Protein AF-0000000073380879 (afdb_homodimer)

InterPro domains:
  IPR001509 NAD-dependent epimerase/dehydratase [PF01370] (3-227)
  IPR036291 NAD(P)-binding domain superfamily [SSF51735] (1-277)

Secondary structure (DSSP, 8-state):
-EEEEETTTSHHHHHHHHHHHHTT-EEEEEESS-------TTEEEEE--TTT-HHHHHHHHTT-SEEEE--S----TTS-HHHHHHHHHHHHHHHHHHHHHTT--EEEEE--GGGGS-TT-SS----SEESB-TTSPP---SHHHHHHHHHHHHHHHHHHHSTT-EEEEEEE--BS-HHHHHHHHHHTIIIIIITTTT--B-HHHHHHHHHHHHHTGGG--SEEEEEE--SB-S-SS-HHHHHHHH-TTSEE-S--SSSB-SB--HHHHHHH--------/-EEEEETTTSHHHHHHHHHHHHTT-EEEEEESS-------TTEEEEE--TTT-HHHHHHHHTT-SEEEE--S----TTS-HHHHHHHHHHHHHHHHHHHHHTT--EEEEE--GGGGS-TT-SS----SEESB-TTSPP---SHHHHHHHHHHHHHHHHHHHSTT-EEEEEEE--BS-HHHHHHHHHHTIIIIIITTTT--B-HHHHHHHHHHHHHTGGG--SEEEEEE--SB-S-SS-HHHHHHHH-TTSEE-S--SSSB-SB--HHHHHHH--------

pLDDT: mean 97.89, std 2.26, range [68.69, 99.0]

Solvent-accessible surface area (backbone atoms only — not comparable to full-atom values): 27689 Å² total; per-residue (Å²): 96,36,31,23,26,30,29,25,84,39,76,52,24,44,35,30,53,51,53,37,42,77,72,66,26,31,38,31,37,24,27,68,54,86,62,75,84,83,77,61,68,64,51,46,66,36,57,26,40,39,47,83,29,56,68,41,35,35,59,55,45,61,91,36,54,27,37,41,45,54,52,58,69,92,64,51,79,96,51,57,54,62,58,39,20,42,40,31,33,24,16,43,50,33,49,55,50,33,34,52,74,72,67,33,34,20,30,21,37,62,40,30,54,32,23,38,31,32,46,74,36,74,56,88,81,82,56,74,47,32,49,36,54,80,79,57,76,64,58,24,31,36,38,48,19,41,20,35,38,48,36,52,52,46,41,45,33,45,21,66,52,40,75,80,25,17,33,35,35,32,20,41,39,57,70,36,48,48,67,57,45,31,51,52,23,68,76,31,41,74,65,40,20,60,36,48,54,35,53,30,18,43,41,64,47,52,20,50,47,51,52,34,40,43,75,43,23,84,66,48,76,32,44,47,70,31,46,42,50,30,63,40,32,54,48,83,60,32,32,47,58,52,37,53,71,77,41,62,82,34,40,76,79,56,84,28,83,42,29,35,26,52,51,46,41,62,65,32,29,72,64,58,66,45,71,62,76,77,83,110,94,37,32,23,27,29,29,25,84,40,75,53,24,44,35,30,53,51,54,37,40,74,71,65,26,30,38,32,37,24,27,67,50,84,63,76,84,83,77,61,68,64,52,47,66,35,56,26,39,40,46,80,29,55,68,41,34,33,59,57,44,61,90,36,52,28,38,40,44,54,51,58,69,91,66,50,79,97,52,56,54,63,58,38,20,42,40,31,34,26,16,42,50,34,50,54,50,33,35,52,74,72,66,33,32,21,31,21,36,62,41,30,54,35,23,37,31,33,43,74,36,75,55,88,82,82,56,74,46,32,48,36,52,80,79,58,77,64,56,26,32,36,39,49,18,41,20,36,38,48,37,51,52,46,41,45,32,45,20,67,53,40,74,79,25,16,32,35,34,32,20,40,39,58,67,34,47,48,67,58,45,30,51,50,23,68,75,32,39,73,64,39,19,63,36,48,55,33,51,27,17,43,42,63,47,51,19,50,47,48,51,34,39,41,74,44,22,85,67,48,77,30,44,47,70,30,46,42,52,30,64,40,32,56,48,84,60,31,31,48,59,52,36,54,72,76,42,62,81,33,41,76,80,57,85,28,83,42,30,35,27,52,49,46,41,60,66,32,30,72,62,58,64,43,74,61,77,78,84,107

Foldseek 3Di:
DEEEEEPLVDLLNVLLLVVCLVVPYAYEYEYQDDDDDPPRPNYHYAHDLLLPGLPSLLVSCAPGQEYEYEDADPDCPPHDLCCRQSSLLSSLLSNLVSCLVNVRQQYEYEAAPCLQPFLQAPDDDAFAAFLDEPPTHRDHRGSNSVSSVSSLVSQQVSCVVRPRRFYEYERAAAEDALVVLLVVCVVPVPRGCLRSLQWYAYSNLSSLLSVLRRVLRVLGDRYDYFYHTAQFGSDQDFSVVSCCVRPVNHHYPDDRRGRTGRHDGVVSCVRRVGHRPDPD/DEEEEEPLVDLLNVLLLVVCLVVPYAYEYEYQDDDDDPPRPNYHYAHDLLLPGLPSLLVSCAPGQEYEYEDADPDCPPHDLCCRQSSLLSSLLSNLVSCLVNVRQQYEYEAAPCLQPFLQAPDDDAFAAFLDEPPTHRDHRGSNSVSSVSSLVSQQVSCVVRPNRFYEYERAAAEDALVVLLVVCVVPVPRGCLRSLQWYAYSNLSSLLSVLRRVLRVLGDRYDYFYHTAQFGSDQDFSVVSCCVRPVNHHYPDDRRGRTGRHDRVVSCVRRVGHRPDPD

Radius of gyration: 24.53 Å; Cα contacts (8 Å, |Δi|>4): 1352; chains: 2; bounding box: 54×70×63 Å

Sequence (560 aa):
MKIAITGARGTVGRAVVKAASEAGHATVQVDRTDTEYDGTPNSEMKTADTANDYKATLEAFRGCDAVIHLAAIPNPLDKGDDLVHNNNVNSAFNGFRAAAELGIKKFCYASSVNAIGLEYATRPLKFDYFPIDEEALERPTDSYALAKDEAEMQGKAFARWFPGMNIACMRIHAVASRSEAQKGHAENWDSSAVKSLWGWVSAQATARACLLAVEKSEKLNGCEVFNIVAPTTTQDTPSQELAKKYYPDAEIRGDLSSNQSFFTTEKAKRILGWVHEEKEMKIAITGARGTVGRAVVKAASEAGHATVQVDRTDTEYDGTPNSEMKTADTANDYKATLEAFRGCDAVIHLAAIPNPLDKGDDLVHNNNVNSAFNGFRAAAELGIKKFCYASSVNAIGLEYATRPLKFDYFPIDEEALERPTDSYALAKDEAEMQGKAFARWFPGMNIACMRIHAVASRSEAQKGHAENWDSSAVKSLWGWVSAQATARACLLAVEKSEKLNGCEVFNIVAPTTTQDTPSQELAKKYYPDAEIRGDLSSNQSFFTTEKAKRILGWVHEEKE

Structure (mmCIF, N/CA/C/O backbone):
data_AF-0000000073380879-model_v1
#
loop_
_entity.id
_entity.type
_entity.pdbx_description
1 polymer 'NAD-dependent epimerase/dehydratase domain-containing protein'
#
loop_
_atom_site.group_PDB
_atom_site.id
_atom_site.type_symbol
_atom_site.label_atom_id
_atom_site.label_alt_id
_atom_site.label_comp_id
_atom_site.label_asym_id
_atom_site.label_entity_id
_atom_site.label_seq_id
_atom_site.pdbx_PDB_ins_code
_atom_site.Cartn_x
_atom_site.Cartn_y
_atom_site.Cartn_z
_atom_site.occupancy
_atom_site.B_iso_or_equiv
_atom_site.auth_seq_id
_atom_site.auth_comp_id
_atom_site.auth_asym_id
_atom_site.auth_atom_id
_atom_site.pdbx_PDB_model_num
ATOM 1 N N . MET A 1 1 ? -16.688 -23.906 -12.977 1 98.06 1 MET A N 1
ATOM 2 C CA . MET A 1 1 ? -16.75 -22.469 -12.727 1 98.06 1 MET A CA 1
ATOM 3 C C . MET A 1 1 ? -16.375 -21.688 -13.984 1 98.06 1 MET A C 1
ATOM 5 O O . MET A 1 1 ? -15.781 -22.25 -14.914 1 98.06 1 MET A O 1
ATOM 9 N N . LYS A 1 2 ? -16.875 -20.562 -14.07 1 98.75 2 LYS A N 1
ATOM 10 C CA . LYS A 1 2 ? -16.344 -19.594 -15.023 1 98.75 2 LYS A CA 1
ATOM 11 C C . LYS A 1 2 ? -15.312 -18.688 -14.375 1 98.75 2 LYS A C 1
ATOM 13 O O . LYS A 1 2 ? -15.633 -17.938 -13.461 1 98.75 2 LYS A O 1
ATOM 18 N N . ILE A 1 3 ? -14.023 -18.672 -14.812 1 98.94 3 ILE A N 1
ATOM 19 C CA . ILE A 1 3 ? -12.906 -18.031 -14.125 1 98.94 3 ILE A CA 1
ATOM 20 C C . ILE A 1 3 ? -12.328 -16.922 -15.016 1 98.94 3 ILE A C 1
ATOM 22 O O . ILE A 1 3 ? -11.93 -17.188 -16.156 1 98.94 3 ILE A O 1
ATOM 26 N N . ALA A 1 4 ? -12.32 -15.695 -14.516 1 98.94 4 ALA A N 1
ATOM 27 C CA . ALA A 1 4 ? -11.562 -14.641 -15.188 1 98.94 4 ALA A CA 1
ATOM 28 C C . ALA A 1 4 ? -10.07 -14.766 -14.906 1 98.94 4 ALA A C 1
ATOM 30 O O . ALA A 1 4 ? -9.656 -14.883 -13.75 1 98.94 4 ALA A O 1
ATOM 31 N N . ILE A 1 5 ? -9.273 -14.797 -15.898 1 98.94 5 ILE A N 1
ATOM 32 C CA . ILE A 1 5 ? -7.82 -14.891 -15.797 1 98.94 5 ILE A CA 1
ATOM 33 C C . ILE A 1 5 ? -7.176 -13.68 -16.453 1 98.94 5 ILE A C 1
ATOM 35 O O . ILE A 1 5 ? -7.184 -13.555 -17.688 1 98.94 5 ILE A O 1
ATOM 39 N N . THR A 1 6 ? -6.711 -12.742 -15.648 1 98.94 6 THR A N 1
ATOM 40 C CA . THR A 1 6 ? -5.996 -11.609 -16.219 1 98.94 6 THR A CA 1
ATOM 41 C C . THR A 1 6 ? -4.543 -11.977 -16.516 1 98.94 6 THR A C 1
ATOM 43 O O . THR A 1 6 ? -3.971 -12.836 -15.852 1 98.94 6 THR A O 1
ATOM 46 N N . GLY A 1 7 ? -3.947 -11.203 -17.469 1 98.44 7 GLY A N 1
ATOM 47 C CA . GLY A 1 7 ? -2.621 -11.633 -17.891 1 98.44 7 GLY A CA 1
ATOM 48 C C . GLY A 1 7 ? -2.602 -13.023 -18.484 1 98.44 7 GLY A C 1
ATOM 49 O O . GLY A 1 7 ? -1.658 -13.781 -18.281 1 98.44 7 GLY A O 1
ATOM 50 N N . ALA A 1 8 ? -3.576 -13.391 -19.188 1 98.44 8 ALA A N 1
ATOM 51 C CA . ALA A 1 8 ? -3.812 -14.758 -19.656 1 98.44 8 ALA A CA 1
ATOM 52 C C . ALA A 1 8 ? -2.783 -15.156 -20.703 1 98.44 8 ALA A C 1
ATOM 54 O O . ALA A 1 8 ? -2.551 -16.344 -20.938 1 98.44 8 ALA A O 1
ATOM 55 N N . ARG A 1 9 ? -2.148 -14.195 -21.312 1 96.5 9 ARG A N 1
ATOM 56 C CA . ARG A 1 9 ? -1.225 -14.484 -22.406 1 96.5 9 ARG A CA 1
ATOM 57 C C . ARG A 1 9 ? 0.197 -14.664 -21.891 1 96.5 9 ARG A C 1
ATOM 59 O O . ARG A 1 9 ? 1.079 -15.125 -22.625 1 96.5 9 ARG A O 1
ATOM 66 N N . GLY A 1 10 ? 0.413 -14.328 -20.656 1 96.19 10 GLY A N 1
ATOM 67 C CA . GLY A 1 10 ? 1.73 -14.516 -20.062 1 96.19 10 GLY A CA 1
ATOM 68 C C . GLY A 1 10 ? 2.064 -15.969 -19.781 1 96.19 10 GLY A C 1
ATOM 69 O O . GLY A 1 10 ? 1.219 -16.844 -19.969 1 96.19 10 GLY A O 1
ATOM 70 N N . THR A 1 11 ? 3.266 -16.234 -19.344 1 96.31 11 THR A N 1
ATOM 71 C CA . THR A 1 11 ? 3.766 -17.578 -19.094 1 96.31 11 THR A CA 1
ATOM 72 C C . THR A 1 11 ? 2.854 -18.312 -18.109 1 96.31 11 THR A C 1
ATOM 74 O O . THR A 1 11 ? 2.385 -19.422 -18.406 1 96.31 11 THR A O 1
ATOM 77 N N . VAL A 1 12 ? 2.586 -17.734 -16.969 1 98.12 12 VAL A N 1
ATOM 78 C CA . VAL A 1 12 ? 1.727 -18.359 -15.977 1 98.12 12 VAL A CA 1
ATOM 79 C C . VAL A 1 12 ? 0.283 -18.391 -16.469 1 98.12 12 VAL A C 1
ATOM 81 O O . VAL A 1 12 ? -0.439 -19.359 -16.266 1 98.12 12 VAL A O 1
ATOM 84 N N . GLY A 1 13 ? -0.149 -17.281 -17.109 1 98.56 13 GLY A N 1
ATOM 85 C CA . GLY A 1 13 ? -1.5 -17.188 -17.641 1 98.56 13 GLY A CA 1
ATOM 86 C C . GLY A 1 13 ? -1.855 -18.328 -18.594 1 98.56 13 GLY A C 1
ATOM 87 O O . GLY A 1 13 ? -2.9 -18.953 -18.438 1 98.56 13 GLY A O 1
ATOM 88 N N . ARG A 1 14 ? -0.987 -18.609 -19.531 1 98.12 14 ARG A N 1
ATOM 89 C CA . ARG A 1 14 ? -1.218 -19.688 -20.484 1 98.12 14 ARG A CA 1
ATOM 90 C C . ARG A 1 14 ? -1.331 -21.031 -19.781 1 98.12 14 ARG A C 1
ATOM 92 O O . ARG A 1 14 ? -2.172 -21.859 -20.141 1 98.12 14 ARG A O 1
ATOM 99 N N . ALA A 1 15 ? -0.454 -21.25 -18.812 1 98.5 15 ALA A N 1
ATOM 100 C CA . ALA A 1 15 ? -0.486 -22.5 -18.062 1 98.5 15 ALA A CA 1
ATOM 101 C C . ALA A 1 15 ? -1.79 -22.625 -17.281 1 98.5 15 ALA A C 1
ATOM 103 O O . ALA A 1 15 ? -2.361 -23.719 -17.188 1 98.5 15 ALA A O 1
ATOM 104 N N . VAL A 1 16 ? -2.291 -21.531 -16.703 1 98.88 16 VAL A N 1
ATOM 105 C CA . VAL A 1 16 ? -3.521 -21.547 -15.922 1 98.88 16 VAL A CA 1
ATOM 106 C C . VAL A 1 16 ? -4.719 -21.797 -16.844 1 98.88 16 VAL A C 1
ATOM 108 O O . VAL A 1 16 ? -5.613 -22.578 -16.5 1 98.88 16 VAL A O 1
ATOM 111 N N . VAL A 1 17 ? -4.758 -21.125 -17.984 1 98.75 17 VAL A N 1
ATOM 112 C CA . VAL A 1 17 ? -5.836 -21.328 -18.938 1 98.75 17 VAL A CA 1
ATOM 113 C C . VAL A 1 17 ? -5.922 -22.797 -19.328 1 98.75 17 VAL A C 1
ATOM 115 O O . VAL A 1 17 ? -7.004 -23.391 -19.328 1 98.75 17 VAL A O 1
ATOM 118 N N . LYS A 1 18 ? -4.773 -23.406 -19.625 1 98.31 18 LYS A N 1
ATOM 119 C CA . LYS A 1 18 ? -4.727 -24.812 -19.984 1 98.31 18 LYS A CA 1
ATOM 120 C C . LYS A 1 18 ? -5.23 -25.688 -18.844 1 98.31 18 LYS A C 1
ATOM 122 O O . LYS A 1 18 ? -6.066 -26.578 -19.062 1 98.31 18 LYS A O 1
ATOM 127 N N . ALA A 1 19 ? -4.707 -25.484 -17.672 1 98.31 19 ALA A N 1
ATOM 128 C CA . ALA A 1 19 ? -5.086 -26.281 -16.5 1 98.31 19 ALA A CA 1
ATOM 129 C C . ALA A 1 19 ? -6.582 -26.156 -16.219 1 98.31 19 ALA A C 1
ATOM 131 O O . ALA A 1 19 ? -7.242 -27.156 -15.898 1 98.31 19 ALA A O 1
ATOM 132 N N . ALA A 1 20 ? -7.129 -24.953 -16.312 1 98.69 20 ALA A N 1
ATOM 133 C CA . ALA A 1 20 ? -8.547 -24.719 -16.062 1 98.69 20 ALA A CA 1
ATOM 134 C C . ALA A 1 20 ? -9.414 -25.453 -17.078 1 98.69 20 ALA A C 1
ATOM 136 O O . ALA A 1 20 ? -10.406 -26.078 -16.719 1 98.69 20 ALA A O 1
ATOM 137 N N . SER A 1 21 ? -9.008 -25.328 -18.328 1 98 21 SER A N 1
ATOM 138 C CA . SER A 1 21 ? -9.734 -26 -19.391 1 98 21 SER A CA 1
ATOM 139 C C . SER A 1 21 ? -9.75 -27.516 -19.172 1 98 21 SER A C 1
ATOM 141 O O . SER A 1 21 ? -10.789 -28.156 -19.281 1 98 21 SER A O 1
ATOM 143 N N . GLU A 1 22 ? -8.602 -28.031 -18.844 1 97.62 22 GLU A N 1
ATOM 144 C CA . GLU A 1 22 ? -8.461 -29.469 -18.625 1 97.62 22 GLU A CA 1
ATOM 145 C C . GLU A 1 22 ? -9.305 -29.922 -17.438 1 97.62 22 GLU A C 1
ATOM 147 O O . GLU A 1 22 ? -9.781 -31.062 -17.406 1 97.62 22 GLU A O 1
ATOM 152 N N . ALA A 1 23 ? -9.508 -29.062 -16.531 1 97.81 23 ALA A N 1
ATOM 153 C CA . ALA A 1 23 ? -10.281 -29.391 -15.328 1 97.81 23 ALA A CA 1
ATOM 154 C C . ALA A 1 23 ? -11.773 -29.156 -15.555 1 97.81 23 ALA A C 1
ATOM 156 O O . ALA A 1 23 ? -12.586 -29.359 -14.656 1 97.81 23 ALA A O 1
ATOM 157 N N . GLY A 1 24 ? -12.148 -28.594 -16.688 1 97.94 24 GLY A N 1
ATOM 158 C CA . GLY A 1 24 ? -13.547 -28.469 -17.062 1 97.94 24 GLY A CA 1
ATOM 159 C C . GLY A 1 24 ? -14.133 -27.109 -16.734 1 97.94 24 GLY A C 1
ATOM 160 O O . GLY A 1 24 ? -15.352 -26.922 -16.781 1 97.94 24 GLY A O 1
ATOM 161 N N . HIS A 1 25 ? -13.297 -26.188 -16.391 1 98.75 25 HIS A N 1
ATOM 162 C CA . HIS A 1 25 ? -13.766 -24.828 -16.125 1 98.75 25 HIS A CA 1
ATOM 163 C C . HIS A 1 25 ? -13.922 -24.031 -17.422 1 98.75 25 HIS A C 1
ATOM 165 O O . HIS A 1 25 ? -13.281 -24.344 -18.422 1 98.75 25 HIS A O 1
ATOM 171 N N . ALA A 1 26 ? -14.797 -23.062 -17.406 1 98.75 26 ALA A N 1
ATOM 172 C CA . ALA A 1 26 ? -14.812 -22.016 -18.422 1 98.75 26 ALA A CA 1
ATOM 173 C C . ALA A 1 26 ? -13.867 -20.875 -18.047 1 98.75 26 ALA A C 1
ATOM 175 O O . ALA A 1 26 ? -13.578 -20.672 -16.859 1 98.75 26 ALA A O 1
ATOM 176 N N . THR A 1 27 ? -13.352 -20.234 -19.094 1 98.75 27 THR A N 1
ATOM 177 C CA . THR A 1 27 ? -12.406 -19.172 -18.781 1 98.75 27 THR A CA 1
ATOM 178 C C . THR A 1 27 ? -12.773 -17.891 -19.5 1 98.75 27 THR A C 1
ATOM 180 O O . THR A 1 27 ? -13.406 -17.922 -20.562 1 98.75 27 THR A O 1
ATOM 183 N N . VAL A 1 28 ? -12.562 -16.766 -18.891 1 98.81 28 VAL A N 1
ATOM 184 C CA . VAL A 1 28 ? -12.484 -15.453 -19.516 1 98.81 28 VAL A CA 1
ATOM 185 C C . VAL A 1 28 ? -11.039 -14.961 -19.5 1 98.81 28 VAL A C 1
ATOM 187 O O . VAL A 1 28 ? -10.516 -14.594 -18.453 1 98.81 28 VAL A O 1
ATOM 190 N N . GLN A 1 29 ? -10.422 -15 -20.656 1 98.88 29 GLN A N 1
ATOM 191 C CA . GLN A 1 29 ? -9.031 -14.578 -20.781 1 98.88 29 GLN A CA 1
ATOM 192 C C . GLN A 1 29 ? -8.93 -13.062 -20.984 1 98.88 29 GLN A C 1
ATOM 194 O O . GLN A 1 29 ? -9.391 -12.531 -22 1 98.88 29 GLN A O 1
ATOM 199 N N . VAL A 1 30 ? -8.328 -12.352 -20.016 1 98.81 30 VAL A N 1
ATOM 200 C CA . VAL A 1 30 ? -8.305 -10.891 -20 1 98.81 30 VAL A CA 1
ATOM 201 C C . VAL A 1 30 ? -6.879 -10.398 -20.234 1 98.81 30 VAL A C 1
ATOM 203 O O . VAL A 1 30 ? -5.965 -10.742 -19.484 1 98.81 30 VAL A O 1
ATOM 206 N N . ASP A 1 31 ? -6.703 -9.609 -21.25 1 98.38 31 ASP A N 1
ATOM 207 C CA . ASP A 1 31 ? -5.406 -9.016 -21.547 1 98.38 31 ASP A CA 1
ATOM 208 C C . ASP A 1 31 ? -5.551 -7.535 -21.922 1 98.38 31 ASP A C 1
ATOM 210 O O . ASP A 1 31 ? -6.652 -7.066 -22.203 1 98.38 31 ASP A O 1
ATOM 214 N N . ARG A 1 32 ? -4.449 -6.762 -21.875 1 96.94 32 ARG A N 1
ATOM 215 C CA . ARG A 1 32 ? -4.457 -5.312 -22.031 1 96.94 32 ARG A CA 1
ATOM 216 C C . ARG A 1 32 ? -4.754 -4.926 -23.484 1 96.94 32 ARG A C 1
ATOM 218 O O . ARG A 1 32 ? -5.195 -3.807 -23.75 1 96.94 32 ARG A O 1
ATOM 225 N N . THR A 1 33 ? -4.449 -5.816 -24.344 1 95.75 33 THR A N 1
ATOM 226 C CA . THR A 1 33 ? -4.719 -5.582 -25.766 1 95.75 33 THR A CA 1
ATOM 227 C C . THR A 1 33 ? -5.594 -6.695 -26.344 1 95.75 33 THR A C 1
ATOM 229 O O . THR A 1 33 ? -5.66 -7.793 -25.781 1 95.75 33 THR A O 1
ATOM 232 N N . ASP A 1 34 ? -6.203 -6.359 -27.359 1 94.94 34 ASP A N 1
ATOM 233 C CA . ASP A 1 34 ? -7.121 -7.309 -28 1 94.94 34 ASP A CA 1
ATOM 234 C C . ASP A 1 34 ? -6.398 -8.594 -28.391 1 94.94 34 ASP A C 1
ATOM 236 O O . ASP A 1 34 ? -5.262 -8.547 -28.859 1 94.94 34 ASP A O 1
ATOM 240 N N . THR A 1 35 ? -7.047 -9.648 -28.109 1 90.88 35 THR A N 1
ATOM 241 C CA . THR A 1 35 ? -6.539 -10.977 -28.453 1 90.88 35 THR A CA 1
ATOM 242 C C . THR A 1 35 ? -7.598 -11.789 -29.188 1 90.88 35 THR A C 1
ATOM 244 O O . THR A 1 35 ? -8.758 -11.82 -28.766 1 90.88 35 THR A O 1
ATOM 247 N N . GLU A 1 36 ? -7.215 -12.422 -30.234 1 93.56 36 GLU A N 1
ATOM 248 C CA . GLU A 1 36 ? -8.117 -13.328 -30.938 1 93.56 36 GLU A CA 1
ATOM 249 C C . GLU A 1 36 ? -8.352 -14.609 -30.141 1 93.56 36 GLU A C 1
ATOM 251 O O . GLU A 1 36 ? -7.484 -15.031 -29.375 1 93.56 36 GLU A O 1
ATOM 256 N N . TYR A 1 37 ? -9.57 -15.102 -30.406 1 95.69 37 TYR A N 1
ATOM 257 C CA . TYR A 1 37 ? -9.867 -16.391 -29.797 1 95.69 37 TYR A CA 1
ATOM 258 C C . TYR A 1 37 ? -8.773 -17.406 -30.125 1 95.69 37 TYR A C 1
ATOM 260 O O . TYR A 1 37 ? -8.352 -17.531 -31.281 1 95.69 37 TYR A O 1
ATOM 268 N N . ASP A 1 38 ? -8.266 -18.172 -29.125 1 94.88 38 ASP A N 1
ATOM 269 C CA . ASP A 1 38 ? -7.078 -18.984 -29.312 1 94.88 38 ASP A CA 1
ATOM 270 C C . ASP A 1 38 ? -7.445 -20.469 -29.453 1 94.88 38 ASP A C 1
ATOM 272 O O . ASP A 1 38 ? -6.57 -21.328 -29.484 1 94.88 38 ASP A O 1
ATOM 276 N N . GLY A 1 39 ? -8.695 -20.797 -29.406 1 95.75 39 GLY A N 1
ATOM 277 C CA . GLY A 1 39 ? -9.125 -22.172 -29.625 1 95.75 39 GLY A CA 1
ATOM 278 C C . GLY A 1 39 ? -9.398 -22.906 -28.328 1 95.75 39 GLY A C 1
ATOM 279 O O . GLY A 1 39 ? -9.875 -24.047 -28.359 1 95.75 39 GLY A O 1
ATOM 280 N N . THR A 1 40 ? -9.148 -22.297 -27.156 1 97.12 40 THR A N 1
ATOM 281 C CA . THR A 1 40 ? -9.406 -22.938 -25.859 1 97.12 40 THR A CA 1
ATOM 282 C C . THR A 1 40 ? -10.898 -23.172 -25.672 1 97.12 40 THR A C 1
ATOM 284 O O . THR A 1 40 ? -11.695 -22.234 -25.75 1 97.12 40 THR A O 1
ATOM 287 N N . PRO A 1 41 ? -11.336 -24.406 -25.391 1 96.44 41 PRO A N 1
ATOM 288 C CA . PRO A 1 41 ? -12.7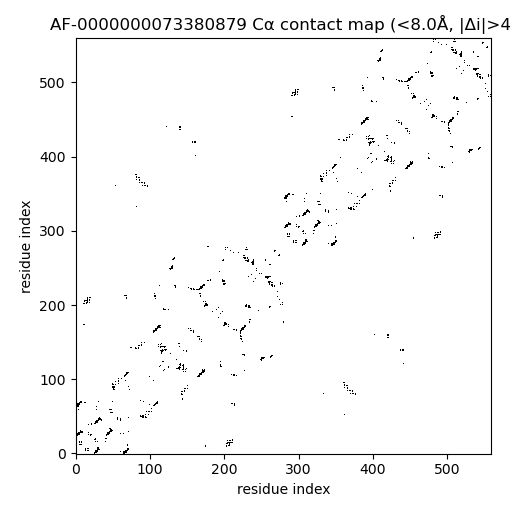66 -24.672 -25.219 1 96.44 41 PRO A CA 1
ATOM 289 C C . PRO A 1 41 ? -13.383 -23.875 -24.078 1 96.44 41 PRO A C 1
ATOM 291 O O . PRO A 1 41 ? -12.742 -23.672 -23.047 1 96.44 41 PRO A O 1
ATOM 294 N N . ASN A 1 42 ? -14.602 -23.438 -24.266 1 97.31 42 ASN A N 1
ATOM 295 C CA . ASN A 1 42 ? -15.375 -22.75 -23.25 1 97.31 42 ASN A CA 1
ATOM 296 C C . ASN A 1 42 ? -14.648 -21.516 -22.719 1 97.31 42 ASN A C 1
ATOM 298 O O . ASN A 1 42 ? -14.594 -21.281 -21.516 1 97.31 42 ASN A O 1
ATOM 302 N N . SER A 1 43 ? -13.977 -20.844 -23.641 1 97.88 43 SER A N 1
ATOM 303 C CA . SER A 1 43 ? -13.219 -19.656 -23.266 1 97.88 43 SER A CA 1
ATOM 304 C C . SER A 1 43 ? -13.68 -18.438 -24.062 1 97.88 43 SER A C 1
ATOM 306 O O . SER A 1 43 ? -14.125 -18.578 -25.203 1 97.88 43 SER A O 1
ATOM 308 N N . GLU A 1 44 ? -13.602 -17.281 -23.5 1 97.5 44 GLU A N 1
ATOM 309 C CA . GLU A 1 44 ? -13.797 -16 -24.188 1 97.5 44 GLU A CA 1
ATOM 310 C C . GLU A 1 44 ? -12.617 -15.062 -23.969 1 97.5 44 GLU A C 1
ATOM 312 O O . GLU A 1 44 ? -11.844 -15.242 -23.016 1 97.5 44 GLU A O 1
ATOM 317 N N . MET A 1 45 ? -12.508 -14.141 -24.922 1 98.19 45 MET A N 1
ATOM 318 C CA . MET A 1 45 ? -11.445 -13.148 -24.828 1 98.19 45 MET A CA 1
ATOM 319 C C . MET A 1 45 ? -12.008 -11.781 -24.438 1 98.19 45 MET A C 1
ATOM 321 O O . MET A 1 45 ? -13.055 -11.375 -24.938 1 98.19 45 MET A O 1
ATOM 325 N N . LYS A 1 46 ? -11.375 -11.156 -23.453 1 98.44 46 LYS A N 1
ATOM 326 C CA . LYS A 1 46 ? -11.727 -9.797 -23.062 1 98.44 46 LYS A CA 1
ATOM 327 C C . LYS A 1 46 ? -10.492 -8.906 -23 1 98.44 46 LYS A C 1
ATOM 329 O O . LYS A 1 46 ? -9.383 -9.383 -22.75 1 98.44 46 LYS A O 1
ATOM 334 N N . THR A 1 47 ? -10.711 -7.66 -23.312 1 98.56 47 THR A N 1
ATOM 335 C CA . THR A 1 47 ? -9.641 -6.664 -23.25 1 98.56 47 THR A CA 1
ATOM 336 C C . THR A 1 47 ? -9.867 -5.695 -22.094 1 98.56 47 THR A C 1
ATOM 338 O O . THR A 1 47 ? -10.914 -5.047 -22.016 1 98.56 47 THR A O 1
ATOM 341 N N . ALA A 1 48 ? -8.875 -5.59 -21.188 1 98.69 48 ALA A N 1
ATOM 342 C CA . ALA A 1 48 ? -8.922 -4.633 -20.094 1 98.69 48 ALA A CA 1
ATOM 343 C C . ALA A 1 48 ? -7.512 -4.305 -19.594 1 98.69 48 ALA A C 1
ATOM 345 O O . ALA A 1 48 ? -6.727 -5.211 -19.297 1 98.69 48 ALA A O 1
ATOM 346 N N . ASP A 1 49 ? -7.184 -3.07 -19.594 1 98.56 49 ASP A N 1
ATOM 347 C CA . ASP A 1 49 ? -6.027 -2.602 -18.828 1 98.56 49 ASP A CA 1
ATOM 348 C C . ASP A 1 49 ? -6.355 -2.479 -17.344 1 98.56 49 ASP A C 1
ATOM 350 O O . ASP A 1 49 ? -6.809 -1.426 -16.891 1 98.56 49 ASP A O 1
ATOM 354 N N . THR A 1 50 ? -6.051 -3.502 -16.594 1 98.69 50 THR A N 1
ATOM 355 C CA . THR A 1 50 ? -6.551 -3.619 -15.234 1 98.69 50 THR A CA 1
ATOM 356 C C . THR A 1 50 ? -5.977 -2.514 -14.352 1 98.69 50 THR A C 1
ATOM 358 O O . THR A 1 50 ? -6.562 -2.168 -13.32 1 98.69 50 THR A O 1
ATOM 361 N N . ALA A 1 51 ? -4.836 -1.961 -14.703 1 98.69 51 ALA A N 1
ATOM 362 C CA . ALA A 1 51 ? -4.219 -0.91 -13.898 1 98.69 51 ALA A CA 1
ATOM 363 C C . ALA A 1 51 ? -4.883 0.44 -14.156 1 98.69 51 ALA A C 1
ATOM 365 O O . ALA A 1 51 ? -4.996 1.267 -13.25 1 98.69 51 ALA A O 1
ATOM 366 N N . ASN A 1 52 ? -5.379 0.638 -15.414 1 98.19 52 ASN A N 1
ATOM 367 C CA . ASN A 1 52 ? -5.711 2.008 -15.797 1 98.19 52 ASN A CA 1
ATOM 368 C C . ASN A 1 52 ? -7.156 2.123 -16.266 1 98.19 52 ASN A C 1
ATOM 370 O O . ASN A 1 52 ? -7.621 3.215 -16.609 1 98.19 52 ASN A O 1
ATOM 374 N N . ASP A 1 53 ? -7.848 1.064 -16.344 1 98.69 53 ASP A N 1
ATOM 375 C CA . ASP A 1 53 ? -9.234 1.086 -16.797 1 98.69 53 ASP A CA 1
ATOM 376 C C . ASP A 1 53 ? -10.117 0.209 -15.914 1 98.69 53 ASP A C 1
ATOM 378 O O . ASP A 1 53 ? -10.406 -0.94 -16.25 1 98.69 53 ASP A O 1
ATOM 382 N N . TYR A 1 54 ? -10.617 0.795 -14.859 1 98.81 54 TYR A N 1
ATOM 383 C CA . TYR A 1 54 ? -11.414 0.072 -13.875 1 98.81 54 TYR A CA 1
ATOM 384 C C . TYR A 1 54 ? -12.703 -0.445 -14.5 1 98.81 54 TYR A C 1
ATOM 386 O O . TYR A 1 54 ? -13.117 -1.58 -14.242 1 98.81 54 TYR A O 1
ATOM 394 N N . LYS A 1 55 ? -13.336 0.366 -15.289 1 98.75 55 LYS A N 1
ATOM 395 C CA . LYS A 1 55 ? -14.609 -0.014 -15.891 1 98.75 55 LYS A CA 1
ATOM 396 C C . LYS A 1 55 ? -14.445 -1.235 -16.797 1 98.75 55 LYS A C 1
ATOM 398 O O . LYS A 1 55 ? -15.273 -2.15 -16.766 1 98.75 55 LYS A O 1
ATOM 403 N N . ALA A 1 56 ? -13.406 -1.246 -17.609 1 98.81 56 ALA A N 1
ATOM 404 C CA . ALA A 1 56 ? -13.148 -2.395 -18.469 1 98.81 56 ALA A CA 1
ATOM 405 C C . ALA A 1 56 ? -12.852 -3.646 -17.656 1 98.81 56 ALA A C 1
ATOM 407 O O . ALA A 1 56 ? -13.242 -4.754 -18.031 1 98.81 56 ALA A O 1
ATOM 408 N N . THR A 1 57 ? -12.141 -3.484 -16.562 1 98.94 57 THR A N 1
ATOM 409 C CA . THR A 1 57 ? -11.836 -4.602 -15.68 1 98.94 57 THR A CA 1
ATOM 410 C C . THR A 1 57 ? -13.117 -5.176 -15.078 1 98.94 57 THR A C 1
ATOM 412 O O . THR A 1 57 ? -13.305 -6.395 -15.07 1 98.94 57 THR A O 1
ATOM 415 N N . LEU A 1 58 ? -13.93 -4.266 -14.594 1 98.94 58 LEU A N 1
ATOM 416 C CA . LEU A 1 58 ? -15.219 -4.656 -14.039 1 98.94 58 LEU A CA 1
ATOM 417 C C . LEU A 1 58 ? -16.031 -5.453 -15.055 1 98.94 58 LEU A C 1
ATOM 419 O O . LEU A 1 58 ? -16.578 -6.504 -14.727 1 98.94 58 LEU A O 1
ATOM 423 N N . GLU A 1 59 ? -16.094 -4.953 -16.25 1 98.81 59 GLU A N 1
ATOM 424 C CA . GLU A 1 59 ? -16.859 -5.609 -17.312 1 98.81 59 GLU A CA 1
ATOM 425 C C . GLU A 1 59 ? -16.266 -6.973 -17.656 1 98.81 59 GLU A C 1
ATOM 427 O O . GLU A 1 59 ? -17 -7.926 -17.922 1 98.81 59 GLU A O 1
ATOM 432 N N . ALA A 1 60 ? -14.984 -7.062 -17.641 1 98.88 60 ALA A N 1
ATOM 433 C CA . ALA A 1 60 ? -14.312 -8.32 -17.969 1 98.88 60 ALA A CA 1
ATOM 434 C C . ALA A 1 60 ? -14.633 -9.398 -16.938 1 98.88 60 ALA A C 1
ATOM 436 O O . ALA A 1 60 ? -14.672 -10.586 -17.281 1 98.88 60 ALA A O 1
ATOM 437 N N . PHE A 1 61 ? -14.875 -9.039 -15.688 1 98.94 61 PHE A N 1
ATOM 438 C CA . PHE A 1 61 ? -15.102 -9.992 -14.609 1 98.94 61 PHE A CA 1
ATOM 439 C C . PHE A 1 61 ? -16.578 -10.367 -14.516 1 98.94 61 PHE A C 1
ATOM 441 O O . PHE A 1 61 ? -16.938 -11.336 -13.844 1 98.94 61 PHE A O 1
ATOM 448 N N . ARG A 1 62 ? -17.453 -9.539 -15.141 1 98.88 62 ARG A N 1
ATOM 449 C CA . ARG A 1 62 ? -18.891 -9.727 -14.984 1 98.88 62 ARG A CA 1
ATOM 450 C C . ARG A 1 62 ? -19.312 -11.141 -15.367 1 98.88 62 ARG A C 1
ATOM 452 O O . ARG A 1 62 ? -18.938 -11.641 -16.438 1 98.88 62 ARG A O 1
ATOM 459 N N . GLY A 1 63 ? -20.047 -11.805 -14.484 1 98.69 63 GLY A N 1
ATOM 460 C CA . GLY A 1 63 ? -20.578 -13.133 -14.742 1 98.69 63 GLY A CA 1
ATOM 461 C C . GLY A 1 63 ? -19.625 -14.242 -14.336 1 98.69 63 GLY A C 1
ATOM 462 O O . GLY A 1 63 ? -19.969 -15.422 -14.414 1 98.69 63 GLY A O 1
ATOM 463 N N . CYS A 1 64 ? -18.438 -13.969 -13.883 1 98.94 64 CYS A N 1
ATOM 464 C CA . CYS A 1 64 ? -17.453 -14.969 -13.484 1 98.94 64 CYS A CA 1
ATOM 465 C C . CYS A 1 64 ? -17.688 -15.406 -12.039 1 98.94 64 CYS A C 1
ATOM 467 O O . CYS A 1 64 ? -18.266 -14.664 -11.242 1 98.94 64 CYS A O 1
ATOM 469 N N . ASP A 1 65 ? -17.234 -16.594 -11.75 1 98.88 65 ASP A N 1
ATOM 470 C CA . ASP A 1 65 ? -17.359 -17.172 -10.414 1 98.88 65 ASP A CA 1
ATOM 471 C C . ASP A 1 65 ? -16.109 -16.906 -9.586 1 98.88 65 ASP A C 1
ATOM 473 O O . ASP A 1 65 ? -16.156 -16.922 -8.352 1 98.88 65 ASP A O 1
ATOM 477 N N . ALA A 1 66 ? -15 -16.719 -10.25 1 98.94 66 ALA A N 1
ATOM 478 C CA . ALA A 1 66 ? -13.695 -16.578 -9.625 1 98.94 66 ALA A CA 1
ATOM 479 C C . ALA A 1 66 ? -12.766 -15.727 -10.492 1 98.94 66 ALA A C 1
ATOM 481 O O . ALA A 1 66 ? -13.016 -15.531 -11.68 1 98.94 66 ALA A O 1
ATOM 482 N N . VAL A 1 67 ? -11.742 -15.219 -9.844 1 99 67 VAL A N 1
ATOM 483 C CA . VAL A 1 67 ? -10.719 -14.453 -10.547 1 99 67 VAL A CA 1
ATOM 484 C C . VAL A 1 67 ? -9.336 -14.984 -10.203 1 99 67 VAL A C 1
ATOM 486 O O . VAL A 1 67 ? -9.031 -15.242 -9.039 1 99 67 VAL A O 1
ATOM 489 N N . ILE A 1 68 ? -8.555 -15.273 -11.156 1 99 68 ILE A N 1
ATOM 490 C CA . ILE A 1 68 ? -7.113 -15.461 -11.047 1 99 68 ILE A CA 1
ATOM 491 C C . ILE A 1 68 ? -6.391 -14.281 -11.695 1 99 68 ILE A C 1
ATOM 493 O O . ILE A 1 68 ? -6.352 -14.172 -12.922 1 99 68 ILE A O 1
ATOM 497 N N . HIS A 1 69 ? -5.898 -13.406 -10.891 1 99 69 HIS A N 1
ATOM 498 C CA . HIS A 1 69 ? -5.367 -12.117 -11.312 1 99 69 HIS A CA 1
ATOM 499 C C . HIS A 1 69 ? -3.85 -12.164 -11.445 1 99 69 HIS A C 1
ATOM 501 O O . HIS A 1 69 ? -3.129 -11.992 -10.461 1 99 69 HIS A O 1
ATOM 507 N N . LEU A 1 70 ? -3.363 -12.266 -12.672 1 98.88 70 LEU A N 1
ATOM 508 C CA . LEU A 1 70 ? -1.939 -12.445 -12.938 1 98.88 70 LEU A CA 1
ATOM 509 C C . LEU A 1 70 ? -1.354 -11.203 -13.609 1 98.88 70 LEU A C 1
ATOM 511 O O . LEU A 1 70 ? -0.133 -11.062 -13.711 1 98.88 70 LEU A O 1
ATOM 515 N N . ALA A 1 71 ? -2.182 -10.258 -13.984 1 98.44 71 ALA A N 1
ATOM 516 C CA . ALA A 1 71 ? -1.749 -9.086 -14.75 1 98.44 71 ALA A CA 1
ATOM 517 C C . ALA A 1 71 ? -0.905 -8.148 -13.891 1 98.44 71 ALA A C 1
ATOM 519 O O . ALA A 1 71 ? -1.351 -7.695 -12.836 1 98.44 71 ALA A O 1
ATOM 520 N N . ALA A 1 72 ? 0.245 -7.836 -14.336 1 98.19 72 ALA A N 1
ATOM 521 C CA . ALA A 1 72 ? 1.191 -6.902 -13.734 1 98.19 72 ALA A CA 1
ATOM 522 C C . ALA A 1 72 ? 2.424 -6.727 -14.617 1 98.19 72 ALA A C 1
ATOM 524 O O . ALA A 1 72 ? 2.621 -7.477 -15.578 1 98.19 72 ALA A O 1
ATOM 525 N N . ILE A 1 73 ? 3.203 -5.668 -14.367 1 98.44 73 ILE A N 1
ATOM 526 C CA . ILE A 1 73 ? 4.59 -5.645 -14.828 1 98.44 73 ILE A CA 1
ATOM 527 C C . ILE A 1 73 ? 5.426 -6.609 -13.992 1 98.44 73 ILE A C 1
ATOM 529 O O . ILE A 1 73 ? 5.57 -6.426 -12.781 1 98.44 73 ILE A O 1
ATOM 533 N N . PRO A 1 74 ? 5.941 -7.656 -14.594 1 96.81 74 PRO A N 1
ATOM 534 C CA . PRO A 1 74 ? 6.418 -8.82 -13.844 1 96.81 74 PRO A CA 1
ATOM 535 C C . PRO A 1 74 ? 7.805 -8.617 -13.242 1 96.81 74 PRO A C 1
ATOM 537 O O . PRO A 1 74 ? 8.289 -9.469 -12.5 1 96.81 74 PRO A O 1
ATOM 540 N N . ASN A 1 75 ? 8.578 -7.539 -13.609 1 95.12 75 ASN A N 1
ATOM 541 C CA . ASN A 1 75 ? 9.859 -7.172 -13.016 1 95.12 75 ASN A CA 1
ATOM 542 C C . ASN A 1 75 ? 10.172 -5.691 -13.219 1 95.12 75 ASN A C 1
ATOM 544 O O . ASN A 1 75 ? 9.57 -5.039 -14.078 1 95.12 75 ASN A O 1
ATOM 548 N N . PRO A 1 76 ? 11.117 -5.16 -12.438 1 97.81 76 PRO A N 1
ATOM 549 C CA . PRO A 1 76 ? 11.359 -3.717 -12.492 1 97.81 76 PRO A CA 1
ATOM 550 C C . PRO A 1 76 ? 12.539 -3.346 -13.391 1 97.81 76 PRO A C 1
ATOM 552 O O . PRO A 1 76 ? 12.859 -2.164 -13.539 1 97.81 76 PRO A O 1
ATOM 555 N N . LEU A 1 77 ? 13.188 -4.367 -14 1 96.69 77 LEU A N 1
ATOM 556 C CA . LEU A 1 77 ? 14.438 -4.102 -14.703 1 96.69 77 LEU A CA 1
ATOM 557 C C . LEU A 1 77 ? 14.203 -3.205 -15.914 1 96.69 77 LEU A C 1
ATOM 559 O O . LEU A 1 77 ? 13.297 -3.457 -16.703 1 96.69 77 LEU A O 1
ATOM 563 N N . ASP A 1 78 ? 14.984 -2.176 -16.062 1 96.94 78 ASP A N 1
ATOM 564 C CA . ASP A 1 78 ? 15.016 -1.244 -17.188 1 96.94 78 ASP A CA 1
ATOM 565 C C . ASP A 1 78 ? 13.688 -0.51 -17.328 1 96.94 78 ASP A C 1
ATOM 567 O O . ASP A 1 78 ? 13.234 -0.255 -18.453 1 96.94 78 ASP A O 1
ATOM 571 N N . LYS A 1 79 ? 13 -0.243 -16.266 1 98.5 79 LYS A N 1
ATOM 572 C CA . LYS A 1 79 ? 11.734 0.479 -16.219 1 98.5 79 LYS A CA 1
ATOM 573 C C . LYS A 1 79 ? 11.742 1.523 -15.109 1 98.5 79 LYS A C 1
ATOM 575 O O . LYS A 1 79 ? 12.492 1.401 -14.141 1 98.5 79 LYS A O 1
ATOM 580 N N . GLY A 1 80 ? 11.016 2.549 -15.258 1 98.38 80 GLY A N 1
ATOM 581 C CA . GLY A 1 80 ? 10.867 3.516 -14.18 1 98.38 80 GLY A CA 1
ATOM 582 C C . GLY A 1 80 ? 10.172 2.949 -12.961 1 98.38 80 GLY A C 1
ATOM 583 O O . GLY A 1 80 ? 9.211 2.188 -13.086 1 98.38 80 GLY A O 1
ATOM 584 N N . ASP A 1 81 ? 10.672 3.277 -11.781 1 98.81 81 ASP A N 1
ATOM 585 C CA . ASP A 1 81 ? 10.062 2.818 -10.539 1 98.81 81 ASP A CA 1
ATOM 586 C C . ASP A 1 81 ? 8.594 3.248 -10.453 1 98.81 81 ASP A C 1
ATOM 588 O O . ASP A 1 81 ? 7.754 2.494 -9.961 1 98.81 81 ASP A O 1
ATOM 592 N N . ASP A 1 82 ? 8.336 4.488 -10.922 1 98.75 82 ASP A N 1
ATOM 593 C CA . ASP A 1 82 ? 6.977 5.012 -10.898 1 98.75 82 ASP A CA 1
ATOM 594 C C . ASP A 1 82 ? 6.043 4.152 -11.758 1 98.75 82 ASP A C 1
ATOM 596 O O . ASP A 1 82 ? 4.938 3.818 -11.336 1 98.75 82 ASP A O 1
ATOM 600 N N . LEU A 1 83 ? 6.488 3.805 -12.906 1 98.75 83 LEU A N 1
ATOM 601 C CA . LEU A 1 83 ? 5.684 2.99 -13.805 1 98.75 83 LEU A CA 1
ATOM 602 C C . LEU A 1 83 ? 5.387 1.627 -13.195 1 98.75 83 LEU A C 1
ATOM 604 O O . LEU A 1 83 ? 4.23 1.201 -13.141 1 98.75 83 LEU A O 1
ATOM 608 N N . VAL A 1 84 ? 6.414 0.917 -12.695 1 98.88 84 VAL A N 1
ATOM 609 C CA . VAL A 1 84 ? 6.281 -0.438 -12.164 1 98.88 84 VAL A CA 1
ATOM 610 C C . VAL A 1 84 ? 5.371 -0.428 -10.938 1 98.88 84 VAL A C 1
ATOM 612 O O . VAL A 1 84 ? 4.387 -1.173 -10.883 1 98.88 84 VAL A O 1
ATOM 615 N N . HIS A 1 85 ? 5.684 0.434 -10.016 1 98.94 85 HIS A N 1
ATOM 616 C CA . HIS A 1 85 ? 4.922 0.502 -8.773 1 98.94 85 HIS A CA 1
ATOM 617 C C . HIS A 1 85 ? 3.459 0.838 -9.039 1 98.94 85 HIS A C 1
ATOM 619 O O . HIS A 1 85 ? 2.564 0.086 -8.656 1 98.94 85 HIS A O 1
ATOM 625 N N . ASN A 1 86 ? 3.252 1.97 -9.727 1 98.94 86 ASN A N 1
ATOM 626 C CA . ASN A 1 86 ? 1.895 2.475 -9.898 1 98.94 86 ASN A CA 1
ATOM 627 C C . ASN A 1 86 ? 1.03 1.502 -10.695 1 98.94 86 ASN A C 1
ATOM 629 O O . ASN A 1 86 ? -0.12 1.247 -10.336 1 98.94 86 ASN A O 1
ATOM 633 N N . ASN A 1 87 ? 1.622 0.939 -11.734 1 98.88 87 ASN A N 1
ATOM 634 C CA . ASN A 1 87 ? 0.88 -0.04 -12.516 1 98.88 87 ASN A CA 1
ATOM 635 C C . ASN A 1 87 ? 0.453 -1.233 -11.664 1 98.88 87 ASN A C 1
ATOM 637 O O . ASN A 1 87 ? -0.708 -1.646 -11.711 1 98.88 87 ASN A O 1
ATOM 641 N N . ASN A 1 88 ? 1.383 -1.812 -10.984 1 98.94 88 ASN A N 1
ATOM 642 C CA . ASN A 1 88 ? 1.132 -3.07 -10.297 1 98.94 88 ASN A CA 1
ATOM 643 C C . ASN A 1 88 ? 0.19 -2.881 -9.109 1 98.94 88 ASN A C 1
ATOM 645 O O . ASN A 1 88 ? -0.688 -3.713 -8.867 1 98.94 88 ASN A O 1
ATOM 649 N N . VAL A 1 89 ? 0.325 -1.784 -8.336 1 98.94 89 VAL A N 1
ATOM 650 C CA . VAL A 1 89 ? -0.54 -1.528 -7.191 1 98.94 89 VAL A CA 1
ATOM 651 C C . VAL A 1 89 ? -1.963 -1.25 -7.668 1 98.94 89 VAL A C 1
ATOM 653 O O . VAL A 1 89 ? -2.928 -1.763 -7.094 1 98.94 89 VAL A O 1
ATOM 656 N N . ASN A 1 90 ? -2.066 -0.386 -8.719 1 98.94 90 ASN A N 1
ATOM 657 C CA . ASN A 1 90 ? -3.379 -0.068 -9.266 1 98.94 90 ASN A CA 1
ATOM 658 C C . ASN A 1 90 ? -4.07 -1.311 -9.82 1 98.94 90 ASN A C 1
ATOM 660 O O . ASN A 1 90 ? -5.273 -1.495 -9.625 1 98.94 90 ASN A O 1
ATOM 664 N N . SER A 1 91 ? -3.293 -2.109 -10.539 1 98.94 91 SER A N 1
ATOM 665 C CA . SER A 1 91 ? -3.852 -3.322 -11.125 1 98.94 91 SER A CA 1
ATOM 666 C C . SER A 1 91 ? -4.426 -4.242 -10.055 1 98.94 91 SER A C 1
ATOM 668 O O . SER A 1 91 ? -5.531 -4.766 -10.203 1 98.94 91 SER A O 1
ATOM 670 N N . ALA A 1 92 ? -3.701 -4.473 -8.992 1 98.94 92 ALA A N 1
ATOM 671 C CA . ALA A 1 92 ? -4.172 -5.305 -7.887 1 98.94 92 ALA A CA 1
ATOM 672 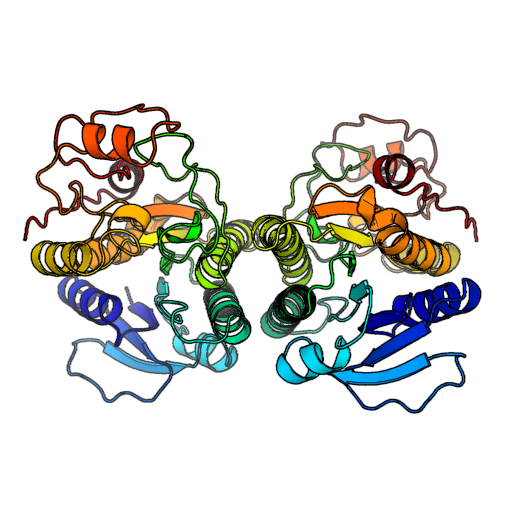C C . ALA A 1 92 ? -5.449 -4.734 -7.277 1 98.94 92 ALA A C 1
ATOM 674 O O . ALA A 1 92 ? -6.465 -5.43 -7.184 1 98.94 92 ALA A O 1
ATOM 675 N N . PHE A 1 93 ? -5.449 -3.465 -6.914 1 99 93 PHE A N 1
ATOM 676 C CA . PHE A 1 93 ? -6.598 -2.832 -6.273 1 99 93 PHE A CA 1
ATOM 677 C C . PHE A 1 93 ? -7.836 -2.943 -7.156 1 99 93 PHE A C 1
ATOM 679 O O . PHE A 1 93 ? -8.906 -3.344 -6.684 1 99 93 PHE A O 1
ATOM 686 N N . ASN A 1 94 ? -7.641 -2.523 -8.445 1 98.94 94 ASN A N 1
ATOM 687 C CA . ASN A 1 94 ? -8.766 -2.553 -9.375 1 98.94 94 ASN A CA 1
ATOM 688 C C . ASN A 1 94 ? -9.336 -3.959 -9.531 1 98.94 94 ASN A C 1
ATOM 690 O O . ASN A 1 94 ? -10.547 -4.137 -9.617 1 98.94 94 ASN A O 1
ATOM 694 N N . GLY A 1 95 ? -8.445 -4.934 -9.602 1 98.94 95 GLY A N 1
ATOM 695 C CA . GLY A 1 95 ? -8.898 -6.312 -9.664 1 98.94 95 GLY A CA 1
ATOM 696 C C . GLY A 1 95 ? -9.703 -6.73 -8.453 1 98.94 95 GLY A C 1
ATOM 697 O O . GLY A 1 95 ? -10.797 -7.285 -8.586 1 98.94 95 GLY A O 1
ATOM 698 N N . PHE A 1 96 ? -9.156 -6.484 -7.219 1 98.94 96 PHE A N 1
ATOM 699 C CA . PHE A 1 96 ? -9.852 -6.809 -5.98 1 98.94 96 PHE A CA 1
ATOM 700 C C . PHE A 1 96 ? -11.211 -6.117 -5.93 1 98.94 96 PHE A C 1
ATOM 702 O O . PHE A 1 96 ? -12.227 -6.746 -5.617 1 98.94 96 PHE A O 1
ATOM 709 N N . ARG A 1 97 ? -11.203 -4.828 -6.258 1 98.94 97 ARG A N 1
ATOM 710 C CA . ARG A 1 97 ? -12.406 -4.016 -6.121 1 98.94 97 ARG A CA 1
ATOM 711 C C . ARG A 1 97 ? -13.484 -4.457 -7.113 1 98.94 97 ARG A C 1
ATOM 713 O O . ARG A 1 97 ? -14.664 -4.496 -6.777 1 98.94 97 ARG A O 1
ATOM 720 N N . ALA A 1 98 ? -13.031 -4.715 -8.375 1 98.94 98 ALA A N 1
ATOM 721 C CA . ALA A 1 98 ? -13.977 -5.184 -9.383 1 98.94 98 ALA A CA 1
ATOM 722 C C . ALA A 1 98 ? -14.633 -6.492 -8.953 1 98.94 98 ALA A C 1
ATOM 724 O O . ALA A 1 98 ? -15.852 -6.641 -9.055 1 98.94 98 ALA A O 1
ATOM 725 N N . ALA A 1 99 ? -13.844 -7.465 -8.5 1 98.94 99 ALA A N 1
ATOM 726 C CA . ALA A 1 99 ? -14.383 -8.734 -8.023 1 98.94 99 ALA A CA 1
ATOM 727 C C . ALA A 1 99 ? -15.367 -8.516 -6.875 1 98.94 99 ALA A C 1
ATOM 729 O O . ALA A 1 99 ? -16.469 -9.062 -6.887 1 98.94 99 ALA A O 1
ATOM 730 N N . ALA A 1 100 ? -14.961 -7.688 -5.934 1 98.81 100 ALA A N 1
ATOM 731 C CA . ALA A 1 100 ? -15.797 -7.406 -4.773 1 98.81 100 ALA A CA 1
ATOM 732 C C . ALA A 1 100 ? -17.125 -6.785 -5.195 1 98.81 100 ALA A C 1
ATOM 734 O O . ALA A 1 100 ? -18.188 -7.168 -4.688 1 98.81 100 ALA A O 1
ATOM 735 N N . GLU A 1 101 ? -17.047 -5.832 -6.078 1 98.56 101 GLU A N 1
ATOM 736 C CA . GLU A 1 101 ? -18.234 -5.141 -6.562 1 98.56 101 GLU A CA 1
ATOM 737 C C . GLU A 1 101 ? -19.219 -6.113 -7.203 1 98.56 101 GLU A C 1
ATOM 739 O O . GLU A 1 101 ? -20.438 -5.938 -7.094 1 98.56 101 GLU A O 1
ATOM 744 N N . LEU A 1 102 ? -18.719 -7.117 -7.848 1 98.81 102 LEU A N 1
ATOM 745 C CA . LEU A 1 102 ? -19.547 -8.07 -8.578 1 98.81 102 LEU A CA 1
ATOM 746 C C . LEU A 1 102 ? -19.953 -9.242 -7.691 1 98.81 102 LEU A C 1
ATOM 748 O O . LEU A 1 102 ? -20.625 -10.164 -8.141 1 98.81 102 LEU A O 1
ATOM 752 N N . GLY A 1 103 ? -19.453 -9.242 -6.434 1 98.62 103 GLY A N 1
ATOM 753 C CA . GLY A 1 103 ? -19.812 -10.297 -5.5 1 98.62 103 GLY A CA 1
ATOM 754 C C . GLY A 1 103 ? -19 -11.57 -5.703 1 98.62 103 GLY A C 1
ATOM 755 O O . GLY A 1 103 ? -19.391 -12.641 -5.254 1 98.62 103 GLY A O 1
ATOM 756 N N . ILE A 1 104 ? -17.938 -11.5 -6.492 1 98.88 104 ILE A N 1
ATOM 757 C CA . ILE A 1 104 ? -17.047 -12.641 -6.68 1 98.88 104 ILE A CA 1
ATOM 758 C C . ILE A 1 104 ? -16.219 -12.867 -5.418 1 98.88 104 ILE A C 1
ATOM 760 O O . ILE A 1 104 ? -15.453 -11.992 -5.004 1 98.88 104 ILE A O 1
ATOM 764 N N . LYS A 1 105 ? -16.234 -14.039 -4.844 1 98.31 105 LYS A N 1
ATOM 765 C CA . LYS A 1 105 ? -15.68 -14.273 -3.512 1 98.31 105 LYS A CA 1
ATOM 766 C C . LYS A 1 105 ? -14.383 -15.078 -3.588 1 98.31 105 LYS A C 1
ATOM 768 O O . LYS A 1 105 ? -13.672 -15.219 -2.59 1 98.31 105 LYS A O 1
ATOM 773 N N . LYS A 1 106 ? -14.117 -15.719 -4.719 1 98.88 106 LYS A N 1
ATOM 774 C CA . LYS A 1 106 ? -12.93 -16.547 -4.938 1 98.88 106 LYS A CA 1
ATOM 775 C C . LYS A 1 106 ? -11.883 -15.789 -5.758 1 98.88 106 LYS A C 1
ATOM 777 O O . LYS A 1 106 ? -12.078 -15.555 -6.949 1 98.88 106 LYS A O 1
ATOM 782 N N . PHE A 1 107 ? -10.789 -15.43 -5.141 1 98.94 107 PHE A N 1
ATOM 783 C CA . PHE A 1 107 ? -9.797 -14.586 -5.797 1 98.94 107 PHE A CA 1
ATOM 784 C C . PHE A 1 107 ? -8.391 -15.109 -5.539 1 98.94 107 PHE A C 1
ATOM 786 O O . PHE A 1 107 ? -8.008 -15.32 -4.387 1 98.94 107 PHE A O 1
ATOM 793 N N . CYS A 1 108 ? -7.664 -15.383 -6.578 1 99 108 CYS A N 1
ATOM 794 C CA . CYS A 1 108 ? -6.242 -15.703 -6.527 1 99 108 CYS A CA 1
ATOM 795 C C . CYS A 1 108 ? -5.406 -14.57 -7.113 1 99 108 CYS A C 1
ATOM 797 O O . CYS A 1 108 ? -5.621 -14.156 -8.258 1 99 108 CYS A O 1
ATOM 799 N N . TYR A 1 109 ? -4.516 -14.031 -6.387 1 98.94 109 TYR A N 1
ATOM 800 C CA . TYR A 1 109 ? -3.641 -12.945 -6.812 1 98.94 109 TYR A CA 1
ATOM 801 C C . TYR A 1 109 ? -2.205 -13.438 -6.969 1 98.94 109 TYR A C 1
ATOM 803 O O . TYR A 1 109 ? -1.675 -14.117 -6.086 1 98.94 109 TYR A O 1
ATOM 811 N N . ALA A 1 110 ? -1.603 -13.078 -8.078 1 98.88 110 ALA A N 1
ATOM 812 C CA . ALA A 1 110 ? -0.192 -13.383 -8.305 1 98.88 110 ALA A CA 1
ATOM 813 C C . ALA A 1 110 ? 0.708 -12.43 -7.527 1 98.88 110 ALA A C 1
ATOM 815 O O . ALA A 1 110 ? 1.133 -11.398 -8.055 1 98.88 110 ALA A O 1
ATOM 816 N N . SER A 1 111 ? 0.996 -12.758 -6.305 1 98.81 111 SER A N 1
ATOM 817 C CA . SER A 1 111 ? 2.074 -12.062 -5.605 1 98.81 111 SER A CA 1
ATOM 818 C C . SER A 1 111 ? 3.439 -12.578 -6.055 1 98.81 111 SER A C 1
ATOM 820 O O . SER A 1 111 ? 3.631 -12.906 -7.227 1 98.81 111 SER A O 1
ATOM 822 N N . SER A 1 112 ? 4.43 -12.43 -5.328 1 98.69 112 SER A N 1
ATOM 823 C CA . SER A 1 112 ? 5.797 -12.805 -5.68 1 98.69 112 SER A CA 1
ATOM 824 C C . SER A 1 112 ? 6.645 -13.031 -4.43 1 98.69 112 SER A C 1
ATOM 826 O O . SER A 1 112 ? 6.457 -12.352 -3.416 1 98.69 112 SER A O 1
ATOM 828 N N . VAL A 1 113 ? 7.59 -13.945 -4.504 1 98.5 113 VAL A N 1
ATOM 829 C CA . VAL A 1 113 ? 8.555 -14.086 -3.42 1 98.5 113 VAL A CA 1
ATOM 830 C C . VAL A 1 113 ? 9.297 -12.766 -3.213 1 98.5 113 VAL A C 1
ATOM 832 O O . VAL A 1 113 ? 9.805 -12.492 -2.121 1 98.5 113 VAL A O 1
ATOM 835 N N . ASN A 1 114 ? 9.297 -11.945 -4.195 1 98.44 114 ASN A N 1
ATOM 836 C CA . ASN A 1 114 ? 9.977 -10.656 -4.109 1 98.44 114 ASN A CA 1
ATOM 837 C C . ASN A 1 114 ? 9.266 -9.703 -3.148 1 98.44 114 ASN A C 1
ATOM 839 O O . ASN A 1 114 ? 9.82 -8.68 -2.758 1 98.44 114 ASN A O 1
ATOM 843 N N . ALA A 1 115 ? 8.039 -10.039 -2.727 1 98.44 115 ALA A N 1
ATOM 844 C CA . ALA A 1 115 ? 7.305 -9.18 -1.802 1 98.44 115 ALA A CA 1
ATOM 845 C C . ALA A 1 115 ? 8.094 -8.953 -0.515 1 98.44 115 ALA A C 1
ATOM 847 O O . ALA A 1 115 ? 7.938 -7.93 0.147 1 98.44 115 ALA A O 1
ATOM 848 N N . ILE A 1 116 ? 9 -9.844 -0.162 1 97.88 116 ILE A N 1
ATOM 849 C CA . ILE A 1 116 ? 9.742 -9.75 1.089 1 97.88 116 ILE A CA 1
ATOM 850 C C . ILE A 1 116 ? 11.039 -8.977 0.857 1 97.88 116 ILE A C 1
ATOM 852 O O . ILE A 1 116 ? 11.844 -8.805 1.779 1 97.88 116 ILE A O 1
ATOM 856 N N . GLY A 1 117 ? 11.289 -8.391 -0.338 1 97.5 117 GLY A N 1
ATOM 857 C CA . GLY A 1 117 ? 12.578 -7.809 -0.698 1 97.5 117 GLY A CA 1
ATOM 858 C C . GLY A 1 117 ? 13.617 -8.852 -1.055 1 97.5 117 GLY A C 1
ATOM 859 O O . GLY A 1 117 ? 14.297 -9.391 -0.174 1 97.5 117 GLY A O 1
ATOM 860 N N . LEU A 1 118 ? 13.758 -9.211 -2.326 1 97.38 118 LEU A N 1
ATOM 861 C CA . LEU A 1 118 ? 14.594 -10.328 -2.734 1 97.38 118 LEU A CA 1
ATOM 862 C C . LEU A 1 118 ? 15.445 -9.961 -3.943 1 97.38 118 LEU A C 1
ATOM 864 O O . LEU A 1 118 ? 16.312 -9.086 -3.855 1 97.38 118 LEU A O 1
ATOM 868 N N . GLU A 1 119 ? 15.188 -10.492 -5.066 1 97.62 119 GLU A N 1
ATOM 869 C CA . GLU A 1 119 ? 16.094 -10.508 -6.203 1 97.62 119 GLU A CA 1
ATOM 870 C C . GLU A 1 119 ? 16.406 -9.086 -6.68 1 97.62 119 GLU A C 1
ATOM 872 O O . GLU A 1 119 ? 17.547 -8.781 -7.043 1 97.62 119 GLU A O 1
ATOM 877 N N . TYR A 1 120 ? 15.438 -8.203 -6.676 1 97.94 120 TYR A N 1
ATOM 878 C CA . TYR A 1 120 ? 15.594 -6.891 -7.293 1 97.94 120 TYR A CA 1
ATOM 879 C C . TYR A 1 120 ? 15.977 -5.84 -6.254 1 97.94 120 TYR A C 1
ATOM 881 O O . TYR A 1 120 ? 16.016 -4.645 -6.555 1 97.94 120 TYR A O 1
ATOM 889 N N . ALA A 1 121 ? 16.266 -6.289 -5.027 1 97.62 121 ALA A N 1
ATOM 890 C CA . ALA A 1 121 ? 16.625 -5.375 -3.943 1 97.62 121 ALA A CA 1
ATOM 891 C C . ALA A 1 121 ? 17.844 -4.539 -4.309 1 97.62 121 ALA A C 1
ATOM 893 O O . ALA A 1 121 ? 18.797 -5.047 -4.914 1 97.62 121 ALA A O 1
ATOM 894 N N . THR A 1 122 ? 17.75 -3.305 -3.916 1 96.25 122 THR A N 1
ATOM 895 C CA . THR A 1 122 ? 18.875 -2.408 -4.176 1 96.25 122 THR A CA 1
ATOM 896 C C . THR A 1 122 ? 19.719 -2.211 -2.912 1 96.25 122 THR A C 1
ATOM 898 O O . THR A 1 122 ? 20.719 -1.506 -2.936 1 96.25 122 THR A O 1
ATOM 901 N N . ARG A 1 123 ? 19.328 -2.77 -1.84 1 97.06 123 ARG A N 1
ATOM 902 C CA . ARG A 1 123 ? 20.047 -2.834 -0.574 1 97.06 123 ARG A CA 1
ATOM 903 C C . ARG A 1 123 ? 20.438 -4.27 -0.237 1 97.06 123 ARG A C 1
ATOM 905 O O . ARG A 1 123 ? 19.844 -5.215 -0.755 1 97.06 123 ARG A O 1
ATOM 912 N N . PRO A 1 124 ? 21.469 -4.422 0.578 1 96.38 124 PRO A N 1
ATOM 913 C CA . PRO A 1 124 ? 21.844 -5.785 0.963 1 96.38 124 PRO A CA 1
ATOM 914 C C . PRO A 1 124 ? 20.672 -6.562 1.577 1 96.38 124 PRO A C 1
ATOM 916 O O . PRO A 1 124 ? 19.906 -6.004 2.359 1 96.38 124 PRO A O 1
ATOM 919 N N . LEU A 1 125 ? 20.594 -7.797 1.186 1 97.31 125 LEU A N 1
ATOM 920 C CA . LEU A 1 125 ? 19.531 -8.656 1.688 1 97.31 125 LEU A CA 1
ATOM 921 C C . LEU A 1 125 ? 19.844 -9.141 3.104 1 97.31 125 LEU A C 1
ATOM 923 O O . LEU A 1 125 ? 21.016 -9.375 3.439 1 97.31 125 LEU A O 1
ATOM 927 N N . LYS A 1 126 ? 18.859 -9.203 3.9 1 95.5 126 LYS A N 1
ATOM 928 C CA . LYS A 1 126 ? 18.922 -9.766 5.246 1 95.5 126 LYS A CA 1
ATOM 929 C C . LYS A 1 126 ? 17.766 -10.711 5.504 1 95.5 126 LYS A C 1
ATOM 931 O O . LYS A 1 126 ? 16.609 -10.375 5.238 1 95.5 126 LYS A O 1
ATOM 936 N N . PHE A 1 127 ? 18.047 -11.875 5.961 1 97.94 127 PHE A N 1
ATOM 937 C CA . PHE A 1 127 ? 17.031 -12.852 6.344 1 97.94 127 PHE A CA 1
ATOM 938 C C . PHE A 1 127 ? 17.188 -13.25 7.809 1 97.94 127 PHE A C 1
ATOM 940 O O . PHE A 1 127 ? 18.312 -13.445 8.289 1 97.94 127 PHE A O 1
ATOM 947 N N . ASP A 1 128 ? 16.125 -13.359 8.492 1 98.31 128 ASP A N 1
ATOM 948 C CA . ASP A 1 128 ? 16.172 -13.719 9.906 1 98.31 128 ASP A CA 1
ATOM 949 C C . ASP A 1 128 ? 16.375 -15.227 10.086 1 98.31 128 ASP A C 1
ATOM 951 O O . ASP A 1 128 ? 17.094 -15.656 10.992 1 98.31 128 ASP A O 1
ATOM 955 N N . TYR A 1 129 ? 15.805 -16.016 9.164 1 98.69 129 TYR A N 1
ATOM 956 C CA . TYR A 1 129 ? 15.883 -17.469 9.289 1 98.69 129 TYR A CA 1
ATOM 957 C C . TYR A 1 129 ? 15.578 -18.141 7.953 1 98.69 129 TYR A C 1
ATOM 959 O O . TYR A 1 129 ? 15.023 -17.516 7.047 1 98.69 129 TYR A O 1
ATOM 967 N N . PHE A 1 130 ? 15.961 -19.422 7.906 1 98.69 130 PHE A N 1
ATOM 968 C CA . PHE A 1 130 ? 15.609 -20.328 6.82 1 98.69 130 PHE A CA 1
ATOM 969 C C . PHE A 1 130 ? 15.055 -21.641 7.371 1 98.69 130 PHE A C 1
ATOM 971 O O . PHE A 1 130 ? 15.492 -22.125 8.422 1 98.69 130 PHE A O 1
ATOM 978 N N . PRO A 1 131 ? 14.125 -22.312 6.656 1 98.69 131 PRO A N 1
ATOM 979 C CA . PRO A 1 131 ? 13.469 -21.797 5.457 1 98.69 131 PRO A CA 1
ATOM 980 C C . PRO A 1 131 ? 12.508 -20.656 5.766 1 98.69 131 PRO A C 1
ATOM 982 O O . PRO A 1 131 ? 12.008 -20.547 6.891 1 98.69 131 PRO A O 1
ATOM 985 N N . ILE A 1 132 ? 12.297 -19.812 4.758 1 98.75 132 ILE A N 1
ATOM 986 C CA . ILE A 1 132 ? 11.414 -18.656 4.867 1 98.75 132 ILE A CA 1
ATOM 987 C C . ILE A 1 132 ? 9.953 -19.109 4.793 1 98.75 132 ILE A C 1
ATOM 989 O O . ILE A 1 132 ? 9.578 -19.844 3.879 1 98.75 132 ILE A O 1
ATOM 993 N N . ASP A 1 133 ? 9.18 -18.766 5.746 1 98.56 133 ASP A N 1
ATOM 994 C CA . ASP A 1 133 ? 7.738 -19 5.684 1 98.56 133 ASP A CA 1
ATOM 995 C C . ASP A 1 133 ? 6.984 -17.703 5.367 1 98.56 133 ASP A C 1
ATOM 997 O O . ASP A 1 133 ? 7.598 -16.688 5.027 1 98.56 133 ASP A O 1
ATOM 1001 N N . GLU A 1 134 ? 5.656 -17.75 5.387 1 98.56 134 GLU A N 1
ATOM 1002 C CA . GLU A 1 134 ? 4.844 -16.625 4.922 1 98.56 134 GLU A CA 1
ATOM 1003 C C . GLU A 1 134 ? 4.746 -15.539 5.988 1 98.56 134 GLU A C 1
ATOM 1005 O O . GLU A 1 134 ? 4.199 -14.469 5.734 1 98.56 134 GLU A O 1
ATOM 1010 N N . GLU A 1 135 ? 5.328 -15.734 7.148 1 97.19 135 GLU A N 1
ATOM 1011 C CA . GLU A 1 135 ? 5.297 -14.75 8.234 1 97.19 135 GLU A CA 1
ATOM 1012 C C . GLU A 1 135 ? 6.574 -13.914 8.25 1 97.19 135 GLU A C 1
ATOM 1014 O O . GLU A 1 135 ? 6.688 -12.969 9.031 1 97.19 135 GLU A O 1
ATOM 1019 N N . ALA A 1 136 ? 7.496 -14.297 7.379 1 96.88 136 ALA A N 1
ATOM 1020 C CA . ALA A 1 136 ? 8.75 -13.562 7.32 1 96.88 136 ALA A CA 1
ATOM 1021 C C . ALA A 1 136 ? 8.508 -12.07 7.082 1 96.88 136 ALA A C 1
ATOM 1023 O O . ALA A 1 136 ? 7.613 -11.703 6.316 1 96.88 136 ALA A O 1
ATOM 1024 N N . LEU A 1 137 ? 9.359 -11.25 7.715 1 95.88 137 LEU A N 1
ATOM 1025 C CA . LEU A 1 137 ? 9.234 -9.805 7.59 1 95.88 137 LEU A CA 1
ATOM 1026 C C . LEU A 1 137 ? 9.531 -9.359 6.16 1 95.88 137 LEU A C 1
ATOM 1028 O O . LEU A 1 137 ? 10.453 -9.867 5.527 1 95.88 137 LEU A O 1
ATOM 1032 N N . GLU A 1 138 ? 8.68 -8.469 5.664 1 97.31 138 GLU A N 1
ATOM 1033 C CA . GLU A 1 138 ? 8.891 -7.871 4.348 1 97.31 138 GLU A CA 1
ATOM 1034 C C . GLU A 1 138 ? 9.773 -6.629 4.438 1 97.31 138 GLU A C 1
ATOM 1036 O O . GLU A 1 138 ? 9.547 -5.758 5.277 1 97.31 138 GLU A O 1
ATOM 1041 N N . ARG A 1 139 ? 10.82 -6.574 3.621 1 97.56 139 ARG A N 1
ATOM 1042 C CA . ARG A 1 139 ? 11.758 -5.461 3.602 1 97.56 139 ARG A CA 1
ATOM 1043 C C . ARG A 1 139 ? 12.039 -5 2.174 1 97.56 139 ARG A C 1
ATOM 1045 O O . ARG A 1 139 ? 13.188 -4.98 1.734 1 97.56 139 ARG A O 1
ATOM 1052 N N . PRO A 1 140 ? 11.031 -4.574 1.467 1 98.44 140 PRO A N 1
ATOM 1053 C CA . PRO A 1 140 ? 11.242 -4.176 0.073 1 98.44 140 PRO A CA 1
ATOM 1054 C C . PRO A 1 140 ? 12.148 -2.955 -0.063 1 98.44 140 PRO A C 1
ATOM 1056 O O . PRO A 1 140 ? 12.07 -2.031 0.749 1 98.44 140 PRO A O 1
ATOM 1059 N N . THR A 1 141 ? 13.055 -2.943 -1.057 1 98.5 141 THR A N 1
ATOM 1060 C CA . THR A 1 141 ? 13.906 -1.809 -1.39 1 98.5 141 THR A CA 1
ATOM 1061 C C . THR A 1 141 ? 13.945 -1.587 -2.898 1 98.5 141 THR A C 1
ATOM 1063 O O . THR A 1 141 ? 14.984 -1.205 -3.447 1 98.5 141 THR A O 1
ATOM 1066 N N . ASP A 1 142 ? 12.852 -1.97 -3.572 1 98.62 142 ASP A N 1
ATOM 1067 C CA . ASP A 1 142 ? 12.609 -1.706 -4.988 1 98.62 142 ASP A CA 1
ATOM 1068 C C . ASP A 1 142 ? 11.109 -1.584 -5.273 1 98.62 142 ASP A C 1
ATOM 1070 O O . ASP A 1 142 ? 10.281 -1.971 -4.449 1 98.62 142 ASP A O 1
ATOM 1074 N N . SER A 1 143 ? 10.773 -1.013 -6.441 1 98.81 143 SER A N 1
ATOM 1075 C CA . SER A 1 143 ? 9.398 -0.659 -6.77 1 98.81 143 SER A CA 1
ATOM 1076 C C . SER A 1 143 ? 8.531 -1.903 -6.945 1 98.81 143 SER A C 1
ATOM 1078 O O . SER A 1 143 ? 7.336 -1.884 -6.648 1 98.81 143 SER A O 1
ATOM 1080 N N . TYR A 1 144 ? 9.117 -2.986 -7.461 1 98.88 144 TYR A N 1
ATOM 1081 C CA . TYR A 1 144 ? 8.359 -4.211 -7.695 1 98.88 144 TYR A CA 1
ATOM 1082 C C . TYR A 1 144 ? 8.008 -4.898 -6.383 1 98.88 144 TYR A C 1
ATOM 1084 O O . TYR A 1 144 ? 6.852 -5.25 -6.148 1 98.88 144 TYR A O 1
ATOM 1092 N N . ALA A 1 145 ? 8.984 -5.109 -5.516 1 98.88 145 ALA A N 1
ATOM 1093 C CA . ALA A 1 145 ? 8.766 -5.723 -4.207 1 98.88 145 ALA A CA 1
ATOM 1094 C C . ALA A 1 145 ? 7.758 -4.922 -3.387 1 98.88 145 ALA A C 1
ATOM 1096 O O . ALA A 1 145 ? 6.848 -5.492 -2.777 1 98.88 145 ALA A O 1
ATOM 1097 N N . LEU A 1 146 ? 7.914 -3.65 -3.391 1 98.94 146 LEU A N 1
ATOM 1098 C CA . LEU A 1 146 ? 7.008 -2.793 -2.635 1 98.94 146 LEU A CA 1
ATOM 1099 C C . LEU A 1 146 ? 5.578 -2.916 -3.156 1 98.94 146 LEU A C 1
ATOM 1101 O O . LEU A 1 146 ? 4.633 -2.996 -2.371 1 98.94 146 LEU A O 1
ATOM 1105 N N . ALA A 1 147 ? 5.426 -2.918 -4.492 1 98.94 147 ALA A N 1
ATOM 1106 C CA . ALA A 1 147 ? 4.102 -3.049 -5.09 1 98.94 147 ALA A CA 1
ATOM 1107 C C . ALA A 1 147 ? 3.445 -4.367 -4.688 1 98.94 147 ALA A C 1
ATOM 1109 O O . ALA A 1 147 ? 2.254 -4.406 -4.371 1 98.94 147 ALA A O 1
ATOM 1110 N N . LYS A 1 148 ? 4.223 -5.418 -4.746 1 98.94 148 LYS A N 1
ATOM 1111 C CA . LYS A 1 148 ? 3.676 -6.723 -4.379 1 98.94 148 LYS A CA 1
ATOM 1112 C C . LYS A 1 148 ? 3.322 -6.773 -2.895 1 98.94 148 LYS A C 1
ATOM 1114 O O . LYS A 1 148 ? 2.307 -7.355 -2.512 1 98.94 148 LYS A O 1
ATOM 1119 N N . ASP A 1 149 ? 4.184 -6.223 -2.043 1 98.88 149 ASP A N 1
ATOM 1120 C CA . ASP A 1 149 ? 3.893 -6.133 -0.616 1 98.88 149 ASP A CA 1
ATOM 1121 C C . ASP A 1 149 ? 2.609 -5.344 -0.367 1 98.88 149 ASP A C 1
ATOM 1123 O O . ASP A 1 149 ? 1.757 -5.762 0.417 1 98.88 149 ASP A O 1
ATOM 1127 N N . GLU A 1 150 ? 2.443 -4.207 -1.016 1 98.94 150 GLU A N 1
ATOM 1128 C CA . GLU A 1 150 ? 1.232 -3.4 -0.91 1 98.94 150 GLU A CA 1
ATOM 1129 C C . GLU A 1 150 ? 0.007 -4.18 -1.38 1 98.94 150 GLU A C 1
ATOM 1131 O O . GLU A 1 150 ? -1.074 -4.051 -0.802 1 98.94 150 GLU A O 1
ATOM 1136 N N . ALA A 1 151 ? 0.155 -4.922 -2.439 1 98.94 151 ALA A N 1
ATOM 1137 C CA . ALA A 1 151 ? -0.971 -5.699 -2.955 1 98.94 151 ALA A CA 1
ATOM 1138 C C . ALA A 1 151 ? -1.424 -6.746 -1.94 1 98.94 151 ALA A C 1
ATOM 1140 O O . ALA A 1 151 ? -2.619 -7.027 -1.82 1 98.94 151 ALA A O 1
ATOM 1141 N N . GLU A 1 152 ? -0.475 -7.383 -1.251 1 98.88 152 GLU A N 1
ATOM 1142 C CA . GLU A 1 152 ? -0.855 -8.305 -0.187 1 98.88 152 GLU A CA 1
ATOM 1143 C C . GLU A 1 152 ? -1.632 -7.59 0.915 1 98.88 152 GLU A C 1
ATOM 1145 O O . GLU A 1 152 ? -2.604 -8.133 1.448 1 98.88 152 GLU A O 1
ATOM 1150 N N . MET A 1 153 ? -1.156 -6.398 1.25 1 98.69 153 MET A N 1
ATOM 1151 C CA . MET A 1 153 ? -1.88 -5.578 2.217 1 98.69 153 MET A CA 1
ATOM 1152 C C . MET A 1 153 ? -3.295 -5.285 1.731 1 98.69 153 MET A C 1
ATOM 1154 O O . MET A 1 153 ? -4.242 -5.309 2.518 1 98.69 153 MET A O 1
ATOM 1158 N N . GLN A 1 154 ? -3.434 -4.973 0.443 1 98.94 154 GLN A N 1
ATOM 1159 C CA . GLN A 1 154 ? -4.754 -4.77 -0.145 1 98.94 154 GLN A CA 1
ATOM 1160 C C . GLN A 1 154 ? -5.633 -6.004 0.036 1 98.94 154 GLN A C 1
ATOM 1162 O O . GLN A 1 154 ? -6.793 -5.895 0.429 1 98.94 154 GLN A O 1
ATOM 1167 N N . GLY A 1 155 ? -5.027 -7.172 -0.306 1 98.88 155 GLY A N 1
ATOM 1168 C CA . GLY A 1 155 ? -5.793 -8.398 -0.149 1 98.88 155 GLY A CA 1
ATOM 1169 C C . GLY A 1 155 ? -6.375 -8.562 1.242 1 98.88 155 GLY A C 1
ATOM 1170 O O . GLY A 1 155 ? -7.559 -8.883 1.392 1 98.88 155 GLY A O 1
ATOM 1171 N N . LYS A 1 156 ? -5.574 -8.328 2.258 1 98.5 156 LYS A N 1
ATOM 1172 C CA . LYS A 1 156 ? -6.027 -8.414 3.643 1 98.5 156 LYS A CA 1
ATOM 1173 C C . LYS A 1 156 ? -7.133 -7.398 3.924 1 98.5 156 LYS A C 1
ATOM 1175 O O . LYS A 1 156 ? -8.125 -7.719 4.586 1 98.5 156 LYS A O 1
ATOM 1180 N N . ALA A 1 157 ? -6.922 -6.188 3.443 1 98.75 157 ALA A N 1
ATOM 1181 C CA . ALA A 1 157 ? -7.918 -5.141 3.646 1 98.75 157 ALA A CA 1
ATOM 1182 C C . ALA A 1 157 ? -9.242 -5.508 2.979 1 98.75 157 ALA A C 1
ATOM 1184 O O . ALA A 1 157 ? -10.312 -5.285 3.547 1 98.75 157 ALA A O 1
ATOM 1185 N N . PHE A 1 158 ? -9.164 -6.059 1.755 1 98.88 158 PHE A N 1
ATOM 1186 C CA . PHE A 1 158 ? -10.383 -6.379 1.02 1 98.88 158 PHE A CA 1
ATOM 1187 C C . PHE A 1 158 ? -11.141 -7.516 1.697 1 98.88 158 PHE A C 1
ATOM 1189 O O . PHE A 1 158 ? -12.375 -7.543 1.681 1 98.88 158 PHE A O 1
ATOM 1196 N N . ALA A 1 159 ? -10.414 -8.492 2.268 1 98.56 159 ALA A N 1
ATOM 1197 C CA . ALA A 1 159 ? -11.078 -9.555 3.016 1 98.56 159 ALA A CA 1
ATOM 1198 C C . ALA A 1 159 ? -11.875 -8.992 4.188 1 98.56 159 ALA A C 1
ATOM 1200 O O . ALA A 1 159 ? -12.938 -9.516 4.535 1 98.56 159 ALA A O 1
ATOM 1201 N N . ARG A 1 160 ? -11.359 -7.922 4.82 1 97.69 160 ARG A N 1
ATOM 1202 C CA . ARG A 1 160 ? -12.047 -7.234 5.91 1 97.69 160 ARG A CA 1
ATOM 1203 C C . ARG A 1 160 ? -13.195 -6.379 5.383 1 97.69 160 ARG A C 1
ATOM 1205 O O . ARG A 1 160 ? -14.273 -6.348 5.973 1 97.69 160 ARG A O 1
ATOM 1212 N N . TRP A 1 161 ? -12.992 -5.691 4.277 1 98.44 161 TRP A N 1
ATOM 1213 C CA . TRP A 1 161 ? -13.891 -4.723 3.658 1 98.44 161 TRP A CA 1
ATOM 1214 C C . TRP A 1 161 ? -15.117 -5.418 3.07 1 98.44 161 TRP A C 1
ATOM 1216 O O . TRP A 1 161 ? -16.219 -4.887 3.121 1 98.44 161 TRP A O 1
ATOM 1226 N N . PHE A 1 162 ? -14.891 -6.648 2.541 1 98.31 162 PHE A N 1
ATOM 1227 C CA . PHE A 1 162 ? -15.945 -7.449 1.925 1 98.31 162 PHE A CA 1
ATOM 1228 C C . PHE A 1 162 ? -15.977 -8.852 2.521 1 98.31 162 PHE A C 1
ATOM 1230 O O . PHE A 1 162 ? -15.469 -9.797 1.916 1 98.31 162 PHE A O 1
ATOM 1237 N N . PRO A 1 163 ? -16.672 -8.953 3.637 1 96.75 163 PRO A N 1
ATOM 1238 C CA . PRO A 1 163 ? -16.719 -10.25 4.316 1 96.75 163 PRO A CA 1
ATOM 1239 C C . PRO A 1 163 ? -17.219 -11.375 3.41 1 96.75 163 PRO A C 1
ATOM 1241 O O . PRO A 1 163 ? -18.188 -11.195 2.666 1 96.75 163 PRO A O 1
ATOM 1244 N N . GLY A 1 164 ? -16.562 -12.477 3.48 1 97.44 164 GLY A N 1
ATOM 1245 C CA . GLY A 1 164 ? -16.875 -13.617 2.641 1 97.44 164 GLY A CA 1
ATOM 1246 C C . GLY A 1 164 ? -15.938 -13.773 1.465 1 97.44 164 GLY A C 1
ATOM 1247 O O . GLY A 1 164 ? -15.828 -14.852 0.884 1 97.44 164 GLY A O 1
ATOM 1248 N N . MET A 1 165 ? -15.305 -12.68 1.084 1 98.38 165 MET A N 1
ATOM 1249 C CA . MET A 1 165 ? -14.297 -12.758 0.027 1 98.38 165 MET A CA 1
ATOM 1250 C C . MET A 1 165 ? -13.062 -13.508 0.503 1 98.38 165 MET A C 1
ATOM 1252 O O . MET A 1 165 ? -12.539 -13.227 1.58 1 98.38 165 MET A O 1
ATOM 1256 N N . ASN A 1 166 ? -12.672 -14.531 -0.203 1 98.81 166 ASN A N 1
ATOM 1257 C CA . ASN A 1 166 ? -11.461 -15.305 0.06 1 98.81 166 ASN A CA 1
ATOM 1258 C C . ASN A 1 166 ? -10.375 -15.016 -0.972 1 98.81 166 ASN A C 1
ATOM 1260 O O . ASN A 1 166 ? -10.586 -15.211 -2.172 1 98.81 166 ASN A O 1
ATOM 1264 N N . ILE A 1 167 ? -9.242 -14.578 -0.506 1 98.94 167 ILE A N 1
ATOM 1265 C CA . ILE A 1 167 ? -8.156 -14.141 -1.377 1 98.94 167 ILE A CA 1
ATOM 1266 C C . ILE A 1 167 ? -6.895 -14.945 -1.079 1 98.94 167 ILE A C 1
ATOM 1268 O O . ILE A 1 167 ? -6.457 -15.016 0.071 1 98.94 167 ILE A O 1
ATOM 1272 N N . ALA A 1 168 ? -6.375 -15.609 -2.047 1 98.94 168 ALA A N 1
ATOM 1273 C CA . ALA A 1 168 ? -5.074 -16.266 -1.953 1 98.94 168 ALA A CA 1
ATOM 1274 C C . ALA A 1 168 ? -3.994 -15.461 -2.662 1 98.94 168 ALA A C 1
ATOM 1276 O O . ALA A 1 168 ? -4.055 -15.266 -3.879 1 98.94 168 ALA A O 1
ATOM 1277 N N . CYS A 1 169 ? -3.072 -14.93 -1.943 1 98.94 169 CYS A N 1
ATOM 1278 C CA . CYS A 1 169 ? -1.887 -14.305 -2.512 1 98.94 169 CYS A CA 1
ATOM 1279 C C . CYS A 1 169 ? -0.769 -15.32 -2.709 1 98.94 169 CYS A C 1
ATOM 1281 O O . CYS A 1 169 ? -0.213 -15.828 -1.735 1 98.94 169 CYS A O 1
ATOM 1283 N N . MET A 1 170 ? -0.404 -15.539 -3.953 1 98.94 170 MET A N 1
ATOM 1284 C CA . MET A 1 170 ? 0.609 -16.531 -4.281 1 98.94 170 MET A CA 1
ATOM 1285 C C . MET A 1 170 ? 1.979 -15.891 -4.449 1 98.94 170 MET A C 1
ATOM 1287 O O . MET A 1 170 ? 2.215 -15.172 -5.418 1 98.94 170 MET A O 1
ATOM 1291 N N . ARG A 1 171 ? 2.818 -16.109 -3.51 1 98.94 171 ARG A N 1
ATOM 1292 C CA . ARG A 1 171 ? 4.203 -15.695 -3.709 1 98.94 171 ARG A CA 1
ATOM 1293 C C . ARG A 1 171 ? 4.934 -16.641 -4.645 1 98.94 171 ARG A C 1
ATOM 1295 O O . ARG A 1 171 ? 5.656 -17.531 -4.191 1 98.94 171 ARG A O 1
ATOM 1302 N N . ILE A 1 172 ? 4.758 -16.375 -5.891 1 98.94 172 ILE A N 1
ATOM 1303 C CA . ILE A 1 172 ? 5.285 -17.219 -6.957 1 98.94 172 ILE A CA 1
ATOM 1304 C C . ILE A 1 172 ? 6.773 -16.938 -7.152 1 98.94 172 ILE A C 1
ATOM 1306 O O . ILE A 1 172 ? 7.184 -15.781 -7.266 1 98.94 172 ILE A O 1
ATOM 1310 N N . HIS A 1 173 ? 7.59 -17.969 -7.129 1 98.56 173 HIS A N 1
ATOM 1311 C CA . HIS A 1 173 ? 9.008 -17.812 -7.418 1 98.56 173 HIS A CA 1
ATOM 1312 C C . HIS A 1 173 ? 9.258 -17.719 -8.922 1 98.56 173 HIS A C 1
ATOM 1314 O O . HIS A 1 173 ? 8.312 -17.625 -9.703 1 98.56 173 HIS A O 1
ATOM 1320 N N . ALA A 1 174 ? 10.484 -17.641 -9.359 1 97.69 174 ALA A N 1
ATOM 1321 C CA . ALA A 1 174 ? 10.883 -17.562 -10.766 1 97.69 174 ALA A CA 1
ATOM 1322 C C . ALA A 1 174 ? 10.352 -18.75 -11.555 1 97.69 174 ALA A C 1
ATOM 1324 O O . ALA A 1 174 ? 10.828 -19.875 -11.391 1 97.69 174 ALA A O 1
ATOM 1325 N N . VAL A 1 175 ? 9.453 -18.484 -12.43 1 98.31 175 VAL A N 1
ATOM 1326 C CA . VAL A 1 175 ? 8.789 -19.547 -13.195 1 98.31 175 VAL A CA 1
ATOM 1327 C C . VAL A 1 175 ? 9.688 -19.984 -14.352 1 98.31 175 VAL A C 1
ATOM 1329 O O . VAL A 1 175 ? 9.977 -19.188 -15.25 1 98.31 175 VAL A O 1
ATOM 1332 N N . ALA A 1 176 ? 10.07 -21.188 -14.328 1 97.12 176 ALA A N 1
ATOM 1333 C CA . ALA A 1 176 ? 10.945 -21.797 -15.32 1 97.12 176 ALA A CA 1
ATOM 1334 C C . ALA A 1 176 ? 11.109 -23.297 -15.055 1 97.12 176 ALA A C 1
ATOM 1336 O O . ALA A 1 176 ? 10.703 -23.797 -14 1 97.12 176 ALA A O 1
ATOM 1337 N N . SER A 1 177 ? 11.68 -23.984 -16.062 1 96.38 177 SER A N 1
ATOM 1338 C CA . SER A 1 177 ? 12.211 -25.297 -15.719 1 96.38 177 SER A CA 1
ATOM 1339 C C . SER A 1 177 ? 13.43 -25.172 -14.805 1 96.38 177 SER A C 1
ATOM 1341 O O . SER A 1 177 ? 14.094 -24.141 -14.773 1 96.38 177 SER A O 1
ATOM 1343 N N . ARG A 1 178 ? 13.688 -26.234 -14.117 1 96.06 178 ARG A N 1
ATOM 1344 C CA . ARG A 1 178 ? 14.852 -26.219 -13.234 1 96.06 178 ARG A CA 1
ATOM 1345 C C . ARG A 1 178 ? 16.125 -25.953 -14.023 1 96.06 178 ARG A C 1
ATOM 1347 O O . ARG A 1 178 ? 16.969 -25.156 -13.594 1 96.06 178 ARG A O 1
ATOM 1354 N N . SER A 1 179 ? 16.234 -26.594 -15.211 1 96.56 179 SER A N 1
ATOM 1355 C CA . SER A 1 179 ? 17.422 -26.453 -16.047 1 96.56 179 SER A CA 1
ATOM 1356 C C . SER A 1 179 ? 17.609 -25.016 -16.531 1 96.56 179 SER A C 1
ATOM 1358 O O . SER A 1 179 ? 18.719 -24.484 -16.547 1 96.56 179 SER A O 1
ATOM 1360 N N . GLU A 1 180 ? 16.531 -24.422 -16.938 1 96.88 180 GLU A N 1
ATOM 1361 C CA . GLU A 1 180 ? 16.578 -23.031 -17.375 1 96.88 180 GLU A CA 1
ATOM 1362 C C . GLU A 1 180 ? 16.969 -22.109 -16.234 1 96.88 180 GLU A C 1
ATOM 1364 O O . GLU A 1 180 ? 17.797 -21.203 -16.422 1 96.88 180 GLU A O 1
ATOM 1369 N N . ALA A 1 181 ? 16.391 -22.328 -15.094 1 96.81 181 ALA A N 1
ATOM 1370 C CA . ALA A 1 181 ? 16.719 -21.531 -13.922 1 96.81 181 ALA A CA 1
ATOM 1371 C C . ALA A 1 181 ? 18.172 -21.703 -13.523 1 96.81 181 ALA A C 1
ATOM 1373 O O . ALA A 1 181 ? 18.844 -20.734 -13.164 1 96.81 181 ALA A O 1
ATOM 1374 N N . GLN A 1 182 ? 18.625 -22.922 -13.578 1 96.88 182 GLN A N 1
ATOM 1375 C CA . GLN A 1 182 ? 20.016 -23.219 -13.242 1 96.88 182 GLN A CA 1
ATOM 1376 C C . GLN A 1 182 ? 20.984 -22.484 -14.172 1 96.88 182 GLN A C 1
ATOM 1378 O O . GLN A 1 182 ? 21.984 -21.938 -13.727 1 96.88 182 GLN A O 1
ATOM 1383 N N . LYS A 1 183 ? 20.672 -22.531 -15.406 1 97.62 183 LYS A N 1
ATOM 1384 C CA . LYS A 1 183 ? 21.5 -21.828 -16.391 1 97.62 183 LYS A CA 1
ATOM 1385 C C . LYS A 1 183 ? 21.5 -20.328 -16.109 1 97.62 183 LYS A C 1
ATOM 1387 O O . LYS A 1 183 ? 22.547 -19.672 -16.156 1 97.62 183 LYS A O 1
ATOM 1392 N N . GLY A 1 184 ? 20.328 -19.75 -15.883 1 96.81 184 GLY A N 1
ATOM 1393 C CA . GLY A 1 184 ? 20.25 -18.328 -15.555 1 96.81 184 GLY A CA 1
ATOM 1394 C C . GLY A 1 184 ? 21.031 -17.953 -14.312 1 96.81 184 GLY A C 1
ATOM 1395 O O . GLY A 1 184 ? 21.703 -16.906 -14.289 1 96.81 184 GLY A O 1
ATOM 1396 N N . HIS A 1 185 ? 20.953 -18.797 -13.297 1 97.5 185 HIS A N 1
ATOM 1397 C CA . HIS A 1 185 ? 21.688 -18.578 -12.055 1 97.5 185 HIS A CA 1
ATOM 1398 C C . HIS A 1 185 ? 23.188 -18.641 -12.297 1 97.5 185 HIS A C 1
ATOM 1400 O O . HIS A 1 185 ? 23.953 -17.859 -11.703 1 97.5 185 HIS A O 1
ATOM 1406 N N . ALA A 1 186 ? 23.594 -19.547 -13.133 1 97.44 186 ALA A N 1
ATOM 1407 C CA . ALA A 1 186 ? 25.016 -19.656 -13.453 1 97.44 186 ALA A CA 1
ATOM 1408 C C . ALA A 1 186 ? 25.516 -18.406 -14.18 1 97.44 186 ALA A C 1
ATOM 1410 O O . ALA A 1 186 ? 26.656 -17.969 -13.969 1 97.44 186 ALA A O 1
ATOM 1411 N N . GLU A 1 187 ? 24.734 -17.875 -15 1 97.5 187 GLU A N 1
ATOM 1412 C CA . GLU A 1 187 ? 25.109 -16.719 -15.805 1 97.5 187 GLU A CA 1
ATOM 1413 C C . GLU A 1 187 ? 25.125 -15.445 -14.961 1 97.5 187 GLU A C 1
ATOM 1415 O O . GLU A 1 187 ? 25.859 -14.508 -15.258 1 97.5 187 GLU A O 1
ATOM 1420 N N . ASN A 1 188 ? 24.312 -15.398 -13.992 1 96.62 188 ASN A N 1
ATOM 1421 C CA . ASN A 1 188 ? 24.203 -14.258 -13.094 1 96.62 188 ASN A CA 1
ATOM 1422 C C . ASN A 1 188 ? 24.172 -14.688 -11.633 1 96.62 188 ASN A C 1
ATOM 1424 O O . ASN A 1 188 ? 23.156 -14.531 -10.945 1 96.62 188 ASN A O 1
ATOM 1428 N N . TRP A 1 189 ? 25.266 -15.047 -11.156 1 97.62 189 TRP A N 1
ATOM 1429 C CA . TRP A 1 189 ? 25.344 -15.719 -9.859 1 97.62 189 TRP A CA 1
ATOM 1430 C C . TRP A 1 189 ? 24.969 -14.758 -8.727 1 97.62 189 TRP A C 1
ATOM 1432 O O . TRP A 1 189 ? 24.031 -15.008 -7.977 1 97.62 189 TRP A O 1
ATOM 1442 N N . ASP A 1 190 ? 25.656 -13.602 -8.664 1 96 190 ASP A N 1
ATOM 1443 C CA . ASP A 1 190 ? 25.484 -12.68 -7.543 1 96 190 ASP A CA 1
ATOM 1444 C C . ASP A 1 190 ? 24.141 -11.961 -7.613 1 96 190 ASP A C 1
ATOM 1446 O O . ASP A 1 190 ? 23.453 -11.828 -6.602 1 96 190 ASP A O 1
ATOM 1450 N N . SER A 1 191 ? 23.703 -11.594 -8.805 1 94.06 191 SER A N 1
ATOM 1451 C CA . SER A 1 191 ? 22.547 -10.727 -8.945 1 94.06 191 SER A CA 1
ATOM 1452 C C . SER A 1 191 ? 21.25 -11.539 -9.078 1 94.06 191 SER A C 1
ATOM 1454 O O . SER A 1 191 ? 20.156 -11.023 -8.844 1 94.06 191 SER A O 1
ATOM 1456 N N . SER A 1 192 ? 21.406 -12.773 -9.414 1 94.81 192 SER A N 1
ATOM 1457 C CA . SER A 1 192 ? 20.203 -13.594 -9.594 1 94.81 192 SER A CA 1
ATOM 1458 C C . SER A 1 192 ? 20.203 -14.789 -8.648 1 94.81 192 SER A C 1
ATOM 1460 O O . SER A 1 192 ? 19.375 -14.883 -7.754 1 94.81 192 SER A O 1
ATOM 1462 N N . ALA A 1 193 ? 21.203 -15.625 -8.734 1 97.81 193 ALA A N 1
ATOM 1463 C CA . ALA A 1 193 ? 21.234 -16.844 -7.938 1 97.81 193 ALA A CA 1
ATOM 1464 C C . ALA A 1 193 ? 21.203 -16.531 -6.441 1 97.81 193 ALA A C 1
ATOM 1466 O O . ALA A 1 193 ? 20.266 -16.938 -5.742 1 97.81 193 ALA A O 1
ATOM 1467 N N . VAL A 1 194 ? 22.156 -15.773 -6.016 1 98.31 194 VAL A N 1
ATOM 1468 C CA . VAL A 1 194 ? 22.297 -15.484 -4.594 1 98.31 194 VAL A CA 1
ATOM 1469 C C . VAL A 1 194 ? 21.094 -14.68 -4.098 1 98.31 194 VAL A C 1
ATOM 1471 O O . VAL A 1 194 ? 20.5 -15.023 -3.076 1 98.31 194 VAL A O 1
ATOM 1474 N N . LYS A 1 195 ? 20.625 -13.695 -4.852 1 98 195 LYS A N 1
ATOM 1475 C CA . LYS A 1 195 ? 19.562 -12.797 -4.41 1 98 195 LYS A CA 1
ATOM 1476 C C . LYS A 1 195 ? 18.203 -13.469 -4.484 1 98 195 LYS A C 1
ATOM 1478 O O . LYS A 1 195 ? 17.266 -13.062 -3.797 1 98 195 LYS A O 1
ATOM 1483 N N . SER A 1 196 ? 18.062 -14.438 -5.309 1 98.12 196 SER A N 1
ATOM 1484 C CA . SER A 1 196 ? 16.781 -15.125 -5.422 1 98.12 196 SER A CA 1
ATOM 1485 C C . SER A 1 196 ? 16.75 -16.375 -4.562 1 98.12 196 SER A C 1
ATOM 1487 O O . SER A 1 196 ? 15.758 -17.125 -4.574 1 98.12 196 SER A O 1
ATOM 1489 N N . LEU A 1 197 ? 17.906 -16.656 -3.887 1 98.69 197 LEU A N 1
ATOM 1490 C CA . LEU A 1 197 ? 18.047 -17.828 -3.025 1 98.69 197 LEU A CA 1
ATOM 1491 C C . LEU A 1 197 ? 17.922 -19.109 -3.832 1 98.69 197 LEU A C 1
ATOM 1493 O O . LEU A 1 197 ? 17.328 -20.094 -3.363 1 98.69 197 LEU A O 1
ATOM 1497 N N . TRP A 1 198 ? 18.328 -19.094 -5.055 1 98.62 198 TRP A N 1
ATOM 1498 C CA . TRP A 1 198 ? 18.5 -20.219 -5.957 1 98.62 198 TRP A CA 1
ATOM 1499 C C . TRP A 1 198 ? 17.172 -20.953 -6.176 1 98.62 198 TRP A C 1
ATOM 1501 O O . TRP A 1 198 ? 17.156 -22.156 -6.453 1 98.62 198 TRP A O 1
ATOM 1511 N N . GLY A 1 199 ? 16.062 -20.281 -5.977 1 98.31 199 GLY A N 1
ATOM 1512 C CA . GLY A 1 199 ? 14.75 -20.906 -6.09 1 98.31 199 GLY A CA 1
ATOM 1513 C C . GLY A 1 199 ? 14.219 -20.938 -7.512 1 98.31 199 GLY A C 1
ATOM 1514 O O . GLY A 1 199 ? 14.805 -20.328 -8.406 1 98.31 199 GLY A O 1
ATOM 1515 N N . TRP A 1 200 ? 13.18 -21.656 -7.754 1 98.25 200 TRP A N 1
ATOM 1516 C CA . TRP A 1 200 ? 12.453 -21.812 -9.016 1 98.25 200 TRP A CA 1
ATOM 1517 C C . TRP A 1 200 ? 11.086 -22.453 -8.781 1 98.25 200 TRP A C 1
ATOM 1519 O O . TRP A 1 200 ? 10.797 -22.922 -7.68 1 98.25 200 TRP A O 1
ATOM 1529 N N . VAL A 1 201 ? 10.203 -22.359 -9.773 1 98.75 201 VAL A N 1
ATOM 1530 C CA . VAL A 1 201 ? 8.938 -23.094 -9.75 1 98.75 201 VAL A CA 1
ATOM 1531 C C . VAL A 1 201 ? 8.477 -23.375 -11.172 1 98.75 201 VAL A C 1
ATOM 1533 O O . VAL A 1 201 ? 8.648 -22.547 -12.07 1 98.75 201 VAL A O 1
ATOM 1536 N N . SER A 1 202 ? 7.906 -24.562 -11.383 1 97.94 202 SER A N 1
ATOM 1537 C CA . SER A 1 202 ? 7.43 -24.906 -12.719 1 97.94 202 SER A CA 1
ATOM 1538 C C . SER A 1 202 ? 6.141 -24.156 -13.055 1 97.94 202 SER A C 1
ATOM 1540 O O . SER A 1 202 ? 5.32 -23.891 -12.172 1 97.94 202 SER A O 1
ATOM 1542 N N . ALA A 1 203 ? 5.961 -23.828 -14.32 1 97.88 203 ALA A N 1
ATOM 1543 C CA . ALA A 1 203 ? 4.734 -23.188 -14.781 1 97.88 203 ALA A CA 1
ATOM 1544 C C . ALA A 1 203 ? 3.51 -24.031 -14.461 1 97.88 203 ALA A C 1
ATOM 1546 O O . ALA A 1 203 ? 2.465 -23.5 -14.07 1 97.88 203 ALA A O 1
ATOM 1547 N N . GLN A 1 204 ? 3.662 -25.328 -14.602 1 97.5 204 GLN A N 1
ATOM 1548 C CA . GLN A 1 204 ? 2.562 -26.266 -14.352 1 97.5 204 GLN A CA 1
ATOM 1549 C C . GLN A 1 204 ? 2.188 -26.281 -12.875 1 97.5 204 GLN A C 1
ATOM 1551 O O . GLN A 1 204 ? 1.004 -26.266 -12.531 1 97.5 204 GLN A O 1
ATOM 1556 N N . ALA A 1 205 ? 3.211 -26.359 -12.055 1 98.56 205 ALA A N 1
ATOM 1557 C CA . ALA A 1 205 ? 2.957 -26.344 -10.617 1 98.56 205 ALA A CA 1
ATOM 1558 C C . ALA A 1 205 ? 2.295 -25.031 -10.195 1 98.56 205 ALA A C 1
ATOM 1560 O O . ALA A 1 205 ? 1.4 -25.031 -9.344 1 98.56 205 ALA A O 1
ATOM 1561 N N . THR A 1 206 ? 2.779 -23.938 -10.758 1 98.81 206 THR A N 1
ATOM 1562 C CA . THR A 1 206 ? 2.211 -22.641 -10.453 1 98.81 206 THR A CA 1
ATOM 1563 C C . THR A 1 206 ? 0.738 -22.578 -10.852 1 98.81 206 THR A C 1
ATOM 1565 O O . THR A 1 206 ? -0.1 -22.109 -10.078 1 98.81 206 THR A O 1
ATOM 1568 N N . ALA A 1 207 ? 0.426 -23.062 -12.023 1 98.81 207 ALA A N 1
ATOM 1569 C CA . ALA A 1 207 ? -0.947 -23.062 -12.523 1 98.81 207 ALA A CA 1
ATOM 1570 C C . ALA A 1 207 ? -1.858 -23.875 -11.594 1 98.81 207 ALA A C 1
ATOM 1572 O O . ALA A 1 207 ? -2.971 -23.438 -11.281 1 98.81 207 ALA A O 1
ATOM 1573 N N . ARG A 1 208 ? -1.366 -25.016 -11.188 1 98.69 208 ARG A N 1
ATOM 1574 C CA . ARG A 1 208 ? -2.148 -25.859 -10.281 1 98.69 208 ARG A CA 1
ATOM 1575 C C . ARG A 1 208 ? -2.414 -25.141 -8.961 1 98.69 208 ARG A C 1
ATOM 1577 O O . ARG A 1 208 ? -3.51 -25.25 -8.406 1 98.69 208 ARG A O 1
ATOM 1584 N N . ALA A 1 209 ? -1.392 -24.438 -8.445 1 98.88 209 ALA A N 1
ATOM 1585 C CA . ALA A 1 209 ? -1.568 -23.688 -7.203 1 98.88 209 ALA A CA 1
ATOM 1586 C C . ALA A 1 209 ? -2.662 -22.641 -7.355 1 98.88 209 ALA A C 1
ATOM 1588 O O . ALA A 1 209 ? -3.518 -22.484 -6.48 1 98.88 209 ALA A O 1
ATOM 1589 N N . CYS A 1 210 ? -2.662 -21.922 -8.453 1 98.88 210 CYS A N 1
ATOM 1590 C CA . CYS A 1 210 ? -3.652 -20.875 -8.711 1 98.88 210 CYS A CA 1
ATOM 1591 C C . CYS A 1 210 ? -5.055 -21.469 -8.797 1 98.88 210 CYS A C 1
ATOM 1593 O O . CYS A 1 210 ? -6 -20.922 -8.234 1 98.88 210 CYS A O 1
ATOM 1595 N N . LEU A 1 211 ? -5.152 -22.562 -9.516 1 98.81 211 LEU A N 1
ATOM 1596 C CA . LEU A 1 211 ? -6.457 -23.188 -9.68 1 98.81 211 LEU A CA 1
ATOM 1597 C C . LEU A 1 211 ? -6.984 -23.719 -8.352 1 98.81 211 LEU A C 1
ATOM 1599 O O . LEU A 1 211 ? -8.156 -23.516 -8.023 1 98.81 211 LEU A O 1
ATOM 1603 N N . LEU A 1 212 ? -6.109 -24.375 -7.574 1 98.81 212 LEU A N 1
ATOM 1604 C CA . LEU A 1 212 ? -6.496 -24.906 -6.27 1 98.81 212 LEU A CA 1
ATOM 1605 C C . LEU A 1 212 ? -6.973 -23.781 -5.352 1 98.81 212 LEU A C 1
ATOM 1607 O O . LEU A 1 212 ? -7.887 -23.969 -4.547 1 98.81 212 LEU A O 1
ATOM 1611 N N . ALA A 1 213 ? -6.34 -22.594 -5.477 1 98.75 213 ALA A N 1
ATOM 1612 C CA . ALA A 1 213 ? -6.68 -21.453 -4.637 1 98.75 213 ALA A CA 1
ATOM 1613 C C . ALA A 1 213 ? -8.148 -21.062 -4.805 1 98.75 213 ALA A C 1
ATOM 1615 O O . ALA A 1 213 ? -8.812 -20.688 -3.834 1 98.75 213 ALA A O 1
ATOM 1616 N N . VAL A 1 214 ? -8.672 -21.094 -6.039 1 98.75 214 VAL A N 1
ATOM 1617 C CA . VAL A 1 214 ? -10.055 -20.672 -6.262 1 98.75 214 VAL A CA 1
ATOM 1618 C C . VAL A 1 214 ? -10.984 -21.875 -6.078 1 98.75 214 VAL A C 1
ATOM 1620 O O . VAL A 1 214 ? -12.125 -21.719 -5.633 1 98.75 214 VAL A O 1
ATOM 1623 N N . GLU A 1 215 ? -10.508 -23.109 -6.324 1 98.62 215 GLU A N 1
ATOM 1624 C CA . GLU A 1 215 ? -11.312 -24.312 -6.129 1 98.62 215 GLU A CA 1
ATOM 1625 C C . GLU A 1 215 ? -11.547 -24.578 -4.645 1 98.62 215 GLU A C 1
ATOM 1627 O O . GLU A 1 215 ? -12.617 -25.062 -4.258 1 98.62 215 GLU A O 1
ATOM 1632 N N . LYS A 1 216 ? -10.492 -24.281 -3.881 1 98.19 216 LYS A N 1
ATOM 1633 C CA . LYS A 1 216 ? -10.555 -24.562 -2.447 1 98.19 216 LYS A CA 1
ATOM 1634 C C . LYS A 1 216 ? -10.672 -23.266 -1.643 1 98.19 216 LYS A C 1
ATOM 1636 O O . LYS A 1 216 ? -10.172 -23.188 -0.521 1 98.19 216 LYS A O 1
ATOM 1641 N N . SER A 1 217 ? -11.32 -22.328 -2.23 1 98.19 217 SER A N 1
ATOM 1642 C CA . SER A 1 217 ? -11.406 -21 -1.643 1 98.19 217 SER A CA 1
ATOM 1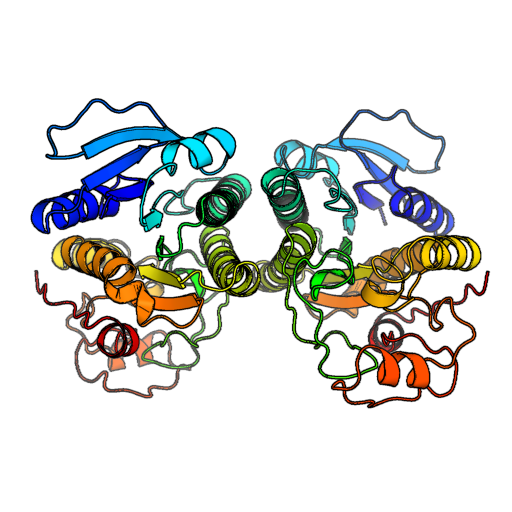643 C C . SER A 1 217 ? -12.055 -21.031 -0.265 1 98.19 217 SER A C 1
ATOM 1645 O O . SER A 1 217 ? -11.734 -20.219 0.603 1 98.19 217 SER A O 1
ATOM 1647 N N . GLU A 1 218 ? -12.93 -21.953 -0.013 1 96.44 218 GLU A N 1
ATOM 1648 C CA . GLU A 1 218 ? -13.648 -22.062 1.256 1 96.44 218 GLU A CA 1
ATOM 1649 C C . GLU A 1 218 ? -12.695 -22.406 2.398 1 96.44 218 GLU A C 1
ATOM 1651 O O . GLU A 1 218 ? -13.039 -22.234 3.57 1 96.44 218 GLU A O 1
ATOM 1656 N N . LYS A 1 219 ? -11.539 -22.906 2.057 1 97.56 219 LYS A N 1
ATOM 1657 C CA . LYS A 1 219 ? -10.555 -23.266 3.072 1 97.56 219 LYS A CA 1
ATOM 1658 C C . LYS A 1 219 ? -9.742 -22.047 3.51 1 97.56 219 LYS A C 1
ATOM 1660 O O . LYS A 1 219 ? -9 -22.109 4.492 1 97.56 219 LYS A O 1
ATOM 1665 N N . LEU A 1 220 ? -9.953 -21.047 2.74 1 96.94 220 LEU A N 1
ATOM 1666 C CA . LEU A 1 220 ? -9.227 -19.828 3.082 1 96.94 220 LEU A CA 1
ATOM 1667 C C . LEU A 1 220 ? -9.961 -19.047 4.168 1 96.94 220 LEU A C 1
ATOM 1669 O O . LEU A 1 220 ? -11.188 -19.141 4.289 1 96.94 220 LEU A O 1
ATOM 1673 N N . ASN A 1 221 ? -9.32 -18.453 5.008 1 92.25 221 ASN A N 1
ATOM 1674 C CA . ASN A 1 221 ? -9.836 -17.547 6.027 1 92.25 221 ASN A CA 1
ATOM 1675 C C . ASN A 1 221 ? -9.5 -16.094 5.707 1 92.25 221 ASN A C 1
ATOM 1677 O O . ASN A 1 221 ? -8.641 -15.492 6.352 1 92.25 221 ASN A O 1
ATOM 1681 N N . GLY A 1 222 ? -10.414 -15.508 4.832 1 97.44 222 GLY A N 1
ATOM 1682 C CA . GLY A 1 222 ? -10.117 -14.148 4.402 1 97.44 222 GLY A CA 1
ATOM 1683 C C . GLY A 1 222 ? -8.992 -14.078 3.383 1 97.44 222 GLY A C 1
ATOM 1684 O O . GLY A 1 222 ? -9.141 -14.562 2.258 1 97.44 222 GLY A O 1
ATOM 1685 N N . CYS A 1 223 ? -7.895 -13.555 3.766 1 98.62 223 CYS A N 1
ATOM 1686 C CA . CYS A 1 223 ? -6.734 -13.43 2.889 1 98.62 223 CYS A CA 1
ATOM 1687 C C . CYS A 1 223 ? -5.559 -14.242 3.422 1 98.62 223 CYS A C 1
ATOM 1689 O O . CYS A 1 223 ? -5.191 -14.109 4.59 1 98.62 223 CYS A O 1
ATOM 1691 N N . GLU A 1 224 ? -5.004 -15.094 2.6 1 98.56 224 GLU A N 1
ATOM 1692 C CA . GLU A 1 224 ? -3.842 -15.898 2.951 1 98.56 224 GLU A CA 1
ATOM 1693 C C . GLU A 1 224 ? -2.723 -15.734 1.926 1 98.56 224 GLU A C 1
ATOM 1695 O O . GLU A 1 224 ? -2.984 -15.609 0.728 1 98.56 224 GLU A O 1
ATOM 1700 N N . VAL A 1 225 ? -1.517 -15.75 2.416 1 98.81 225 VAL A N 1
ATOM 1701 C CA . VAL A 1 225 ? -0.328 -15.727 1.57 1 98.81 225 VAL A CA 1
ATOM 1702 C C . VAL A 1 225 ? 0.292 -17.125 1.505 1 98.81 225 VAL A C 1
ATOM 1704 O O . VAL A 1 225 ? 0.36 -17.828 2.516 1 98.81 225 VAL A O 1
ATOM 1707 N N . PHE A 1 226 ? 0.729 -17.547 0.324 1 98.94 226 PHE A N 1
ATOM 1708 C CA . PHE A 1 226 ? 1.342 -18.859 0.133 1 98.94 226 PHE A CA 1
ATOM 1709 C C . PHE A 1 226 ? 2.658 -18.734 -0.626 1 98.94 226 PHE A C 1
ATOM 1711 O O . PHE A 1 226 ? 2.734 -18.031 -1.634 1 98.94 226 PHE A O 1
ATOM 1718 N N . ASN A 1 227 ? 3.658 -19.406 -0.157 1 98.94 227 ASN A N 1
ATOM 1719 C CA . ASN A 1 227 ? 4.848 -19.609 -0.977 1 98.94 227 ASN A CA 1
ATOM 1720 C C . ASN A 1 227 ? 4.617 -20.672 -2.045 1 98.94 227 ASN A C 1
ATOM 1722 O O . ASN A 1 227 ? 4.191 -21.797 -1.736 1 98.94 227 ASN A O 1
ATOM 1726 N N . ILE A 1 228 ? 4.848 -20.328 -3.258 1 98.94 228 ILE A N 1
ATOM 1727 C CA . ILE A 1 228 ? 4.766 -21.25 -4.383 1 98.94 228 ILE A CA 1
ATOM 1728 C C . ILE A 1 228 ? 6.141 -21.406 -5.027 1 98.94 228 ILE A C 1
ATOM 1730 O O . ILE A 1 228 ? 6.516 -20.609 -5.898 1 98.94 228 ILE A O 1
ATOM 1734 N N . VAL A 1 229 ? 6.816 -22.359 -4.598 1 98.75 229 VAL A N 1
ATOM 1735 C CA . VAL A 1 229 ? 8.227 -22.562 -4.914 1 98.75 229 VAL A CA 1
ATOM 1736 C C . VAL A 1 229 ? 8.539 -24.047 -4.965 1 98.75 229 VAL A C 1
ATOM 1738 O O . VAL A 1 229 ? 7.93 -24.844 -4.238 1 98.75 229 VAL A O 1
ATOM 1741 N N . ALA A 1 230 ? 9.453 -24.422 -5.836 1 98.62 230 ALA A N 1
ATOM 1742 C CA . ALA A 1 230 ? 9.898 -25.812 -5.895 1 98.62 230 ALA A CA 1
ATOM 1743 C C . ALA A 1 230 ? 10.57 -26.234 -4.59 1 98.62 230 ALA A C 1
ATOM 1745 O O . ALA A 1 230 ? 11.117 -25.406 -3.871 1 98.62 230 ALA A O 1
ATOM 1746 N N . PRO A 1 231 ? 10.547 -27.5 -4.246 1 97.56 231 PRO A N 1
ATOM 1747 C CA . PRO A 1 231 ? 11.094 -27.969 -2.969 1 97.56 231 PRO A CA 1
ATOM 1748 C C . PRO A 1 231 ? 12.617 -27.984 -2.949 1 97.56 231 PRO A C 1
ATOM 1750 O O . PRO A 1 231 ? 13.227 -28.141 -1.887 1 97.56 231 PRO A O 1
ATOM 1753 N N . THR A 1 232 ? 13.258 -27.844 -4.117 1 97.25 232 THR A N 1
ATOM 1754 C CA . THR A 1 232 ? 14.711 -27.875 -4.207 1 97.25 232 THR A CA 1
ATOM 1755 C C . THR A 1 232 ? 15.234 -26.609 -4.875 1 97.25 232 THR A C 1
ATOM 1757 O O . THR A 1 232 ? 14.508 -25.953 -5.629 1 97.25 232 THR A O 1
ATOM 1760 N N . THR A 1 233 ? 16.5 -26.281 -4.602 1 98.06 233 THR A N 1
ATOM 1761 C CA . THR A 1 233 ? 17.188 -25.203 -5.316 1 98.06 233 THR A CA 1
ATOM 1762 C C . THR A 1 233 ? 17.688 -25.703 -6.672 1 98.06 233 THR A C 1
ATOM 1764 O O . THR A 1 233 ? 17.547 -26.875 -7.004 1 98.06 233 THR A O 1
ATOM 1767 N N . THR A 1 234 ? 18.25 -24.781 -7.406 1 97.56 234 THR A N 1
ATOM 1768 C CA . THR A 1 234 ? 18.844 -25.141 -8.695 1 97.56 234 THR A CA 1
ATOM 1769 C C . THR A 1 234 ? 20.266 -25.656 -8.516 1 97.56 234 THR A C 1
ATOM 1771 O O . THR A 1 234 ? 20.953 -25.953 -9.492 1 97.56 234 THR A O 1
ATOM 1774 N N . GLN A 1 235 ? 20.719 -25.719 -7.297 1 97.19 235 GLN A N 1
ATOM 1775 C CA . GLN A 1 235 ? 22.125 -26.047 -7.02 1 97.19 235 GLN A CA 1
ATOM 1776 C C . GLN A 1 235 ? 22.266 -27.469 -6.488 1 97.19 235 GLN A C 1
ATOM 1778 O O . GLN A 1 235 ? 21.328 -28.016 -5.883 1 97.19 235 GLN A O 1
ATOM 1783 N N . ASP A 1 236 ? 23.422 -28.016 -6.73 1 94.94 236 ASP A N 1
ATOM 1784 C CA . ASP A 1 236 ? 23.734 -29.312 -6.137 1 94.94 236 ASP A CA 1
ATOM 1785 C C . ASP A 1 236 ? 24.359 -29.141 -4.754 1 94.94 236 ASP A C 1
ATOM 1787 O O . ASP A 1 236 ? 24.391 -30.078 -3.955 1 94.94 236 ASP A O 1
ATOM 1791 N N . THR A 1 237 ? 24.875 -27.969 -4.57 1 97.31 237 THR A N 1
ATOM 1792 C CA . THR A 1 237 ? 25.438 -27.641 -3.262 1 97.31 237 THR A CA 1
ATOM 1793 C C . THR A 1 237 ? 24.328 -27.625 -2.201 1 97.31 237 THR A C 1
ATOM 1795 O O . THR A 1 237 ? 23.266 -27.062 -2.422 1 97.31 237 THR A O 1
ATOM 1798 N N . PRO A 1 238 ? 24.641 -28.281 -1.015 1 98.38 238 PRO A N 1
ATOM 1799 C CA . PRO A 1 238 ? 23.641 -28.219 0.056 1 98.38 238 PRO A CA 1
ATOM 1800 C C . PRO A 1 238 ? 23.266 -26.797 0.443 1 98.38 238 PRO A C 1
ATOM 1802 O O . PRO A 1 238 ? 24.141 -25.938 0.539 1 98.38 238 PRO A O 1
ATOM 1805 N N . SER A 1 239 ? 21.984 -26.594 0.672 1 98.75 239 SER A N 1
ATOM 1806 C CA . SER A 1 239 ? 21.469 -25.266 0.959 1 98.75 239 SER A CA 1
ATOM 1807 C C . SER A 1 239 ? 22.078 -24.703 2.236 1 98.75 239 SER A C 1
ATOM 1809 O O . SER A 1 239 ? 22.281 -23.484 2.344 1 98.75 239 SER A O 1
ATOM 1811 N N . GLN A 1 240 ? 22.344 -25.547 3.17 1 98.38 240 GLN A N 1
ATOM 1812 C CA . GLN A 1 240 ? 22.969 -25.094 4.418 1 98.38 240 GLN A CA 1
ATOM 1813 C C . GLN A 1 240 ? 24.312 -24.438 4.16 1 98.38 240 GLN A C 1
ATOM 1815 O O . GLN A 1 240 ? 24.688 -23.469 4.824 1 98.38 240 GLN A O 1
ATOM 1820 N N . GLU A 1 241 ? 25.078 -25 3.277 1 98.44 241 GLU A N 1
ATOM 1821 C CA . GLU A 1 241 ? 26.391 -24.438 2.924 1 98.44 241 GLU A CA 1
ATOM 1822 C C . GLU A 1 241 ? 26.234 -23.078 2.244 1 98.44 241 GLU A C 1
ATOM 1824 O O . GLU A 1 241 ? 27 -22.156 2.521 1 98.44 241 GLU A O 1
ATOM 1829 N N . LEU A 1 242 ? 25.297 -23.016 1.339 1 98.62 242 LEU A N 1
ATOM 1830 C CA . LEU A 1 242 ? 25.016 -21.75 0.679 1 98.62 242 LEU A CA 1
ATOM 1831 C C . LEU A 1 242 ? 24.609 -20.688 1.693 1 98.62 242 LEU A C 1
ATOM 1833 O O . LEU A 1 242 ? 25.078 -19.547 1.636 1 98.62 242 LEU A O 1
ATOM 1837 N N . ALA A 1 243 ? 23.734 -21.062 2.645 1 98.5 243 ALA A N 1
ATOM 1838 C CA . ALA A 1 243 ? 23.266 -20.125 3.676 1 98.5 243 ALA A CA 1
ATOM 1839 C C . ALA A 1 243 ? 24.438 -19.609 4.512 1 98.5 243 ALA A C 1
ATOM 1841 O O . ALA A 1 243 ? 24.531 -18.422 4.785 1 98.5 243 ALA A O 1
ATOM 1842 N N . LYS A 1 244 ? 25.266 -20.469 4.926 1 97.94 244 LYS A N 1
ATOM 1843 C CA . LYS A 1 244 ? 26.422 -20.109 5.742 1 97.94 244 LYS A CA 1
ATOM 1844 C C . LYS A 1 244 ? 27.344 -19.141 5 1 97.94 244 LYS A C 1
ATOM 1846 O O . LYS A 1 244 ? 27.906 -18.219 5.598 1 97.94 244 LYS A O 1
ATOM 1851 N N . LYS A 1 245 ? 27.484 -19.406 3.764 1 98.25 245 LYS A N 1
ATOM 1852 C CA . LYS A 1 245 ? 28.422 -18.641 2.961 1 98.25 245 LYS A CA 1
ATOM 1853 C C . LYS A 1 245 ? 27.859 -17.25 2.66 1 98.25 245 LYS A C 1
ATOM 1855 O O . LYS A 1 245 ? 28.578 -16.25 2.736 1 98.25 245 LYS A O 1
ATOM 1860 N N . TYR A 1 246 ? 26.641 -17.125 2.311 1 98.19 246 TYR A N 1
ATOM 1861 C CA . TYR A 1 246 ? 26.125 -15.883 1.752 1 98.19 246 TYR A CA 1
ATOM 1862 C C . TYR A 1 246 ? 25.234 -15.156 2.76 1 98.19 246 TYR A C 1
ATOM 1864 O O . TYR A 1 246 ? 25.047 -13.945 2.67 1 98.19 246 TYR A O 1
ATOM 1872 N N . TYR A 1 247 ? 24.625 -15.906 3.658 1 98.25 247 TYR A N 1
ATOM 1873 C CA . TYR A 1 247 ? 23.734 -15.328 4.664 1 98.25 247 TYR A CA 1
ATOM 1874 C C . TYR A 1 247 ? 24.047 -15.891 6.043 1 98.25 247 TYR A C 1
ATOM 1876 O O . TYR A 1 247 ? 23.156 -16.438 6.703 1 98.25 247 TYR A O 1
ATOM 1884 N N . PRO A 1 248 ? 25.219 -15.648 6.539 1 98.12 248 PRO A N 1
ATOM 1885 C CA . PRO A 1 248 ? 25.703 -16.297 7.762 1 98.12 248 PRO A CA 1
ATOM 1886 C C . PRO A 1 248 ? 24.906 -15.883 9 1 98.12 248 PRO A C 1
ATOM 1888 O O . PRO A 1 248 ? 24.922 -16.594 10.016 1 98.12 248 PRO A O 1
ATOM 1891 N N . ASP A 1 249 ? 24.172 -14.766 8.961 1 97.94 249 ASP A N 1
ATOM 1892 C CA . ASP A 1 249 ? 23.469 -14.266 10.141 1 97.94 249 ASP A CA 1
ATOM 1893 C C . ASP A 1 249 ? 22.078 -14.875 10.25 1 97.94 249 ASP A C 1
ATOM 1895 O O . ASP A 1 249 ? 21.406 -14.719 11.273 1 97.94 249 ASP A O 1
ATOM 1899 N N . ALA A 1 250 ? 21.609 -15.531 9.227 1 98.31 250 ALA A N 1
ATOM 1900 C CA . ALA A 1 250 ? 20.281 -16.141 9.25 1 98.31 250 ALA A CA 1
ATOM 1901 C C . ALA A 1 250 ? 20.266 -17.406 10.094 1 98.31 250 ALA A C 1
ATOM 1903 O O . ALA A 1 250 ? 21.172 -18.234 9.992 1 98.31 250 ALA A O 1
ATOM 1904 N N . GLU A 1 251 ? 19.297 -17.516 10.922 1 98.5 251 GLU A N 1
ATOM 1905 C CA . GLU A 1 251 ? 19.141 -18.75 11.695 1 98.5 251 GLU A CA 1
ATOM 1906 C C . GLU A 1 251 ? 18.625 -19.891 10.82 1 98.5 251 GLU A C 1
ATOM 1908 O O . GLU A 1 251 ? 17.719 -19.703 10.008 1 98.5 251 GLU A O 1
ATOM 1913 N N . ILE A 1 252 ? 19.156 -21.078 10.977 1 98.19 252 ILE A N 1
ATOM 1914 C CA . ILE A 1 252 ? 18.672 -22.25 10.258 1 98.19 252 ILE A CA 1
ATOM 1915 C C . ILE A 1 252 ? 17.672 -23 11.125 1 98.19 252 ILE A C 1
ATOM 1917 O O . ILE A 1 252 ? 18.062 -23.641 12.109 1 98.19 252 ILE A O 1
ATOM 1921 N N . ARG A 1 253 ? 16.422 -22.922 10.828 1 97.12 253 ARG A N 1
ATOM 1922 C CA . ARG A 1 253 ? 15.352 -23.516 11.633 1 97.12 253 ARG A CA 1
ATOM 1923 C C . ARG A 1 253 ? 14.883 -24.844 11.039 1 97.12 253 ARG A C 1
ATOM 1925 O O . ARG A 1 253 ? 14.172 -25.609 11.695 1 97.12 253 ARG A O 1
ATOM 1932 N N . GLY A 1 254 ? 15.266 -25.203 9.812 1 94.94 254 GLY A N 1
ATOM 1933 C CA . GLY A 1 254 ? 14.805 -26.422 9.148 1 94.94 254 GLY A CA 1
ATOM 1934 C C . GLY A 1 254 ? 15.938 -27.25 8.562 1 94.94 254 GLY A C 1
ATOM 1935 O O . GLY A 1 254 ? 17.109 -26.984 8.828 1 94.94 254 GLY A O 1
ATOM 1936 N N . ASP A 1 255 ? 15.531 -28.328 7.883 1 96.31 255 ASP A N 1
ATOM 1937 C CA . ASP A 1 255 ? 16.516 -29.188 7.242 1 96.31 255 ASP A CA 1
ATOM 1938 C C . ASP A 1 255 ? 16.984 -28.609 5.918 1 96.31 255 ASP A C 1
ATOM 1940 O O . ASP A 1 255 ? 16.203 -28.469 4.973 1 96.31 255 ASP A O 1
ATOM 1944 N N . LEU A 1 256 ? 18.219 -28.297 5.836 1 98.19 256 LEU A N 1
ATOM 1945 C CA . LEU A 1 256 ? 18.844 -27.766 4.629 1 98.19 256 LEU A CA 1
ATOM 1946 C C . LEU A 1 256 ? 20.094 -28.578 4.277 1 98.19 256 LEU A C 1
ATOM 1948 O O . LEU A 1 256 ? 21.062 -28.016 3.742 1 98.19 256 LEU A O 1
ATOM 1952 N N . SER A 1 257 ? 20.062 -29.797 4.656 1 97.75 257 SER A N 1
ATOM 1953 C CA . SER A 1 257 ? 21.25 -30.641 4.543 1 97.75 257 SER A CA 1
ATOM 1954 C C . SER A 1 257 ? 21.5 -31.062 3.094 1 97.75 257 SER A C 1
ATOM 1956 O O . SER A 1 257 ? 22.594 -31.531 2.752 1 97.75 257 SER A O 1
ATOM 1958 N N . SER A 1 258 ? 20.5 -30.969 2.275 1 97.69 258 SER A N 1
ATOM 1959 C CA . SER A 1 258 ? 20.641 -31.125 0.832 1 97.69 258 SER A CA 1
ATOM 1960 C C . SER A 1 258 ? 20.297 -29.844 0.093 1 97.69 258 SER A C 1
ATOM 1962 O O . SER A 1 258 ? 20.562 -28.75 0.589 1 97.69 258 SER A O 1
ATOM 1964 N N . ASN A 1 259 ? 19.766 -29.922 -1.116 1 97.88 259 ASN A N 1
ATOM 1965 C CA . ASN A 1 259 ? 19.469 -28.734 -1.897 1 97.88 259 ASN A CA 1
ATOM 1966 C C . ASN A 1 259 ? 18.031 -28.266 -1.701 1 97.88 259 ASN A C 1
ATOM 1968 O O . ASN A 1 259 ? 17.359 -27.859 -2.658 1 97.88 259 ASN A O 1
ATOM 1972 N N . GLN A 1 260 ? 17.578 -28.438 -0.471 1 98 260 GLN A N 1
ATOM 1973 C CA . GLN A 1 260 ? 16.219 -28.016 -0.141 1 98 260 GLN A CA 1
ATOM 1974 C C . GLN A 1 260 ? 16.031 -26.516 -0.423 1 98 260 GLN A C 1
ATOM 1976 O O . GLN A 1 260 ? 16.953 -25.734 -0.265 1 98 260 GLN A O 1
ATOM 1981 N N . SE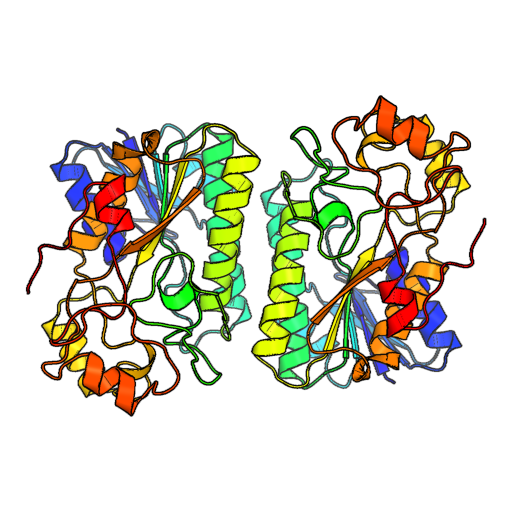R A 1 261 ? 14.844 -26.188 -0.82 1 98.38 261 SER A N 1
ATOM 1982 C CA . SER A 1 261 ? 14.469 -24.797 -1.048 1 98.38 261 SER A CA 1
ATOM 1983 C C . SER A 1 261 ? 14.648 -23.969 0.215 1 98.38 261 SER A C 1
ATOM 1985 O O . SER A 1 261 ? 14.469 -24.469 1.327 1 98.38 261 SER A O 1
ATOM 1987 N N . PHE A 1 262 ? 14.938 -22.719 0.039 1 98.81 262 PHE A N 1
ATOM 1988 C CA . PHE A 1 262 ? 15.062 -21.781 1.146 1 98.81 262 PHE A CA 1
ATOM 1989 C C . PHE A 1 262 ? 13.688 -21.297 1.594 1 98.81 262 PHE A C 1
ATOM 1991 O O . PHE A 1 262 ? 13.578 -20.547 2.566 1 98.81 262 PHE A O 1
ATOM 1998 N N . PHE A 1 263 ? 12.617 -21.672 0.918 1 98.75 263 PHE A N 1
ATOM 1999 C CA . PHE A 1 263 ? 11.234 -21.375 1.263 1 98.75 263 PHE A CA 1
ATOM 2000 C C . PHE A 1 263 ? 10.484 -22.641 1.657 1 98.75 263 PHE A C 1
ATOM 2002 O O . PHE A 1 263 ? 10.695 -23.703 1.064 1 98.75 263 PHE A O 1
ATOM 2009 N N . THR A 1 264 ? 9.664 -22.531 2.615 1 98.62 264 THR A N 1
ATOM 2010 C CA . THR A 1 264 ? 8.758 -23.641 2.908 1 98.62 264 THR A CA 1
ATOM 2011 C C . THR A 1 264 ? 7.422 -23.453 2.195 1 98.62 264 THR A C 1
ATOM 2013 O O . THR A 1 264 ? 6.957 -22.328 2.021 1 98.62 264 THR A O 1
ATOM 2016 N N . THR A 1 265 ? 6.828 -24.562 1.762 1 98.62 265 THR A N 1
ATOM 2017 C CA . THR A 1 265 ? 5.516 -24.547 1.119 1 98.62 265 THR A CA 1
ATOM 2018 C C . THR A 1 265 ? 4.512 -25.359 1.932 1 98.6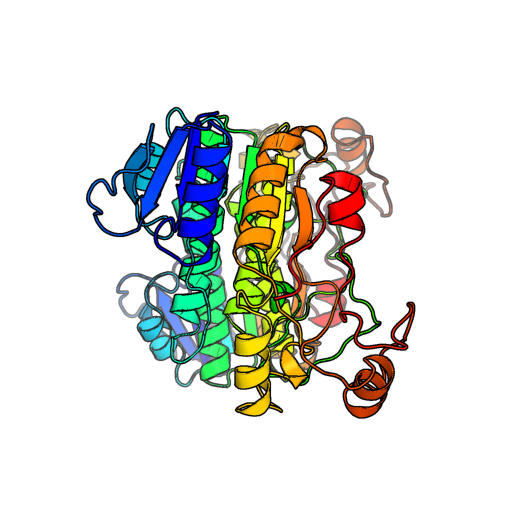2 265 THR A C 1
ATOM 2020 O O . THR A 1 265 ? 3.498 -25.812 1.398 1 98.62 265 THR A O 1
ATOM 2023 N N . GLU A 1 266 ? 4.805 -25.547 3.172 1 98.44 266 GLU A N 1
ATOM 2024 C CA . GLU A 1 266 ? 3.98 -26.359 4.055 1 98.44 266 GLU A CA 1
ATOM 2025 C C . GLU A 1 266 ? 2.562 -25.812 4.156 1 98.44 266 GLU A C 1
ATOM 2027 O O . GLU A 1 266 ? 1.595 -26.578 4.203 1 98.44 266 GLU A O 1
ATOM 2032 N N . LYS A 1 267 ? 2.432 -24.547 4.242 1 98.44 267 LYS A N 1
ATOM 2033 C CA . LYS A 1 267 ? 1.115 -23.922 4.348 1 98.44 267 LYS A CA 1
ATOM 2034 C C . LYS A 1 267 ? 0.257 -24.234 3.125 1 98.44 267 LYS A C 1
ATOM 2036 O O . LYS A 1 267 ? -0.924 -24.562 3.26 1 98.44 267 LYS A O 1
ATOM 2041 N N . ALA A 1 268 ? 0.838 -24.141 1.882 1 98.81 268 ALA A N 1
ATOM 2042 C CA . ALA A 1 268 ? 0.126 -24.453 0.646 1 98.81 268 ALA A CA 1
ATOM 2043 C C . ALA A 1 268 ? -0.324 -25.906 0.632 1 98.81 268 ALA A C 1
ATOM 2045 O O . ALA A 1 268 ? -1.434 -26.219 0.191 1 98.81 268 ALA A O 1
ATOM 2046 N N . LYS A 1 269 ? 0.549 -26.766 1.125 1 98.75 269 LYS A N 1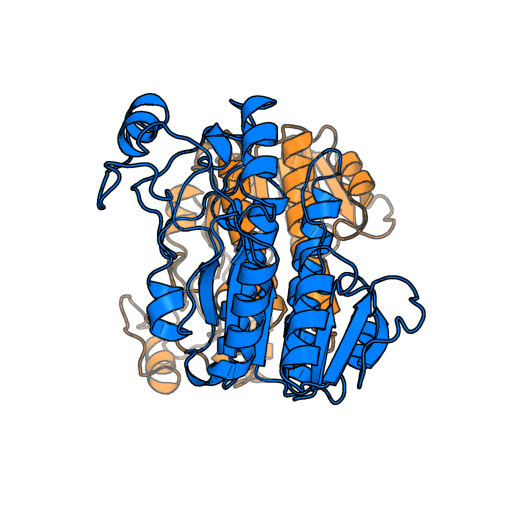
ATOM 2047 C CA . LYS A 1 269 ? 0.198 -28.172 1.21 1 98.75 269 LYS A CA 1
ATOM 2048 C C . LYS A 1 269 ? -0.954 -28.391 2.186 1 98.75 269 LYS A C 1
ATOM 2050 O O . LYS A 1 269 ? -1.929 -29.078 1.857 1 98.75 269 LYS A O 1
ATOM 2055 N N . ARG A 1 270 ? -0.833 -27.812 3.326 1 98.5 270 ARG A N 1
ATOM 2056 C CA . ARG A 1 270 ? -1.798 -28.031 4.398 1 98.5 270 ARG A CA 1
ATOM 2057 C C . ARG A 1 270 ? -3.168 -27.469 4.027 1 98.5 270 ARG A C 1
ATOM 2059 O O . ARG A 1 270 ? -4.191 -28.125 4.25 1 98.5 270 ARG A O 1
ATOM 2066 N N . ILE A 1 271 ? -3.275 -26.312 3.461 1 98.56 271 ILE A N 1
ATOM 2067 C CA . ILE A 1 271 ? -4.539 -25.609 3.277 1 98.56 271 ILE A CA 1
ATOM 2068 C C . ILE A 1 271 ? -5.117 -25.938 1.901 1 98.56 271 ILE A C 1
ATOM 2070 O O . ILE A 1 271 ? -6.316 -26.188 1.767 1 98.56 271 ILE A O 1
ATOM 2074 N N . LEU A 1 272 ? -4.254 -26.016 0.852 1 98.62 272 LEU A N 1
ATOM 2075 C CA . LEU A 1 272 ? -4.75 -26.156 -0.513 1 98.62 272 LEU A CA 1
ATOM 2076 C C . LEU A 1 272 ? -4.551 -27.578 -1.026 1 98.62 272 LEU A C 1
ATOM 2078 O O . LEU A 1 272 ? -5.102 -27.953 -2.062 1 98.62 272 LEU A O 1
ATOM 2082 N N . GLY A 1 273 ? -3.658 -28.344 -0.313 1 98.5 273 GLY A N 1
ATOM 2083 C CA . GLY A 1 273 ? -3.258 -29.641 -0.827 1 98.5 273 GLY A CA 1
ATOM 2084 C C . GLY A 1 273 ? -2.25 -29.562 -1.956 1 98.5 273 GLY A C 1
ATOM 2085 O O . GLY A 1 273 ? -2.109 -30.5 -2.746 1 98.5 273 GLY A O 1
ATOM 2086 N N . TRP A 1 274 ? -1.57 -28.484 -2.082 1 98.75 274 TRP A N 1
ATOM 2087 C CA . TRP A 1 274 ? -0.657 -28.25 -3.195 1 98.75 274 TRP A CA 1
ATOM 2088 C C . TRP A 1 274 ? 0.727 -28.812 -2.895 1 98.75 274 TRP A C 1
ATOM 2090 O O . TRP A 1 274 ? 1.251 -28.641 -1.794 1 98.75 274 TRP A O 1
ATOM 2100 N N . VAL A 1 275 ? 1.312 -29.438 -3.879 1 98.25 275 VAL A N 1
ATOM 2101 C CA . VAL A 1 275 ? 2.691 -29.906 -3.836 1 98.25 275 VAL A CA 1
ATOM 2102 C C . VAL A 1 275 ? 3.355 -29.688 -5.191 1 98.25 275 VAL A C 1
ATOM 2104 O O . VAL A 1 275 ? 2.734 -29.891 -6.238 1 98.25 275 VAL A O 1
ATOM 2107 N N . HIS A 1 276 ? 4.516 -29.203 -5.156 1 98.19 276 HIS A N 1
ATOM 2108 C CA . HIS A 1 276 ? 5.293 -29.094 -6.387 1 98.19 276 HIS A CA 1
ATOM 2109 C C . HIS A 1 276 ? 5.871 -30.453 -6.797 1 98.19 276 HIS A C 1
ATOM 2111 O O . HIS A 1 276 ? 6.91 -30.859 -6.285 1 98.19 276 HIS A O 1
ATOM 2117 N N . GLU A 1 277 ? 5.371 -31.062 -7.797 1 94.94 277 GLU A N 1
ATOM 2118 C CA . GLU A 1 277 ? 5.738 -32.438 -8.156 1 94.94 277 GLU A CA 1
ATOM 2119 C C . GLU A 1 277 ? 6.75 -32.469 -9.297 1 94.94 277 GLU A C 1
ATOM 2121 O O . GLU A 1 277 ? 7.461 -33.438 -9.484 1 94.94 277 GLU A O 1
ATOM 2126 N N . GLU A 1 278 ? 6.809 -31.375 -9.961 1 91.75 278 GLU A N 1
ATOM 2127 C CA . GLU A 1 278 ? 7.664 -31.297 -11.141 1 91.75 278 GLU A CA 1
ATOM 2128 C C . GLU A 1 278 ? 9.141 -31.328 -10.758 1 91.75 278 GLU A C 1
ATOM 2130 O O . GLU A 1 278 ? 9.555 -30.672 -9.805 1 91.75 278 GLU A O 1
ATOM 2135 N N . LYS A 1 279 ? 9.953 -32.25 -11.234 1 82.88 279 LYS A N 1
ATOM 2136 C CA . LYS A 1 279 ? 11.383 -32.344 -10.961 1 82.88 279 LYS A CA 1
ATOM 2137 C C . LYS A 1 279 ? 12.195 -31.703 -12.086 1 82.88 279 LYS A C 1
ATOM 2139 O O . LYS A 1 279 ? 13.367 -31.359 -11.898 1 82.88 279 LYS A O 1
ATOM 2144 N N . GLU A 1 280 ? 11.57 -31.828 -13.406 1 68.69 280 GLU A N 1
ATOM 2145 C CA . GLU A 1 280 ? 12.227 -31.328 -14.617 1 68.69 280 GLU A CA 1
ATOM 2146 C C . GLU A 1 280 ? 11.203 -30.797 -15.609 1 68.69 280 GLU A C 1
ATOM 2148 O O . GLU A 1 280 ? 10.039 -31.188 -15.578 1 68.69 280 GLU A O 1
ATOM 2153 N N . MET B 1 1 ? 15.461 27.188 4.465 1 98.06 1 MET B N 1
ATOM 2154 C CA . MET B 1 1 ? 15.359 26.094 3.504 1 98.06 1 MET B CA 1
ATOM 2155 C C . MET B 1 1 ? 14.445 26.484 2.342 1 98.06 1 MET B C 1
ATOM 2157 O O . MET B 1 1 ? 13.688 27.438 2.436 1 98.06 1 MET B O 1
ATOM 2161 N N . LYS B 1 2 ? 14.695 25.906 1.27 1 98.75 2 LYS B N 1
ATOM 2162 C CA . LYS B 1 2 ? 13.719 25.906 0.188 1 98.75 2 LYS B CA 1
ATOM 2163 C C . LYS B 1 2 ? 12.836 24.672 0.236 1 98.75 2 LYS B C 1
ATOM 2165 O O . LYS B 1 2 ? 13.32 23.547 0.067 1 98.75 2 LYS B O 1
ATOM 2170 N N . ILE B 1 3 ? 11.508 24.781 0.423 1 98.94 3 ILE B N 1
ATOM 2171 C CA . ILE B 1 3 ? 10.602 23.672 0.713 1 98.94 3 ILE B CA 1
ATOM 2172 C C . ILE B 1 3 ? 9.578 23.531 -0.409 1 98.94 3 ILE B C 1
ATOM 2174 O O . ILE B 1 3 ? 8.852 24.484 -0.714 1 98.94 3 ILE B O 1
ATOM 2178 N N . ALA B 1 4 ? 9.531 22.375 -1.054 1 98.94 4 ALA B N 1
ATOM 2179 C CA . ALA B 1 4 ? 8.43 22.078 -1.962 1 98.94 4 ALA B CA 1
ATOM 2180 C C . ALA B 1 4 ? 7.168 21.703 -1.188 1 98.94 4 ALA B C 1
ATOM 2182 O O . ALA B 1 4 ? 7.207 20.828 -0.31 1 98.94 4 ALA B O 1
ATOM 2183 N N . ILE B 1 5 ? 6.094 22.328 -1.454 1 98.94 5 ILE B N 1
ATOM 2184 C CA . ILE B 1 5 ? 4.805 22.062 -0.822 1 98.94 5 ILE B CA 1
ATOM 2185 C C . ILE B 1 5 ? 3.777 21.688 -1.884 1 98.94 5 ILE B C 1
ATOM 2187 O O . ILE B 1 5 ? 3.34 22.531 -2.666 1 98.94 5 ILE B O 1
ATOM 2191 N N . THR B 1 6 ? 3.475 20.391 -1.969 1 98.94 6 THR B N 1
ATOM 2192 C CA . THR B 1 6 ? 2.426 19.984 -2.895 1 98.94 6 THR B CA 1
ATOM 2193 C C . THR B 1 6 ? 1.046 20.188 -2.277 1 98.94 6 THR B C 1
ATOM 2195 O O . THR B 1 6 ? 0.895 20.156 -1.054 1 98.94 6 THR B O 1
ATOM 2198 N N . GLY B 1 7 ? 0.035 20.312 -3.184 1 98.44 7 GLY B N 1
ATOM 2199 C CA . GLY B 1 7 ? -1.263 20.688 -2.637 1 98.44 7 GLY B CA 1
ATOM 2200 C C . GLY B 1 7 ? -1.257 22.031 -1.931 1 98.44 7 GLY B C 1
ATOM 2201 O O . GLY B 1 7 ? -1.924 22.203 -0.908 1 98.44 7 GLY B O 1
ATOM 2202 N N . ALA B 1 8 ? -0.534 22.938 -2.379 1 98.5 8 ALA B N 1
ATOM 2203 C CA . ALA B 1 8 ? -0.25 24.203 -1.705 1 98.5 8 ALA B CA 1
ATOM 2204 C C . ALA B 1 8 ? -1.496 25.078 -1.638 1 98.5 8 ALA B C 1
ATOM 2206 O O . ALA B 1 8 ? -1.593 25.969 -0.786 1 98.5 8 ALA B O 1
ATOM 2207 N N . ARG B 1 9 ? -2.453 24.812 -2.49 1 96.56 9 ARG B N 1
ATOM 2208 C CA . ARG B 1 9 ? -3.635 25.672 -2.562 1 96.56 9 ARG B CA 1
ATOM 2209 C C . ARG B 1 9 ? -4.738 25.156 -1.644 1 96.56 9 ARG B C 1
ATOM 2211 O O . ARG B 1 9 ? -5.727 25.859 -1.4 1 96.56 9 ARG B O 1
ATOM 2218 N N . GLY B 1 10 ? -4.566 23.969 -1.125 1 96.25 10 GLY B N 1
ATOM 2219 C CA . GLY B 1 10 ? -5.551 23.438 -0.203 1 96.25 10 GLY B CA 1
ATOM 2220 C C . GLY B 1 10 ? -5.52 24.094 1.161 1 96.25 10 GLY B C 1
ATOM 2221 O O . GLY B 1 10 ? -4.652 24.922 1.433 1 96.25 10 GLY B O 1
ATOM 2222 N N . THR B 1 11 ? -6.434 23.734 2.025 1 96.31 11 THR B N 1
ATOM 2223 C CA . THR B 1 11 ? -6.586 24.328 3.354 1 96.31 11 THR B CA 1
ATOM 2224 C C . THR B 1 11 ? -5.281 24.203 4.141 1 96.31 11 THR B C 1
ATOM 2226 O O . THR B 1 11 ? -4.77 25.219 4.645 1 96.31 11 THR B O 1
ATOM 2229 N N . VAL B 1 12 ? -4.738 23.031 4.258 1 98.12 12 VAL B N 1
ATOM 2230 C CA . VAL B 1 12 ? -3.494 22.828 4.992 1 98.12 12 VAL B CA 1
ATOM 2231 C C . VAL B 1 12 ? -2.33 23.453 4.23 1 98.12 12 VAL B C 1
ATOM 2233 O O . VAL B 1 12 ? -1.426 24.031 4.836 1 98.12 12 VAL B O 1
ATOM 2236 N N . GLY B 1 13 ? -2.344 23.297 2.898 1 98.56 13 GLY B N 1
ATOM 2237 C CA . GLY B 1 13 ? -1.296 23.859 2.059 1 98.56 13 GLY B CA 1
ATOM 2238 C C . GLY B 1 13 ? -1.104 25.359 2.258 1 98.56 13 GLY B C 1
ATOM 2239 O O . GLY B 1 13 ? 0.019 25.828 2.457 1 98.56 13 GLY B O 1
ATOM 2240 N N . ARG B 1 14 ? -2.182 26.109 2.246 1 98.12 14 ARG B N 1
ATOM 2241 C CA . ARG B 1 14 ? -2.121 27.547 2.436 1 98.12 14 ARG B CA 1
ATOM 2242 C C . ARG B 1 14 ? -1.549 27.891 3.807 1 98.12 14 ARG B C 1
ATOM 2244 O O . ARG B 1 14 ? -0.758 28.828 3.934 1 98.12 14 ARG B O 1
ATOM 2251 N N . ALA B 1 15 ? -1.987 27.172 4.812 1 98.5 15 ALA B N 1
ATOM 2252 C CA . ALA B 1 15 ? -1.485 27.391 6.168 1 98.5 15 ALA B CA 1
ATOM 2253 C C . ALA B 1 15 ? 0.011 27.109 6.25 1 98.5 15 ALA B C 1
ATOM 2255 O O . ALA B 1 15 ? 0.75 27.828 6.922 1 98.5 15 ALA B O 1
ATOM 2256 N N . VAL B 1 16 ? 0.486 26.062 5.566 1 98.88 16 VAL B N 1
ATOM 2257 C CA . VAL B 1 16 ? 1.895 25.688 5.59 1 98.88 16 VAL B CA 1
ATOM 2258 C C . VAL B 1 16 ? 2.725 26.734 4.855 1 98.88 16 VAL B C 1
ATOM 2260 O O . VAL B 1 16 ? 3.801 27.125 5.316 1 98.88 16 VAL B O 1
ATOM 2263 N N . VAL B 1 17 ? 2.252 27.188 3.695 1 98.75 17 VAL B N 1
ATOM 2264 C CA . VAL B 1 17 ? 2.947 28.219 2.932 1 98.75 17 VAL B CA 1
ATOM 2265 C C . VAL B 1 17 ? 3.141 29.453 3.795 1 98.75 17 VAL B C 1
ATOM 2267 O O . VAL B 1 17 ? 4.238 30.016 3.854 1 98.75 17 VAL B O 1
ATOM 2270 N N . LYS B 1 18 ? 2.082 29.859 4.477 1 98.31 18 LYS B N 1
ATOM 2271 C CA . LYS B 1 18 ? 2.148 31.031 5.348 1 98.31 18 LYS B CA 1
ATOM 2272 C C . LYS B 1 18 ? 3.156 30.828 6.473 1 98.31 18 LYS B C 1
ATOM 2274 O O . LYS B 1 18 ? 4 31.688 6.727 1 98.31 18 LYS B O 1
ATOM 2279 N N . ALA B 1 19 ? 3.049 29.719 7.168 1 98.25 19 ALA B N 1
ATOM 2280 C CA . ALA B 1 19 ? 3.938 29.406 8.289 1 98.25 19 ALA B CA 1
ATOM 2281 C C . ALA B 1 19 ? 5.395 29.375 7.836 1 98.25 19 ALA B C 1
ATOM 2283 O O . ALA B 1 19 ? 6.277 29.875 8.531 1 98.25 19 ALA B O 1
ATOM 2284 N N . ALA B 1 20 ? 5.668 28.766 6.691 1 98.69 20 ALA B N 1
ATOM 2285 C CA . ALA B 1 20 ? 7.02 28.672 6.148 1 98.69 20 ALA B CA 1
ATOM 2286 C C . ALA B 1 20 ? 7.586 30.047 5.836 1 98.69 20 ALA B C 1
ATOM 2288 O O . ALA B 1 20 ? 8.742 30.344 6.164 1 98.69 20 ALA B O 1
ATOM 2289 N N . SER B 1 21 ? 6.762 30.828 5.184 1 97.94 21 SER B N 1
ATOM 2290 C CA . SER B 1 21 ? 7.176 32.188 4.848 1 97.94 21 SER B CA 1
ATOM 2291 C C . SER B 1 21 ? 7.516 33 6.102 1 97.94 21 SER B C 1
ATOM 2293 O O . SER B 1 21 ? 8.547 33.656 6.152 1 97.94 21 SER B O 1
ATOM 2295 N N . GLU B 1 22 ? 6.652 32.875 7.055 1 97.62 22 GLU B N 1
ATOM 2296 C CA . GLU B 1 22 ? 6.844 33.594 8.305 1 97.62 22 GLU B CA 1
ATOM 2297 C C . GLU B 1 22 ? 8.109 33.156 9.031 1 97.62 22 GLU B C 1
ATOM 2299 O O . GLU B 1 22 ? 8.75 33.938 9.727 1 97.62 22 GLU B O 1
ATOM 2304 N N . ALA B 1 23 ? 8.469 31.953 8.836 1 97.81 23 ALA B N 1
ATOM 2305 C CA . ALA B 1 23 ? 9.648 31.375 9.477 1 97.81 23 ALA B CA 1
ATOM 2306 C C . ALA B 1 23 ? 10.906 31.656 8.648 1 97.81 23 ALA B C 1
ATOM 2308 O O . ALA B 1 23 ? 12.008 31.25 9.031 1 97.81 23 ALA B O 1
ATOM 2309 N N . GLY B 1 24 ? 10.773 32.219 7.465 1 97.94 24 GLY B N 1
ATOM 2310 C CA . GLY B 1 24 ? 11.914 32.656 6.676 1 97.94 24 GLY B CA 1
ATOM 2311 C C . GLY B 1 24 ? 12.344 31.625 5.633 1 97.94 24 GLY B C 1
ATOM 2312 O O . GLY B 1 24 ? 13.422 31.734 5.055 1 97.94 24 GLY B O 1
ATOM 2313 N N . HIS B 1 25 ? 11.531 30.641 5.418 1 98.75 25 HIS B N 1
ATOM 2314 C CA . HIS B 1 25 ? 11.828 29.656 4.387 1 98.75 25 HIS B CA 1
ATOM 2315 C C . HIS B 1 25 ? 11.391 30.141 3.012 1 98.75 25 HIS B C 1
ATOM 2317 O O . HIS B 1 25 ? 10.5 30.984 2.902 1 98.75 25 HIS B O 1
ATOM 2323 N N . ALA B 1 26 ? 12.047 29.672 1.991 1 98.75 26 ALA B N 1
ATOM 2324 C CA . ALA B 1 26 ? 11.531 29.766 0.629 1 98.75 26 ALA B CA 1
ATOM 2325 C C . ALA B 1 26 ? 10.602 28.594 0.313 1 98.75 26 ALA B C 1
ATOM 2327 O O . ALA B 1 26 ? 10.719 27.516 0.912 1 98.75 26 ALA B O 1
ATOM 2328 N N . THR B 1 27 ? 9.656 28.875 -0.582 1 98.75 27 THR B N 1
ATOM 2329 C CA . THR B 1 27 ? 8.719 27.797 -0.875 1 98.75 27 THR B CA 1
ATOM 2330 C C . THR B 1 27 ? 8.586 27.594 -2.381 1 98.75 27 THR B C 1
ATOM 2332 O O . THR B 1 27 ? 8.812 28.516 -3.164 1 98.75 27 THR B O 1
ATOM 2335 N N . VAL B 1 28 ? 8.422 26.391 -2.801 1 98.81 28 VAL B N 1
ATOM 2336 C CA . VAL B 1 28 ? 7.914 26 -4.113 1 98.81 28 VAL B CA 1
ATOM 2337 C C . VAL B 1 28 ? 6.504 25.422 -3.975 1 98.81 28 VAL B C 1
ATOM 2339 O O . VAL B 1 28 ? 6.324 24.312 -3.475 1 98.81 28 VAL B O 1
ATOM 2342 N N . GLN B 1 29 ? 5.547 26.219 -4.387 1 98.88 29 GLN B N 1
ATOM 2343 C CA . GLN B 1 29 ? 4.148 25.812 -4.289 1 98.88 29 GLN B CA 1
ATOM 2344 C C . GLN B 1 29 ? 3.734 24.969 -5.5 1 98.88 29 GLN B C 1
ATOM 2346 O O . GLN B 1 29 ? 3.723 25.469 -6.625 1 98.88 29 GLN B O 1
ATOM 2351 N N . VAL B 1 30 ? 3.391 23.688 -5.285 1 98.81 30 VAL B N 1
ATOM 2352 C CA . VAL B 1 30 ? 3.129 22.75 -6.359 1 98.81 30 VAL B CA 1
ATOM 2353 C C . VAL B 1 30 ? 1.65 22.359 -6.367 1 98.81 30 VAL B C 1
ATOM 2355 O O . VAL B 1 30 ? 1.127 21.875 -5.363 1 98.81 30 VAL B O 1
ATOM 2358 N N . ASP B 1 31 ? 1.005 22.594 -7.465 1 98.38 31 ASP B N 1
ATOM 2359 C CA . ASP B 1 31 ? -0.397 22.219 -7.629 1 98.38 31 ASP B CA 1
ATOM 2360 C C . ASP B 1 31 ? -0.637 21.578 -8.992 1 98.38 31 ASP B C 1
ATOM 2362 O O . ASP B 1 31 ? 0.206 21.672 -9.891 1 98.38 31 ASP B O 1
ATOM 2366 N N . ARG B 1 32 ? -1.773 20.859 -9.164 1 96.94 32 ARG B N 1
ATOM 2367 C CA . ARG B 1 32 ? -2.066 20.047 -10.344 1 96.94 32 ARG B CA 1
ATOM 2368 C C . ARG B 1 32 ? -2.348 20.938 -11.555 1 96.94 32 ARG B C 1
ATOM 2370 O O . ARG B 1 32 ? -2.203 20.5 -12.695 1 96.94 32 ARG B O 1
ATOM 2377 N N . THR B 1 33 ? -2.777 22.109 -11.281 1 95.69 33 THR B N 1
ATOM 2378 C CA . THR B 1 33 ? -3.055 23.062 -12.352 1 95.69 33 THR B CA 1
ATOM 2379 C C . THR B 1 33 ? -2.268 24.344 -12.141 1 95.69 33 THR B C 1
ATOM 2381 O O . THR B 1 33 ? -1.84 24.641 -11.016 1 95.69 33 THR B O 1
ATOM 2384 N N . ASP B 1 34 ? -2.125 25.016 -13.164 1 94.94 34 ASP B N 1
ATOM 2385 C CA . ASP B 1 34 ? -1.338 26.234 -13.125 1 94.94 34 ASP B CA 1
ATOM 2386 C C . ASP B 1 34 ? -1.932 27.234 -12.125 1 94.94 34 ASP B C 1
ATOM 2388 O O . ASP B 1 34 ? -3.152 27.375 -12.039 1 94.94 34 ASP B O 1
ATOM 2392 N N . THR B 1 35 ? -1.058 27.812 -11.398 1 91.12 35 THR B N 1
ATOM 2393 C CA . THR B 1 35 ? -1.425 28.828 -10.414 1 91.12 35 THR B CA 1
ATOM 2394 C C . THR B 1 35 ? -0.567 30.078 -10.594 1 91.12 35 THR B C 1
ATOM 2396 O O . THR B 1 35 ? 0.653 29.984 -10.734 1 91.12 35 THR B O 1
ATOM 2399 N N . GLU B 1 36 ? -1.182 31.203 -10.586 1 93.62 36 GLU B N 1
ATOM 2400 C CA . GLU B 1 36 ? -0.44 32.469 -10.617 1 93.62 36 GLU B CA 1
ATOM 2401 C C . GLU B 1 36 ? 0.258 32.719 -9.289 1 93.62 36 GLU B C 1
ATOM 2403 O O . GLU B 1 36 ? -0.205 32.281 -8.234 1 93.62 36 GLU B O 1
ATOM 2408 N N . TYR B 1 37 ? 1.391 33.438 -9.492 1 95.69 37 TYR B N 1
ATOM 2409 C CA . TYR B 1 37 ? 2.082 33.875 -8.281 1 95.69 37 TYR B CA 1
ATOM 2410 C C . TYR B 1 37 ? 1.126 34.562 -7.324 1 95.69 37 TYR B C 1
ATOM 2412 O O . TYR B 1 37 ? 0.363 35.469 -7.73 1 95.69 37 TYR B O 1
ATOM 2420 N N . ASP B 1 38 ? 1.134 34.219 -6.012 1 94.75 38 ASP B N 1
ATOM 2421 C CA . ASP B 1 38 ? 0.103 34.688 -5.086 1 94.75 38 ASP B CA 1
ATOM 2422 C C . ASP B 1 38 ? 0.631 35.812 -4.191 1 94.75 38 ASP B C 1
ATOM 2424 O O . ASP B 1 38 ? -0.052 36.219 -3.258 1 94.75 38 ASP B O 1
ATOM 2428 N N . GLY B 1 39 ? 1.857 36.188 -4.344 1 95.69 39 GLY B N 1
ATOM 2429 C CA . GLY B 1 39 ? 2.41 37.281 -3.582 1 95.69 39 GLY B CA 1
ATOM 2430 C C . GLY B 1 39 ? 3.229 36.844 -2.387 1 95.69 39 GLY B C 1
ATOM 2431 O O . GLY B 1 39 ? 3.854 37.656 -1.711 1 95.69 39 GLY B O 1
ATOM 2432 N N . THR B 1 40 ? 3.312 35.531 -2.098 1 97.06 40 THR B N 1
ATOM 2433 C CA . THR B 1 40 ? 4.102 35 -0.98 1 97.06 40 THR B CA 1
ATOM 2434 C C . THR B 1 40 ? 5.59 35.281 -1.209 1 97.06 40 THR B C 1
ATOM 2436 O O . THR B 1 40 ? 6.141 34.875 -2.234 1 97.06 40 THR B O 1
ATOM 2439 N N . PRO B 1 41 ? 6.285 35.938 -0.287 1 96.38 41 PRO B N 1
ATOM 2440 C CA . PRO B 1 41 ? 7.707 36.219 -0.483 1 96.38 41 PRO B CA 1
ATOM 2441 C C . PRO B 1 41 ? 8.547 34.938 -0.659 1 96.38 41 PRO B C 1
ATOM 2443 O O . PRO B 1 41 ? 8.281 33.938 -0.005 1 96.38 41 PRO B O 1
ATOM 2446 N N . ASN B 1 42 ? 9.531 35 -1.507 1 97.25 42 ASN B N 1
ATOM 2447 C CA . ASN B 1 42 ? 10.492 33.938 -1.725 1 97.25 42 ASN B CA 1
ATOM 2448 C C . ASN B 1 42 ? 9.797 32.625 -2.107 1 97.25 42 ASN B C 1
ATOM 2450 O O . ASN B 1 42 ? 10.133 31.562 -1.588 1 97.25 42 ASN B O 1
ATOM 2454 N N . SER B 1 43 ? 8.75 32.781 -2.893 1 97.81 43 SER B N 1
ATOM 2455 C CA . SER B 1 43 ? 7.984 31.609 -3.316 1 97.81 43 SER B CA 1
ATOM 2456 C C . SER B 1 43 ? 7.93 31.5 -4.836 1 97.81 43 SER B C 1
ATOM 2458 O O . SER B 1 43 ? 7.973 32.531 -5.535 1 97.81 43 SER B O 1
ATOM 2460 N N . GLU B 1 44 ? 7.867 30.328 -5.367 1 97.44 44 GLU B N 1
ATOM 2461 C CA . GLU B 1 44 ? 7.605 30.062 -6.777 1 97.44 44 GLU B CA 1
ATOM 2462 C C . GLU B 1 44 ? 6.43 29.094 -6.941 1 97.44 44 GLU B C 1
ATOM 2464 O O . GLU B 1 44 ? 6.078 28.375 -6.012 1 97.44 44 GLU B O 1
ATOM 2469 N N . MET B 1 45 ? 5.844 29.219 -8.133 1 98.19 45 MET B N 1
ATOM 2470 C CA . MET B 1 45 ? 4.73 28.344 -8.469 1 98.19 45 MET B CA 1
ATOM 2471 C C . MET B 1 45 ? 5.16 27.266 -9.469 1 98.19 45 MET B C 1
ATOM 2473 O O . MET B 1 45 ? 5.887 27.562 -10.422 1 98.19 45 MET B O 1
ATOM 2477 N N . LYS B 1 46 ? 4.801 26.031 -9.164 1 98.44 46 LYS B N 1
ATOM 2478 C CA . LYS B 1 46 ? 5.039 24.922 -10.086 1 98.44 46 LYS B CA 1
ATOM 2479 C C . LYS B 1 46 ? 3.775 24.094 -10.297 1 98.44 46 LYS B C 1
ATOM 2481 O O . LYS B 1 46 ? 2.924 24.016 -9.406 1 98.44 46 LYS B O 1
ATOM 2486 N N . THR B 1 47 ? 3.668 23.562 -11.477 1 98.56 47 THR B N 1
ATOM 2487 C CA . THR B 1 47 ? 2.539 22.703 -11.828 1 98.56 47 THR B CA 1
ATOM 2488 C C . THR B 1 47 ? 2.988 21.266 -11.984 1 98.56 47 THR B C 1
ATOM 2490 O O . THR B 1 47 ? 3.871 20.969 -12.789 1 98.56 47 THR B O 1
ATOM 2493 N N . ALA B 1 48 ? 2.363 20.344 -11.203 1 98.69 48 ALA B N 1
ATOM 2494 C CA . ALA B 1 48 ? 2.627 18.906 -11.32 1 98.69 48 ALA B CA 1
ATOM 2495 C C . ALA B 1 48 ? 1.451 18.094 -10.797 1 98.69 48 ALA B C 1
ATOM 2497 O O . ALA B 1 48 ? 0.979 18.312 -9.68 1 98.69 48 ALA B O 1
ATOM 2498 N N . ASP B 1 49 ? 0.938 17.25 -11.609 1 98.56 49 ASP B N 1
ATOM 2499 C CA . ASP B 1 49 ? 0.051 16.188 -11.141 1 98.56 49 ASP B CA 1
ATOM 2500 C C . ASP B 1 49 ? 0.847 15.055 -10.508 1 98.56 49 ASP B C 1
ATOM 2502 O O . ASP B 1 49 ? 1.246 14.109 -11.195 1 98.56 49 ASP B O 1
ATOM 2506 N N . THR B 1 50 ? 0.989 15.094 -9.211 1 98.69 50 THR B N 1
ATOM 2507 C CA . THR B 1 50 ? 1.942 14.227 -8.531 1 98.69 50 THR B CA 1
ATOM 2508 C C . THR B 1 50 ? 1.535 12.766 -8.664 1 98.69 50 THR B C 1
ATOM 2510 O O . THR B 1 50 ? 2.373 11.867 -8.531 1 98.69 50 THR B O 1
ATOM 2513 N N . ALA B 1 51 ? 0.268 12.484 -8.891 1 98.69 51 ALA B N 1
ATOM 2514 C CA . ALA B 1 51 ? -0.198 11.109 -9.016 1 98.69 51 ALA B CA 1
ATOM 2515 C C . ALA B 1 51 ? 0.104 10.547 -10.406 1 98.69 51 ALA B C 1
ATOM 2517 O O . ALA B 1 51 ? 0.386 9.359 -10.555 1 98.69 51 ALA B O 1
ATOM 2518 N N . ASN B 1 52 ? 0.093 11.445 -11.43 1 98.19 52 ASN B N 1
ATOM 2519 C CA . ASN B 1 52 ? 0.039 10.914 -12.781 1 98.19 52 ASN B CA 1
ATOM 2520 C C . ASN B 1 52 ? 1.193 11.43 -13.633 1 98.19 52 ASN B C 1
ATOM 2522 O O . ASN B 1 52 ? 1.326 11.055 -14.805 1 98.19 52 ASN B O 1
ATOM 2526 N N . ASP B 1 53 ? 1.976 12.297 -13.125 1 98.69 53 ASP B N 1
ATOM 2527 C CA . ASP B 1 53 ? 3.098 12.852 -13.883 1 98.69 53 ASP B CA 1
ATOM 2528 C C . ASP B 1 53 ? 4.363 12.891 -13.031 1 98.69 53 ASP B C 1
ATOM 2530 O O . ASP B 1 53 ? 4.699 13.93 -12.453 1 98.69 53 ASP B O 1
ATOM 2534 N N . TYR B 1 54 ? 5.09 11.797 -13.055 1 98.81 54 TYR B N 1
ATOM 2535 C CA . TYR B 1 54 ? 6.289 11.656 -12.234 1 98.81 54 TYR B CA 1
ATOM 2536 C C . TYR B 1 54 ? 7.352 12.672 -12.641 1 98.81 54 TYR B C 1
ATOM 2538 O O . TYR B 1 54 ? 8.008 13.273 -11.789 1 98.81 54 TYR B O 1
ATOM 2546 N N . LYS B 1 55 ? 7.527 12.852 -13.906 1 98.75 55 LYS B N 1
ATOM 2547 C CA . LYS B 1 55 ? 8.555 13.758 -14.398 1 98.75 55 LYS B CA 1
ATOM 2548 C C . LYS B 1 55 ? 8.297 15.188 -13.93 1 98.75 55 LYS B C 1
ATOM 2550 O O . LYS B 1 55 ? 9.227 15.891 -13.516 1 98.75 55 LYS B O 1
ATOM 2555 N N . ALA B 1 56 ? 7.055 15.641 -14.023 1 98.81 56 ALA B N 1
ATOM 2556 C CA . ALA B 1 56 ? 6.707 16.984 -13.562 1 98.81 56 ALA B CA 1
ATOM 2557 C C . ALA B 1 56 ? 6.926 17.109 -12.055 1 98.81 56 ALA B C 1
ATOM 2559 O O . ALA B 1 56 ? 7.34 18.172 -11.57 1 98.81 56 ALA B O 1
ATOM 2560 N N . THR B 1 57 ? 6.625 16.078 -11.328 1 98.94 57 THR B N 1
ATOM 2561 C CA . THR B 1 57 ? 6.836 16.062 -9.883 1 98.94 57 THR B CA 1
ATOM 2562 C C . THR B 1 57 ? 8.32 16.203 -9.555 1 98.94 57 THR B C 1
ATOM 2564 O O . THR B 1 57 ? 8.703 17 -8.703 1 98.94 57 THR B O 1
ATOM 2567 N N . LEU B 1 58 ? 9.094 15.391 -10.25 1 98.94 58 LEU B N 1
ATOM 2568 C CA . LEU B 1 58 ? 10.539 15.438 -10.086 1 98.94 58 LEU B CA 1
ATOM 2569 C C . LEU B 1 58 ? 11.07 16.844 -10.344 1 98.94 58 LEU B C 1
ATOM 2571 O O . LEU B 1 58 ? 11.875 17.359 -9.562 1 98.94 58 LEU B O 1
ATOM 2575 N N . GLU B 1 59 ? 10.633 17.438 -11.406 1 98.81 59 GLU B N 1
ATOM 2576 C CA . GLU B 1 59 ? 11.078 18.781 -11.773 1 98.81 59 GLU B CA 1
ATOM 2577 C C . GLU B 1 59 ? 10.641 19.812 -10.734 1 98.81 59 GLU B C 1
ATOM 2579 O O . GLU B 1 59 ? 11.383 20.734 -10.422 1 98.81 59 GLU B O 1
ATOM 2584 N N . ALA B 1 60 ? 9.477 19.641 -10.219 1 98.88 60 ALA B N 1
ATOM 2585 C CA . ALA B 1 60 ? 8.945 20.578 -9.234 1 98.88 60 ALA B CA 1
ATOM 2586 C C . ALA B 1 60 ? 9.781 20.562 -7.953 1 98.88 60 ALA B C 1
ATOM 2588 O O . ALA B 1 60 ? 9.898 21.578 -7.258 1 98.88 60 ALA B O 1
ATOM 2589 N N . PHE B 1 61 ? 10.367 19.422 -7.609 1 98.94 61 PHE B N 1
ATOM 2590 C CA . PHE B 1 61 ? 11.109 19.25 -6.367 1 98.94 61 PHE B CA 1
ATOM 2591 C C . PHE B 1 61 ? 12.562 19.672 -6.539 1 98.94 61 PHE B C 1
ATOM 2593 O O . PHE B 1 61 ? 13.289 19.844 -5.559 1 98.94 61 PHE B O 1
ATOM 2600 N N . ARG B 1 62 ? 13.023 19.75 -7.809 1 98.88 62 ARG B N 1
ATOM 2601 C CA . ARG B 1 62 ? 14.438 20 -8.086 1 98.88 62 ARG B CA 1
ATOM 2602 C C . ARG B 1 62 ? 14.93 21.266 -7.375 1 98.88 62 ARG B C 1
ATOM 2604 O O . ARG B 1 62 ? 14.305 22.312 -7.48 1 98.88 62 ARG B O 1
ATOM 2611 N N . GLY B 1 63 ? 16.031 21.141 -6.641 1 98.69 63 GLY B N 1
ATOM 2612 C CA . GLY B 1 63 ? 16.656 22.266 -5.969 1 98.69 63 GLY B CA 1
ATOM 2613 C C . GLY B 1 63 ? 16.094 22.531 -4.582 1 98.69 63 GLY B C 1
ATOM 2614 O O . GLY B 1 63 ? 16.594 23.391 -3.859 1 98.69 63 GLY B O 1
ATOM 2615 N N . CYS B 1 64 ? 15.102 21.812 -4.125 1 98.94 64 CYS B N 1
ATOM 2616 C CA . CYS B 1 64 ? 14.516 21.984 -2.803 1 98.94 64 CYS B CA 1
ATOM 2617 C C . CYS B 1 64 ? 15.297 21.234 -1.744 1 98.94 64 CYS B C 1
ATOM 2619 O O . CYS B 1 64 ? 15.977 20.25 -2.057 1 98.94 64 CYS B O 1
ATOM 2621 N N . ASP B 1 65 ? 15.18 21.688 -0.531 1 98.88 65 ASP B N 1
ATOM 2622 C CA . ASP B 1 65 ? 15.852 21.062 0.605 1 98.88 65 ASP B CA 1
ATOM 2623 C C . ASP B 1 65 ? 14.93 20.078 1.311 1 98.88 65 ASP B C 1
ATOM 2625 O O . ASP B 1 65 ? 15.406 19.172 2 1 98.88 65 ASP B O 1
ATOM 2629 N N . ALA B 1 66 ? 13.656 20.266 1.176 1 98.94 66 ALA B N 1
ATOM 2630 C CA . ALA B 1 66 ? 12.641 19.484 1.873 1 98.94 66 ALA B CA 1
ATOM 2631 C C . ALA B 1 66 ? 11.344 19.438 1.075 1 98.94 66 ALA B C 1
ATOM 2633 O O . ALA B 1 66 ? 11.133 20.25 0.168 1 98.94 66 ALA B O 1
ATOM 2634 N N . VAL B 1 67 ? 10.539 18.453 1.414 1 99 67 VAL B N 1
ATOM 2635 C CA . VAL B 1 67 ? 9.227 18.328 0.79 1 99 67 VAL B CA 1
ATOM 2636 C C . VAL B 1 67 ? 8.156 18.188 1.866 1 99 67 VAL B C 1
ATOM 2638 O O . VAL B 1 67 ? 8.32 17.422 2.82 1 99 67 VAL B O 1
ATOM 2641 N N . ILE B 1 68 ? 7.152 18.953 1.818 1 99 68 ILE B N 1
ATOM 2642 C CA . ILE B 1 68 ? 5.887 18.734 2.518 1 99 68 ILE B CA 1
ATOM 2643 C C . ILE B 1 68 ? 4.801 18.359 1.517 1 99 68 ILE B C 1
ATOM 2645 O O . ILE B 1 68 ? 4.324 19.203 0.755 1 99 68 ILE B O 1
ATOM 2649 N N . HIS B 1 69 ? 4.473 17.109 1.482 1 99 69 HIS B N 1
ATOM 2650 C CA . HIS B 1 69 ? 3.625 16.516 0.46 1 99 69 HIS B CA 1
ATOM 2651 C C . HIS B 1 69 ? 2.184 16.391 0.944 1 99 69 HIS B C 1
ATOM 2653 O O . HIS B 1 69 ? 1.832 15.414 1.613 1 99 69 HIS B O 1
ATOM 2659 N N . LEU B 1 70 ? 1.333 17.297 0.505 1 98.88 70 LEU B N 1
ATOM 2660 C CA . LEU B 1 70 ? -0.044 17.375 0.981 1 98.88 70 LEU B CA 1
ATOM 2661 C C . LEU B 1 70 ? -1.021 16.984 -0.125 1 98.88 70 LEU B C 1
ATOM 2663 O O . LEU B 1 70 ? -2.207 16.766 0.136 1 98.88 70 LEU B O 1
ATOM 2667 N N . ALA B 1 71 ? -0.551 16.812 -1.337 1 98.44 71 ALA B N 1
ATOM 2668 C CA . ALA B 1 71 ? -1.407 16.562 -2.494 1 98.44 71 ALA B CA 1
ATOM 2669 C C . ALA B 1 71 ? -2.047 15.18 -2.42 1 98.44 71 ALA B C 1
ATOM 2671 O O . ALA B 1 71 ? -1.348 14.172 -2.318 1 98.44 71 ALA B O 1
ATOM 2672 N N . ALA B 1 72 ? -3.312 15.117 -2.512 1 98.19 72 ALA B N 1
ATOM 2673 C CA . ALA B 1 72 ? -4.137 13.906 -2.545 1 98.19 72 ALA B CA 1
ATOM 2674 C C . ALA B 1 72 ? -5.609 14.258 -2.752 1 98.19 72 ALA B C 1
ATOM 2676 O O . ALA B 1 72 ? -5.992 15.43 -2.668 1 98.19 72 ALA B O 1
ATOM 2677 N N . ILE B 1 73 ? -6.418 13.266 -3.123 1 98.44 73 ILE B N 1
ATOM 2678 C CA . ILE B 1 73 ? -7.859 13.367 -2.922 1 98.44 73 ILE B CA 1
ATOM 2679 C C . ILE B 1 73 ? -8.18 13.211 -1.438 1 98.44 73 ILE B C 1
ATOM 2681 O O . ILE B 1 73 ? -7.938 12.148 -0.851 1 98.44 73 ILE B O 1
ATOM 2685 N N . PRO B 1 74 ? -8.688 14.25 -0.816 1 96.69 74 PRO B N 1
ATOM 2686 C CA . PRO B 1 74 ? -8.672 14.344 0.646 1 96.69 74 PRO B CA 1
ATOM 2687 C C . PRO B 1 74 ? -9.789 13.531 1.304 1 96.69 74 PRO B C 1
ATOM 2689 O O . PRO B 1 74 ? -9.836 13.43 2.531 1 96.69 74 PRO B O 1
ATOM 2692 N N . ASN B 1 75 ? -10.812 13.016 0.56 1 95 75 ASN B N 1
ATOM 2693 C CA . ASN B 1 75 ? -11.859 12.125 1.063 1 95 75 ASN B CA 1
ATOM 2694 C C . ASN B 1 75 ? -12.461 11.281 -0.055 1 95 75 ASN B C 1
ATOM 2696 O O . ASN B 1 75 ? -12.32 11.609 -1.233 1 95 75 ASN B O 1
ATOM 2700 N N . PRO B 1 76 ? -13.148 10.195 0.314 1 97.81 76 PRO B N 1
ATOM 2701 C CA . PRO B 1 76 ? -13.625 9.266 -0.715 1 97.81 76 PRO B CA 1
ATOM 2702 C C . PRO B 1 76 ? -15.094 9.5 -1.086 1 97.81 76 PRO B C 1
ATOM 2704 O O . PRO B 1 76 ? -15.633 8.805 -1.947 1 97.81 76 PRO B O 1
ATOM 2707 N N . LEU B 1 77 ? -15.727 10.5 -0.432 1 96.56 77 LEU B N 1
ATOM 2708 C CA . LEU B 1 77 ? -17.172 10.648 -0.592 1 96.56 77 LEU B CA 1
ATOM 2709 C C . LEU B 1 77 ? -17.516 11.023 -2.027 1 96.56 77 LEU B C 1
ATOM 2711 O O . LEU B 1 77 ? -16.922 11.938 -2.6 1 96.56 77 LEU B O 1
ATOM 2715 N N . ASP B 1 78 ? -18.453 10.336 -2.607 1 96.94 78 ASP B N 1
ATOM 2716 C CA . ASP B 1 78 ? -19.031 10.578 -3.926 1 96.94 78 ASP B CA 1
ATOM 2717 C C . ASP B 1 78 ? -17.984 10.445 -5.02 1 96.94 78 ASP B C 1
ATOM 2719 O O . ASP B 1 78 ? -17.984 11.203 -5.996 1 96.94 78 ASP B O 1
ATOM 2723 N N . LYS B 1 79 ? -17.016 9.602 -4.875 1 98.5 79 LYS B N 1
ATOM 2724 C CA . LYS B 1 79 ? -15.945 9.312 -5.832 1 98.5 79 LYS B CA 1
ATOM 2725 C C . LYS B 1 79 ? -15.75 7.809 -5.992 1 98.5 79 LYS B C 1
ATOM 2727 O O . LYS B 1 79 ? -16.094 7.031 -5.098 1 98.5 79 LYS B O 1
ATOM 2732 N N . GLY B 1 80 ? -15.297 7.383 -7.102 1 98.44 80 GLY B N 1
ATOM 2733 C CA . GLY B 1 80 ? -14.953 5.984 -7.277 1 98.44 80 GLY B CA 1
ATOM 2734 C C . GLY B 1 80 ? -13.789 5.539 -6.406 1 98.44 80 GLY B C 1
ATOM 2735 O O . GLY B 1 80 ? -12.82 6.281 -6.238 1 98.44 80 GLY B O 1
ATOM 2736 N N . ASP B 1 81 ? -13.898 4.359 -5.816 1 98.81 81 ASP B N 1
ATOM 2737 C CA . ASP B 1 81 ? -12.828 3.816 -4.98 1 98.81 81 ASP B CA 1
ATOM 2738 C C . ASP B 1 81 ? -11.523 3.723 -5.762 1 98.81 81 ASP B C 1
ATOM 2740 O O . ASP B 1 81 ? -10.445 3.979 -5.211 1 98.81 81 ASP B O 1
ATOM 2744 N N . ASP B 1 82 ? -11.648 3.326 -7.051 1 98.75 82 ASP B N 1
ATOM 2745 C CA . ASP B 1 82 ? -10.477 3.205 -7.906 1 98.75 82 ASP B CA 1
ATOM 2746 C C . ASP B 1 82 ? -9.766 4.551 -8.062 1 98.75 82 ASP B C 1
ATOM 2748 O O . ASP B 1 82 ? -8.539 4.629 -7.965 1 98.75 82 ASP B O 1
ATOM 2752 N N . LEU B 1 83 ? -10.523 5.559 -8.289 1 98.75 83 LEU B N 1
ATOM 2753 C CA . LEU B 1 83 ? -9.953 6.895 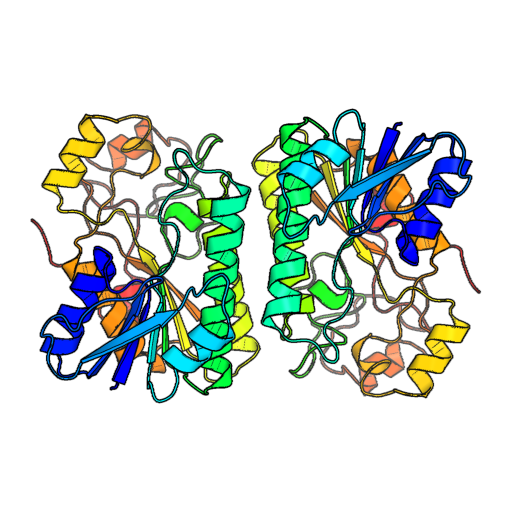-8.461 1 98.75 83 LEU B CA 1
ATOM 2754 C C . LEU B 1 83 ? -9.242 7.348 -7.191 1 98.75 83 LEU B C 1
ATOM 2756 O O . LEU B 1 83 ? -8.086 7.781 -7.246 1 98.75 83 LEU B O 1
ATOM 2760 N N . VAL B 1 84 ? -9.898 7.262 -6.023 1 98.88 84 VAL B N 1
ATOM 2761 C CA . VAL B 1 84 ? -9.367 7.75 -4.754 1 98.88 84 VAL B CA 1
ATOM 2762 C C . VAL B 1 84 ? -8.102 6.977 -4.391 1 98.88 84 VAL B C 1
ATOM 2764 O O . VAL B 1 84 ? -7.051 7.57 -4.137 1 98.88 84 VAL B O 1
ATOM 2767 N N . HIS B 1 85 ? -8.211 5.676 -4.414 1 98.94 85 HIS B N 1
ATOM 2768 C CA . HIS B 1 85 ? -7.09 4.828 -4.035 1 98.94 85 HIS B CA 1
ATOM 2769 C C . HIS B 1 85 ? -5.891 5.059 -4.945 1 98.94 85 HIS B C 1
ATOM 2771 O O . HIS B 1 85 ? -4.801 5.398 -4.473 1 98.94 85 HIS B O 1
ATOM 2777 N N . ASN B 1 86 ? -6.121 4.887 -6.25 1 98.94 86 ASN B N 1
ATOM 2778 C CA . ASN B 1 86 ? -5.012 4.918 -7.195 1 98.94 86 ASN B CA 1
ATOM 2779 C C . ASN B 1 86 ? -4.328 6.281 -7.215 1 98.94 86 ASN B C 1
ATOM 2781 O O . ASN B 1 86 ? -3.102 6.367 -7.223 1 98.94 86 ASN B O 1
ATOM 2785 N N . ASN B 1 87 ? -5.141 7.32 -7.168 1 98.88 87 ASN B N 1
ATOM 2786 C CA . ASN B 1 87 ? -4.57 8.664 -7.125 1 98.88 87 ASN B CA 1
ATOM 2787 C C . ASN B 1 87 ? -3.68 8.852 -5.902 1 98.88 87 ASN B C 1
ATOM 2789 O O . ASN B 1 87 ? -2.553 9.344 -6.02 1 98.88 87 ASN B O 1
ATOM 2793 N N . ASN B 1 88 ? -4.207 8.555 -4.766 1 98.94 88 ASN B N 1
ATOM 2794 C CA . ASN B 1 88 ? -3.525 8.883 -3.518 1 98.94 88 ASN B CA 1
ATOM 2795 C C . ASN B 1 88 ? -2.277 8.031 -3.316 1 98.94 88 ASN B C 1
ATOM 2797 O O . ASN B 1 88 ? -1.248 8.523 -2.857 1 98.94 88 ASN B O 1
ATOM 2801 N N . VAL B 1 89 ? -2.318 6.723 -3.664 1 98.94 89 VAL B N 1
ATOM 2802 C CA . VAL B 1 89 ? -1.165 5.844 -3.508 1 98.94 89 VAL B CA 1
ATOM 2803 C C . VAL B 1 89 ? -0.061 6.258 -4.477 1 98.94 89 VAL B C 1
ATOM 2805 O O . VAL B 1 89 ? 1.113 6.316 -4.102 1 98.94 89 VAL B O 1
ATOM 2808 N N . ASN B 1 90 ? -0.471 6.516 -5.746 1 98.94 90 ASN B N 1
ATOM 2809 C CA . ASN B 1 90 ? 0.5 6.945 -6.75 1 98.94 90 ASN B CA 1
ATOM 2810 C C . ASN B 1 90 ? 1.151 8.273 -6.367 1 98.94 90 ASN B C 1
ATOM 2812 O O . ASN B 1 90 ? 2.359 8.445 -6.539 1 98.94 90 ASN B O 1
ATOM 2816 N N . SER B 1 91 ? 0.313 9.188 -5.898 1 98.94 91 SER B N 1
ATOM 2817 C CA . SER B 1 91 ? 0.824 10.5 -5.512 1 98.94 91 SER B CA 1
ATOM 2818 C C . SER B 1 91 ? 1.881 10.383 -4.418 1 98.94 91 SER B C 1
ATOM 2820 O O . SER B 1 91 ? 2.936 11.016 -4.492 1 98.94 91 SER B O 1
ATOM 2822 N N . ALA B 1 92 ? 1.619 9.609 -3.4 1 98.94 92 ALA B N 1
ATOM 2823 C CA . ALA B 1 92 ? 2.576 9.391 -2.318 1 98.94 92 ALA B CA 1
ATOM 2824 C C . ALA B 1 92 ? 3.871 8.781 -2.85 1 98.94 92 ALA B C 1
ATOM 2826 O O . ALA B 1 92 ? 4.957 9.32 -2.627 1 98.94 92 ALA B O 1
ATOM 2827 N N . PHE B 1 93 ? 3.785 7.688 -3.598 1 99 93 PHE B N 1
ATOM 2828 C CA . PHE B 1 93 ? 4.961 6.992 -4.113 1 99 93 PHE B CA 1
ATOM 2829 C C . PHE B 1 93 ? 5.82 7.93 -4.953 1 99 93 PHE B C 1
ATOM 2831 O O . PHE B 1 93 ? 7.035 8.008 -4.758 1 99 93 PHE B O 1
ATOM 2838 N N . ASN B 1 94 ? 5.125 8.609 -5.918 1 98.94 94 ASN B N 1
ATOM 2839 C CA . ASN B 1 94 ? 5.84 9.516 -6.812 1 98.94 94 ASN B CA 1
ATOM 2840 C C . ASN B 1 94 ? 6.551 10.617 -6.035 1 98.94 94 ASN B C 1
ATOM 2842 O O . ASN B 1 94 ? 7.672 11 -6.379 1 98.94 94 ASN B O 1
ATOM 2846 N N . GLY B 1 95 ? 5.863 11.148 -5.043 1 98.94 95 GLY B N 1
ATOM 2847 C CA . GLY B 1 95 ? 6.492 12.156 -4.199 1 98.94 95 GLY B CA 1
ATOM 2848 C C . GLY B 1 95 ? 7.727 11.641 -3.482 1 98.94 95 GLY B C 1
ATOM 2849 O O . GLY B 1 95 ? 8.781 12.281 -3.52 1 98.94 95 GLY B O 1
ATOM 2850 N N . PHE B 1 96 ? 7.602 10.469 -2.781 1 98.94 96 PHE B N 1
ATOM 2851 C CA . PHE B 1 96 ? 8.727 9.859 -2.086 1 98.94 96 PHE B CA 1
ATOM 2852 C C . PHE B 1 96 ? 9.883 9.602 -3.047 1 98.94 96 PHE B C 1
ATOM 2854 O O . PHE B 1 96 ? 11.031 9.938 -2.75 1 98.94 96 PHE B O 1
ATOM 2861 N N . ARG B 1 97 ? 9.555 9.023 -4.199 1 98.94 97 ARG B N 1
ATOM 2862 C CA . ARG B 1 97 ? 10.578 8.609 -5.152 1 98.94 97 ARG B CA 1
ATOM 2863 C C . ARG B 1 97 ? 11.297 9.812 -5.746 1 98.94 97 ARG B C 1
ATOM 2865 O O . ARG B 1 97 ? 12.516 9.781 -5.941 1 98.94 97 ARG B O 1
ATOM 2872 N N . ALA B 1 98 ? 10.492 10.852 -6.102 1 98.94 98 ALA B N 1
ATOM 2873 C CA . ALA B 1 98 ? 11.094 12.07 -6.645 1 98.94 98 ALA B CA 1
ATOM 2874 C C . ALA B 1 98 ? 12.062 12.688 -5.648 1 98.94 98 ALA B C 1
ATOM 2876 O O . ALA B 1 98 ? 13.18 13.062 -6.016 1 98.94 98 ALA B O 1
ATOM 2877 N N . ALA B 1 99 ? 11.648 12.844 -4.387 1 98.94 99 ALA B N 1
ATOM 2878 C CA . ALA B 1 99 ? 12.523 13.383 -3.352 1 98.94 99 ALA B CA 1
ATOM 2879 C C . ALA B 1 99 ? 13.797 12.547 -3.215 1 98.94 99 ALA B C 1
ATOM 2881 O O . ALA B 1 99 ? 14.906 13.086 -3.191 1 98.94 99 ALA B O 1
ATOM 2882 N N . ALA B 1 100 ? 13.609 11.234 -3.17 1 98.81 100 ALA B N 1
ATOM 2883 C CA . ALA B 1 100 ? 14.742 10.32 -3.02 1 98.81 100 ALA B CA 1
ATOM 2884 C C . ALA B 1 100 ? 15.719 10.469 -4.184 1 98.81 100 ALA B C 1
ATOM 2886 O O . ALA B 1 100 ? 16.938 10.508 -3.98 1 98.81 100 ALA B O 1
ATOM 2887 N N . GLU B 1 101 ? 15.164 10.508 -5.359 1 98.56 101 GLU B N 1
ATOM 2888 C CA . GLU B 1 101 ? 15.984 10.625 -6.562 1 98.56 101 GLU B CA 1
ATOM 2889 C C . GLU B 1 101 ? 16.828 11.898 -6.535 1 98.56 101 GLU B C 1
ATOM 2891 O O . GLU B 1 101 ? 17.953 11.906 -7.027 1 98.56 101 GLU B O 1
ATOM 2896 N N . LEU B 1 102 ? 16.312 12.938 -5.973 1 98.81 102 LEU B N 1
ATOM 2897 C CA . LEU B 1 102 ? 16.984 14.242 -5.953 1 98.81 102 LEU B CA 1
ATOM 2898 C C . LEU B 1 102 ? 17.859 14.383 -4.715 1 98.81 102 LEU B C 1
ATOM 2900 O O . LEU B 1 102 ? 18.469 15.43 -4.504 1 98.81 102 LEU B O 1
ATOM 2904 N N . GLY B 1 103 ? 17.844 13.359 -3.83 1 98.62 103 GLY B N 1
ATOM 2905 C CA . GLY B 1 103 ? 18.656 13.391 -2.633 1 98.62 103 GLY B CA 1
ATOM 2906 C C . GLY B 1 103 ? 18.062 14.219 -1.514 1 98.62 103 GLY B C 1
ATOM 2907 O O . GLY B 1 103 ? 18.766 14.633 -0.591 1 98.62 103 GLY B O 1
ATOM 2908 N N . ILE B 1 104 ? 16.797 14.594 -1.638 1 98.88 104 ILE B N 1
ATOM 2909 C CA . ILE B 1 104 ? 16.094 15.32 -0.58 1 98.88 104 ILE B CA 1
ATOM 2910 C C . ILE B 1 104 ? 15.805 14.375 0.586 1 98.88 104 ILE B C 1
ATOM 2912 O O . ILE B 1 104 ? 15.102 13.383 0.427 1 98.88 104 ILE B O 1
ATOM 2916 N N . LYS B 1 105 ? 16.219 14.695 1.785 1 98.38 105 LYS B N 1
ATOM 2917 C CA . LYS B 1 105 ? 16.203 13.758 2.9 1 98.38 105 LYS B CA 1
ATOM 2918 C C . LYS B 1 105 ? 15.125 14.117 3.912 1 98.38 105 LYS B C 1
ATOM 2920 O O . LYS B 1 105 ? 14.836 13.336 4.824 1 98.38 105 LYS B O 1
ATOM 2925 N N . LYS B 1 106 ? 14.586 15.32 3.848 1 98.88 106 LYS B N 1
ATOM 2926 C CA . LYS B 1 106 ? 13.555 15.82 4.75 1 98.88 106 LYS B CA 1
ATOM 2927 C C . LYS B 1 106 ? 12.18 15.781 4.09 1 98.88 106 LYS B C 1
ATOM 2929 O O . LYS B 1 106 ? 11.906 16.562 3.172 1 98.88 106 LYS B O 1
ATOM 2934 N N . PHE B 1 107 ? 11.32 14.906 4.539 1 98.94 107 PHE B N 1
ATOM 2935 C CA . PHE B 1 107 ? 10.039 14.695 3.883 1 98.94 107 PHE B CA 1
ATOM 2936 C C . PHE B 1 107 ? 8.914 14.594 4.906 1 98.94 107 PHE B C 1
ATOM 2938 O O . PHE B 1 107 ? 8.992 13.797 5.848 1 98.94 107 PHE B O 1
ATOM 2945 N N . CYS B 1 108 ? 7.93 15.43 4.785 1 99 108 CYS B N 1
ATOM 2946 C CA . CYS B 1 108 ? 6.688 15.359 5.547 1 99 108 CYS B CA 1
ATOM 2947 C C . CYS B 1 108 ? 5.523 14.938 4.66 1 99 108 CYS B C 1
ATOM 2949 O O . CYS B 1 108 ? 5.254 15.57 3.641 1 99 108 CYS B O 1
ATOM 2951 N N . TYR B 1 109 ? 4.871 13.891 4.973 1 99 109 TYR B N 1
ATOM 2952 C CA . TYR B 1 109 ? 3.734 13.375 4.219 1 99 109 TYR B CA 1
ATOM 2953 C C . TYR B 1 109 ? 2.436 13.562 4.996 1 99 109 TYR B C 1
ATOM 2955 O O . TYR B 1 109 ? 2.363 13.25 6.188 1 99 109 TYR B O 1
ATOM 2963 N N . ALA B 1 110 ? 1.435 14.078 4.305 1 98.88 110 ALA B N 1
ATOM 2964 C CA . ALA B 1 110 ? 0.105 14.203 4.898 1 98.88 110 ALA B CA 1
ATOM 2965 C C . ALA B 1 110 ? -0.615 12.859 4.926 1 98.88 110 ALA B C 1
ATOM 2967 O O . ALA B 1 110 ? -1.351 12.523 3.994 1 98.88 110 ALA B O 1
ATOM 2968 N N . SER B 1 111 ? -0.404 12.102 5.965 1 98.81 111 SER B N 1
ATOM 2969 C CA . SER B 1 111 ? -1.272 10.953 6.215 1 98.81 111 SER B CA 1
ATOM 2970 C C . SER B 1 111 ? -2.605 11.391 6.812 1 98.81 111 SER B C 1
ATOM 2972 O O . SER B 1 111 ? -3.133 12.445 6.465 1 98.81 111 SER B O 1
ATOM 2974 N N . SER B 1 112 ? -3.289 10.586 7.453 1 98.69 112 SER B N 1
ATOM 2975 C CA . SER B 1 112 ? -4.609 10.859 8.008 1 98.69 112 SER B CA 1
ATOM 2976 C C . SER B 1 112 ? -4.922 9.93 9.18 1 98.69 112 SER B C 1
ATOM 2978 O O . SER B 1 112 ? -4.512 8.766 9.18 1 98.69 112 SER B O 1
ATOM 2980 N N . VAL B 1 113 ? -5.664 10.414 10.148 1 98.44 113 VAL B N 1
ATOM 2981 C CA . VAL B 1 113 ? -6.152 9.523 11.203 1 98.44 113 VAL B CA 1
ATOM 2982 C C . VAL B 1 113 ? -6.984 8.406 10.578 1 98.44 113 VAL B C 1
ATOM 2984 O O . VAL B 1 113 ? -7.121 7.328 11.172 1 98.44 113 VAL B O 1
ATOM 2987 N N . ASN B 1 114 ? -7.473 8.617 9.414 1 98.44 114 ASN B N 1
ATOM 2988 C CA . ASN B 1 114 ? -8.281 7.613 8.727 1 98.44 114 ASN B CA 1
ATOM 2989 C C . ASN B 1 114 ? -7.453 6.406 8.312 1 98.44 114 ASN B C 1
ATOM 2991 O O . ASN B 1 114 ? -8 5.359 7.953 1 98.44 114 ASN B O 1
ATOM 2995 N N . ALA B 1 115 ? -6.113 6.508 8.359 1 98.44 115 ALA B N 1
ATOM 2996 C CA . ALA B 1 115 ? -5.262 5.387 7.973 1 98.44 115 ALA B CA 1
ATOM 2997 C C . ALA B 1 115 ? -5.578 4.148 8.805 1 98.44 115 ALA B C 1
ATOM 2999 O O . ALA B 1 115 ? -5.379 3.02 8.352 1 98.44 115 ALA B O 1
ATOM 3000 N N . ILE B 1 116 ? -6.133 4.297 9.992 1 97.94 116 ILE B N 1
ATOM 3001 C CA . ILE B 1 116 ? -6.402 3.172 10.875 1 97.94 116 ILE B CA 1
ATOM 3002 C C . ILE B 1 116 ? -7.805 2.631 10.617 1 97.94 116 ILE B C 1
ATOM 3004 O O . ILE B 1 116 ? -8.25 1.689 11.281 1 97.94 116 ILE B O 1
ATOM 3008 N N . GLY B 1 117 ? -8.547 3.107 9.594 1 97.5 117 GLY B N 1
ATOM 3009 C CA . GLY B 1 117 ? -9.953 2.795 9.406 1 97.5 117 GLY B CA 1
ATOM 3010 C C . GLY B 1 117 ? -10.867 3.555 10.352 1 97.5 117 GLY B C 1
ATOM 3011 O O . GLY B 1 117 ? -11.07 3.137 11.5 1 97.5 117 GLY B O 1
ATOM 3012 N N . LEU B 1 118 ? -11.398 4.707 9.945 1 97.38 118 LEU B N 1
ATOM 3013 C CA . LEU B 1 118 ? -12.125 5.59 10.852 1 97.38 118 LEU B CA 1
ATOM 3014 C C . LEU B 1 118 ? -13.391 6.125 10.188 1 97.38 118 LEU B C 1
ATOM 3016 O O . LEU B 1 118 ? -14.305 5.359 9.883 1 97.38 118 LEU B O 1
ATOM 3020 N N . GLU B 1 119 ? -13.438 7.359 9.875 1 97.62 119 GLU B N 1
ATOM 3021 C CA . GLU B 1 119 ? -14.672 8.07 9.555 1 97.62 119 GLU B CA 1
ATOM 3022 C C . GLU B 1 119 ? -15.359 7.473 8.336 1 97.62 119 GLU B C 1
ATOM 3024 O O . GLU B 1 119 ? -16.594 7.355 8.297 1 97.62 119 GLU B O 1
ATOM 3029 N N . TYR B 1 120 ? -14.625 7.07 7.328 1 97.88 120 TYR B N 1
ATOM 3030 C CA . TYR B 1 120 ? -15.203 6.668 6.051 1 97.88 120 TYR B CA 1
ATOM 3031 C C . TYR B 1 120 ? -15.375 5.156 5.984 1 97.88 120 TYR B C 1
ATOM 3033 O O . TYR B 1 120 ? -15.727 4.613 4.93 1 97.88 120 TYR B O 1
ATOM 3041 N N . ALA B 1 121 ? -15.141 4.473 7.105 1 97.62 121 ALA B N 1
ATOM 3042 C CA . ALA B 1 121 ? -15.242 3.018 7.152 1 97.62 121 ALA B CA 1
ATOM 3043 C C . ALA B 1 121 ? -16.641 2.553 6.746 1 97.62 121 ALA B C 1
ATOM 3045 O O . ALA B 1 121 ? -17.641 3.172 7.117 1 97.62 121 ALA B O 1
ATOM 3046 N N . THR B 1 122 ? -16.625 1.484 6.008 1 96.25 122 THR B N 1
ATOM 3047 C CA . THR B 1 122 ? -17.891 0.917 5.578 1 96.25 122 THR B CA 1
ATOM 3048 C C . THR B 1 122 ? -18.25 -0.3 6.426 1 96.25 122 THR B C 1
ATOM 3050 O O . THR B 1 122 ? -19.312 -0.902 6.234 1 96.25 122 THR B O 1
ATOM 3053 N N . ARG B 1 123 ? -17.422 -0.688 7.312 1 97.06 123 ARG B N 1
ATOM 3054 C CA . ARG B 1 123 ? -17.641 -1.723 8.32 1 97.06 123 ARG B CA 1
ATOM 3055 C C . ARG B 1 123 ? -17.641 -1.128 9.727 1 97.06 123 ARG B C 1
ATOM 3057 O O . ARG B 1 123 ? -17.109 -0.034 9.938 1 97.06 123 ARG B O 1
ATOM 3064 N N . PRO B 1 124 ? -18.297 -1.812 10.656 1 96.38 124 PRO B N 1
ATOM 3065 C CA . PRO B 1 124 ? -18.266 -1.296 12.031 1 96.38 124 PRO B CA 1
ATOM 3066 C C . PRO B 1 124 ? -16.859 -1.063 12.547 1 96.38 124 PRO B C 1
ATOM 3068 O O . PRO B 1 124 ? -15.961 -1.876 12.297 1 96.38 124 PRO B O 1
ATOM 3071 N N . LEU B 1 125 ? -16.719 0.034 13.219 1 97.38 125 LEU B N 1
ATOM 3072 C CA . LEU B 1 125 ? -15.422 0.387 13.781 1 97.38 125 LEU B CA 1
ATOM 3073 C C . LEU B 1 125 ? -15.133 -0.424 15.047 1 97.38 125 LEU B C 1
ATOM 3075 O O . LEU B 1 125 ? -16.047 -0.732 15.812 1 97.38 125 LEU B O 1
ATOM 3079 N N . LYS B 1 126 ? -13.93 -0.803 15.195 1 95.5 126 LYS B N 1
ATOM 3080 C CA . LYS B 1 126 ? -13.43 -1.467 16.406 1 95.5 126 LYS B CA 1
ATOM 3081 C C . LYS B 1 126 ? -12.109 -0.857 16.859 1 95.5 126 LYS B C 1
ATOM 3083 O O . LYS B 1 126 ? -11.188 -0.68 16.047 1 95.5 126 LYS B O 1
ATOM 3088 N N . PHE B 1 127 ? -12.023 -0.509 18.078 1 98 127 PHE B N 1
ATOM 3089 C CA . PHE B 1 127 ? -10.797 -0.003 18.688 1 98 127 PHE B CA 1
ATOM 3090 C C . PHE B 1 127 ? -10.367 -0.88 19.859 1 98 127 PHE B C 1
ATOM 3092 O O . PHE B 1 127 ? -11.203 -1.307 20.656 1 98 127 PHE B O 1
ATOM 3099 N N . ASP B 1 128 ? -9.117 -1.14 19.969 1 98.31 128 ASP B N 1
ATOM 3100 C CA . ASP B 1 128 ? -8.617 -1.983 21.047 1 98.31 128 ASP B CA 1
ATOM 3101 C C . ASP B 1 128 ? -8.492 -1.193 22.344 1 98.31 128 ASP B C 1
ATOM 3103 O O . ASP B 1 128 ? -8.758 -1.723 23.422 1 98.31 128 ASP B O 1
ATOM 3107 N N . TYR B 1 129 ? -8.156 0.096 22.219 1 98.69 129 TYR B N 1
ATOM 3108 C CA . TYR B 1 129 ? -7.938 0.915 23.406 1 98.69 129 TYR B CA 1
ATOM 3109 C C . TYR B 1 129 ? -8.008 2.398 23.062 1 98.69 129 TYR B C 1
ATOM 3111 O O . TYR B 1 129 ? -7.91 2.777 21.891 1 98.69 129 TYR B O 1
ATOM 3119 N N . PHE B 1 130 ? -8.164 3.193 24.141 1 98.69 130 PHE B N 1
ATOM 3120 C CA . PHE B 1 130 ? -8.062 4.648 24.094 1 98.69 130 PHE B CA 1
ATOM 3121 C C . PHE B 1 130 ? -7.137 5.16 25.188 1 98.69 130 PHE B C 1
ATOM 3123 O O . PHE B 1 130 ? -7.098 4.598 26.297 1 98.69 130 PHE B O 1
ATOM 3130 N N . PRO B 1 131 ? -6.41 6.285 24.984 1 98.69 131 PRO B N 1
ATOM 3131 C CA . PRO B 1 131 ? -6.309 6.957 23.688 1 98.69 131 PRO B CA 1
ATOM 3132 C C . PRO B 1 131 ? -5.508 6.152 22.672 1 98.69 131 PRO B C 1
ATOM 3134 O O . PRO B 1 131 ? -4.672 5.332 23.047 1 98.69 131 PRO B O 1
ATOM 3137 N N . ILE B 1 132 ? -5.816 6.406 21.391 1 98.75 132 ILE B N 1
ATOM 3138 C CA . ILE B 1 132 ? -5.16 5.734 20.266 1 98.75 132 ILE B CA 1
ATOM 3139 C C . ILE B 1 132 ? -3.764 6.32 20.062 1 98.75 132 ILE B C 1
ATOM 3141 O O . ILE B 1 132 ? -3.604 7.543 19.969 1 98.75 132 ILE B O 1
ATOM 3145 N N . ASP B 1 133 ? -2.77 5.512 20.078 1 98.62 133 ASP B N 1
ATOM 3146 C CA . ASP B 1 133 ? -1.423 5.949 19.719 1 98.62 133 ASP B CA 1
ATOM 3147 C C . ASP B 1 133 ? -1.051 5.488 18.312 1 98.62 133 ASP B C 1
ATOM 3149 O O . ASP B 1 133 ? -1.903 5 17.562 1 98.62 133 ASP B O 1
ATOM 3153 N N . GLU B 1 134 ? 0.185 5.723 17.891 1 98.62 134 GLU B N 1
ATOM 3154 C CA . GLU B 1 134 ? 0.589 5.492 16.516 1 98.62 134 GLU B CA 1
ATOM 3155 C C . GLU B 1 134 ? 0.863 4.016 16.25 1 98.62 134 GLU B C 1
ATOM 3157 O O . GLU B 1 134 ? 1.097 3.611 15.109 1 98.62 134 GLU B O 1
ATOM 3162 N N . GLU B 1 135 ? 0.761 3.166 17.25 1 97.25 135 GLU B N 1
ATOM 3163 C CA . GLU B 1 135 ? 0.997 1.733 17.109 1 97.25 135 GLU B CA 1
ATOM 3164 C C . GLU B 1 135 ? -0.315 0.972 16.938 1 97.25 135 GLU B C 1
ATOM 3166 O O . GLU B 1 135 ? -0.311 -0.24 16.719 1 97.25 135 GLU B O 1
ATOM 3171 N N . ALA B 1 136 ? -1.401 1.719 17.062 1 96.94 136 ALA B N 1
ATOM 3172 C CA . ALA B 1 136 ? -2.707 1.082 16.906 1 96.94 136 ALA B CA 1
ATOM 3173 C C . ALA B 1 136 ? -2.811 0.35 15.57 1 96.94 136 ALA B C 1
ATOM 3175 O O . ALA B 1 136 ? -2.316 0.835 14.555 1 96.94 136 ALA B O 1
ATOM 3176 N N . LEU B 1 137 ? -3.523 -0.798 15.609 1 95.94 137 LEU B N 1
ATOM 3177 C CA . LEU B 1 137 ? -3.691 -1.606 14.406 1 95.94 137 LEU B CA 1
ATOM 3178 C C . LEU B 1 137 ? -4.535 -0.871 13.375 1 95.94 137 LEU B C 1
ATOM 3180 O O . LEU B 1 137 ? -5.523 -0.219 13.719 1 95.94 137 LEU B O 1
ATOM 3184 N N . GLU B 1 138 ? -4.074 -0.92 12.125 1 97.31 138 GLU B N 1
ATOM 3185 C CA . GLU B 1 138 ? -4.82 -0.349 11.008 1 97.31 138 GLU B CA 1
ATOM 3186 C C . GLU B 1 138 ? -5.816 -1.354 10.438 1 97.31 138 GLU B C 1
ATOM 3188 O O . GLU B 1 138 ? -5.461 -2.506 10.18 1 97.31 138 GLU B O 1
ATOM 3193 N N . ARG B 1 139 ? -7.07 -0.942 10.297 1 97.62 139 ARG B N 1
ATOM 3194 C CA . ARG B 1 139 ? -8.133 -1.793 9.781 1 97.62 139 ARG B CA 1
ATOM 3195 C C . ARG B 1 139 ? -8.961 -1.06 8.727 1 97.62 139 ARG B C 1
ATOM 3197 O O . ARG B 1 139 ? -10.18 -0.933 8.859 1 97.62 139 ARG B O 1
ATOM 3204 N N . PRO B 1 140 ? -8.344 -0.646 7.656 1 98.44 140 PRO B N 1
ATOM 3205 C CA . PRO B 1 140 ? -9.086 0.114 6.648 1 98.44 140 PRO B CA 1
ATOM 3206 C C . PRO B 1 140 ? -10.18 -0.713 5.969 1 98.44 140 PRO B C 1
ATOM 3208 O O . PRO B 1 140 ? -9.984 -1.902 5.707 1 98.44 140 PRO B O 1
ATOM 3211 N N . THR B 1 141 ? -11.352 -0.12 5.715 1 98.5 141 THR B N 1
ATOM 3212 C CA . THR B 1 141 ? -12.445 -0.734 4.973 1 98.5 141 THR B CA 1
ATOM 3213 C C . THR B 1 141 ? -13.047 0.254 3.975 1 98.5 141 THR B C 1
ATOM 3215 O O . THR B 1 141 ? -14.258 0.253 3.74 1 98.5 141 THR B O 1
ATOM 3218 N N . ASP B 1 142 ? -12.211 1.177 3.506 1 98.62 142 ASP B N 1
ATOM 3219 C CA . ASP B 1 142 ? -12.516 2.111 2.428 1 98.62 142 ASP B CA 1
ATOM 3220 C C . ASP B 1 142 ? -11.258 2.496 1.655 1 98.62 142 ASP B C 1
ATOM 3222 O O . ASP B 1 142 ? -10.141 2.254 2.119 1 98.62 142 ASP B O 1
ATOM 3226 N N . SER B 1 143 ? -11.438 3.07 0.456 1 98.81 143 SER B N 1
ATOM 3227 C CA . SER B 1 143 ? -10.336 3.314 -0.47 1 98.81 143 SER B CA 1
ATOM 3228 C C . SER B 1 143 ? -9.391 4.387 0.064 1 98.81 143 SER B C 1
ATOM 3230 O O . SER B 1 143 ? -8.188 4.352 -0.2 1 98.81 143 SER B O 1
ATOM 3232 N N . TYR B 1 144 ? -9.93 5.371 0.791 1 98.88 144 TYR B N 1
ATOM 3233 C CA . TYR B 1 144 ? -9.109 6.461 1.314 1 98.88 144 TYR B CA 1
ATOM 3234 C C . TYR B 1 144 ? -8.211 5.969 2.445 1 98.88 144 TYR B C 1
ATOM 3236 O O . TYR B 1 144 ? -7 6.211 2.438 1 98.88 144 TYR B O 1
ATOM 3244 N N . ALA B 1 145 ? -8.773 5.297 3.428 1 98.88 145 ALA B N 1
ATOM 3245 C CA . ALA B 1 145 ? -8.023 4.742 4.547 1 98.88 145 ALA B CA 1
ATOM 3246 C C . ALA B 1 145 ? -6.941 3.781 4.059 1 98.88 145 ALA B C 1
ATOM 3248 O O . ALA B 1 145 ? -5.797 3.838 4.516 1 98.88 145 ALA B O 1
ATOM 3249 N N . LEU B 1 146 ? -7.301 2.945 3.156 1 98.94 146 LEU B N 1
ATOM 3250 C CA . LEU B 1 146 ? -6.348 1.979 2.621 1 98.94 146 LEU B CA 1
ATOM 3251 C C . LEU B 1 146 ? -5.191 2.686 1.926 1 98.94 146 LEU B C 1
ATOM 3253 O O . LEU B 1 146 ? -4.031 2.303 2.098 1 98.94 146 LEU B O 1
ATOM 3257 N N . ALA B 1 147 ? -5.508 3.713 1.116 1 98.94 147 ALA B N 1
ATOM 3258 C CA . ALA B 1 147 ? -4.469 4.465 0.421 1 98.94 147 ALA B CA 1
ATOM 3259 C C . ALA B 1 147 ? -3.504 5.113 1.411 1 98.94 147 ALA B C 1
ATOM 3261 O O . ALA B 1 147 ? -2.289 5.098 1.204 1 98.94 147 ALA B O 1
ATOM 3262 N N . LYS B 1 148 ? -4.066 5.699 2.438 1 98.94 148 LYS B N 1
ATOM 3263 C CA . LYS B 1 148 ? -3.217 6.348 3.434 1 98.94 148 LYS B CA 1
ATOM 3264 C C . LYS B 1 148 ? -2.369 5.32 4.184 1 98.94 148 LYS B C 1
ATOM 3266 O O . LYS B 1 148 ? -1.2 5.574 4.48 1 98.94 148 LYS B O 1
ATOM 3271 N N . ASP B 1 149 ? -2.963 4.188 4.547 1 98.88 149 ASP B N 1
ATOM 3272 C CA . ASP B 1 149 ? -2.213 3.109 5.18 1 98.88 149 ASP B CA 1
ATOM 3273 C C . ASP B 1 149 ? -1.073 2.631 4.285 1 98.88 149 ASP B C 1
ATOM 3275 O O . ASP B 1 149 ? 0.055 2.451 4.746 1 98.88 149 ASP B O 1
ATOM 3279 N N . GLU B 1 150 ? -1.33 2.416 3.014 1 98.94 150 GLU B N 1
ATOM 3280 C CA . GLU B 1 150 ? -0.31 2.021 2.045 1 98.94 150 GLU B CA 1
ATOM 3281 C C . GLU B 1 150 ? 0.789 3.076 1.941 1 98.94 150 GLU B C 1
ATOM 3283 O O . GLU B 1 150 ? 1.967 2.74 1.8 1 98.94 150 GLU B O 1
ATOM 3288 N N . ALA B 1 151 ? 0.41 4.328 1.951 1 98.94 151 ALA B N 1
ATOM 3289 C CA . ALA B 1 151 ? 1.399 5.398 1.855 1 98.94 151 ALA B CA 1
ATOM 3290 C C . ALA B 1 151 ? 2.342 5.383 3.057 1 98.94 151 ALA B C 1
ATOM 3292 O O . ALA B 1 151 ? 3.533 5.672 2.922 1 98.94 151 ALA B O 1
ATOM 3293 N N . GLU B 1 152 ? 1.814 5.117 4.246 1 98.88 152 GLU B N 1
ATOM 3294 C CA . GLU B 1 152 ? 2.688 4.969 5.41 1 98.88 152 GLU B CA 1
ATOM 3295 C C . GLU B 1 152 ? 3.666 3.814 5.223 1 98.88 152 GLU B C 1
ATOM 3297 O O . GLU B 1 152 ? 4.836 3.92 5.594 1 98.88 152 GLU B O 1
ATOM 3302 N N . MET B 1 153 ? 3.141 2.723 4.684 1 98.69 153 MET B N 1
ATOM 3303 C CA . MET B 1 153 ? 4.004 1.592 4.363 1 98.69 153 MET B CA 1
ATOM 3304 C C . MET B 1 153 ? 5.094 2.004 3.377 1 98.69 153 MET B C 1
ATOM 3306 O O . MET B 1 153 ? 6.246 1.584 3.508 1 98.69 153 MET B O 1
ATOM 3310 N N . GLN B 1 154 ? 4.723 2.791 2.373 1 98.94 154 GLN B N 1
ATOM 3311 C CA . GLN B 1 154 ? 5.707 3.322 1.433 1 98.94 154 GLN B CA 1
ATOM 3312 C C . GLN B 1 154 ? 6.785 4.121 2.158 1 98.94 154 GLN B C 1
ATOM 3314 O O . GLN B 1 154 ? 7.977 3.949 1.892 1 98.94 154 GLN B O 1
ATOM 3319 N N . GLY B 1 155 ? 6.312 5.027 3.049 1 98.88 155 GLY B N 1
ATOM 3320 C CA . GLY B 1 155 ? 7.273 5.82 3.793 1 98.88 155 GLY B CA 1
ATOM 3321 C C . GLY B 1 155 ? 8.32 4.98 4.5 1 98.88 155 GLY B C 1
ATOM 3322 O O . GLY B 1 155 ? 9.516 5.266 4.414 1 98.88 155 GLY B O 1
ATOM 3323 N N . LYS B 1 156 ? 7.895 3.93 5.164 1 98.56 156 LYS B N 1
ATOM 3324 C CA . LYS B 1 156 ? 8.805 3.021 5.852 1 98.56 156 LYS B CA 1
ATOM 3325 C C . LYS B 1 156 ? 9.758 2.346 4.867 1 98.56 156 LYS B C 1
ATOM 3327 O O . LYS B 1 156 ? 10.953 2.221 5.137 1 98.56 156 LYS B O 1
ATOM 3332 N N . ALA B 1 157 ? 9.195 1.895 3.762 1 98.75 157 ALA B N 1
ATOM 3333 C CA . ALA B 1 157 ? 10.008 1.239 2.744 1 98.75 157 ALA B CA 1
ATOM 3334 C C . ALA B 1 157 ? 11.062 2.195 2.186 1 98.75 157 ALA B C 1
ATOM 3336 O O . ALA B 1 157 ? 12.211 1.807 1.969 1 98.75 157 ALA B O 1
ATOM 3337 N N . PHE B 1 158 ? 10.664 3.457 1.938 1 98.88 158 PHE B N 1
ATOM 3338 C CA . PHE B 1 158 ? 11.586 4.418 1.344 1 98.88 158 PHE B CA 1
ATOM 3339 C C . PHE B 1 158 ? 12.703 4.762 2.314 1 98.88 158 PHE B C 1
ATOM 3341 O O . PHE B 1 158 ? 13.844 5 1.9 1 98.88 158 PHE B O 1
ATOM 3348 N N . ALA B 1 159 ? 12.391 4.832 3.617 1 98.56 159 ALA B N 1
ATOM 3349 C CA . ALA B 1 159 ? 13.438 5.066 4.609 1 98.56 159 ALA B CA 1
ATOM 3350 C C . ALA B 1 159 ? 14.484 3.955 4.57 1 98.56 159 ALA B C 1
ATOM 3352 O O . ALA B 1 159 ? 15.672 4.207 4.793 1 98.56 159 ALA B O 1
ATOM 3353 N N . ARG B 1 160 ? 14.047 2.717 4.297 1 97.62 160 ARG B N 1
ATOM 3354 C CA . ARG B 1 160 ? 14.945 1.575 4.156 1 97.62 160 ARG B CA 1
ATOM 3355 C C . ARG B 1 160 ? 15.68 1.616 2.818 1 97.62 160 ARG B C 1
ATOM 3357 O O . ARG B 1 160 ? 16.875 1.334 2.754 1 97.62 160 ARG B O 1
ATOM 3364 N N . TRP B 1 161 ? 15 1.969 1.752 1 98.5 161 TRP B N 1
ATOM 3365 C CA . TRP B 1 161 ? 15.461 1.966 0.366 1 98.5 161 TRP B CA 1
ATOM 3366 C C . TRP B 1 161 ? 16.5 3.055 0.136 1 98.5 161 TRP B C 1
ATOM 3368 O O . TRP B 1 161 ? 17.453 2.859 -0.622 1 98.5 161 TRP B O 1
ATOM 3378 N N . PHE B 1 162 ? 16.312 4.195 0.832 1 98.31 162 PHE B N 1
ATOM 3379 C CA . PHE B 1 162 ? 17.203 5.348 0.723 1 98.31 162 PHE B CA 1
ATOM 3380 C C . PHE B 1 162 ? 17.672 5.801 2.1 1 98.31 162 PHE B C 1
ATOM 3382 O O . PHE B 1 162 ? 17.141 6.77 2.65 1 98.31 162 PHE B O 1
ATOM 3389 N N . PRO B 1 163 ? 18.719 5.137 2.561 1 96.81 163 PRO B N 1
ATOM 3390 C CA . PRO B 1 163 ? 19.203 5.461 3.902 1 96.81 163 PRO B CA 1
ATOM 3391 C C . PRO B 1 163 ? 19.547 6.945 4.066 1 96.81 163 PRO B C 1
ATOM 3393 O O . PRO B 1 163 ? 20.141 7.547 3.178 1 96.81 163 PRO B O 1
ATOM 3396 N N . GLY B 1 164 ? 19.141 7.492 5.156 1 97.5 164 GLY B N 1
ATOM 3397 C CA . GLY B 1 164 ? 19.344 8.906 5.438 1 97.5 164 GLY B CA 1
ATOM 3398 C C . GLY B 1 164 ? 18.078 9.734 5.219 1 97.5 164 GLY B C 1
ATOM 3399 O O . GLY B 1 164 ? 17.969 10.844 5.738 1 97.5 164 GLY B O 1
ATOM 3400 N N . MET B 1 165 ? 17.188 9.219 4.406 1 98.38 165 MET B N 1
ATOM 3401 C CA . MET B 1 165 ? 15.906 9.891 4.219 1 98.38 165 MET B CA 1
ATOM 3402 C C . MET B 1 165 ? 15.055 9.812 5.48 1 98.38 165 MET B C 1
ATOM 3404 O O . MET B 1 165 ? 14.891 8.734 6.059 1 98.38 165 MET B O 1
ATOM 3408 N N . ASN B 1 166 ? 14.625 10.93 5.984 1 98.81 166 ASN B N 1
ATOM 3409 C CA . ASN B 1 166 ? 13.727 11.023 7.133 1 98.81 166 ASN B CA 1
ATOM 3410 C C . ASN B 1 166 ? 12.32 11.438 6.715 1 98.81 166 ASN B C 1
ATOM 3412 O O . ASN B 1 166 ? 12.133 12.5 6.113 1 98.81 166 ASN B O 1
ATOM 3416 N N . ILE B 1 167 ? 11.367 10.617 7.043 1 98.94 167 ILE B N 1
ATOM 3417 C CA . ILE B 1 167 ? 9.984 10.805 6.598 1 98.94 167 ILE B CA 1
ATOM 3418 C C . ILE B 1 167 ? 9.062 10.883 7.805 1 98.94 167 ILE B C 1
ATOM 3420 O O . ILE B 1 167 ? 9.07 10 8.664 1 98.94 167 ILE B O 1
ATOM 3424 N N . ALA B 1 168 ? 8.352 11.953 7.945 1 98.94 168 ALA B N 1
ATOM 3425 C CA . ALA B 1 168 ? 7.301 12.086 8.945 1 98.94 168 ALA B CA 1
ATOM 3426 C C . ALA B 1 168 ? 5.922 11.922 8.312 1 98.94 168 ALA B C 1
ATOM 3428 O O . ALA B 1 168 ? 5.52 12.727 7.465 1 98.94 168 ALA B O 1
ATOM 3429 N N . CYS B 1 169 ? 5.227 10.883 8.633 1 98.94 169 CYS B N 1
ATOM 3430 C CA . CYS B 1 169 ? 3.83 10.711 8.258 1 98.94 169 CYS B CA 1
ATOM 3431 C C . CYS B 1 169 ? 2.9 11.32 9.297 1 98.94 169 CYS B C 1
ATOM 3433 O O . CYS B 1 169 ? 2.816 10.836 10.422 1 98.94 169 CYS B O 1
ATOM 3435 N N . MET B 1 170 ? 2.17 12.344 8.883 1 98.94 170 MET B N 1
ATOM 3436 C CA . MET B 1 170 ? 1.289 13.055 9.805 1 98.94 170 MET B CA 1
ATOM 3437 C C . MET B 1 170 ? -0.143 12.539 9.695 1 98.94 170 MET B C 1
ATOM 3439 O O . MET B 1 170 ? -0.815 12.773 8.688 1 98.94 170 MET B O 1
ATOM 3443 N N . ARG B 1 171 ? -0.557 11.836 10.688 1 98.94 171 ARG B N 1
ATOM 3444 C CA . ARG B 1 171 ? -1.975 11.492 10.734 1 98.94 171 ARG B CA 1
ATOM 3445 C C . ARG B 1 171 ? -2.812 12.68 11.18 1 98.94 171 ARG B C 1
ATOM 3447 O O . ARG B 1 171 ? -3.174 12.789 12.359 1 98.94 171 ARG B O 1
ATOM 3454 N N . ILE B 1 172 ? -3.131 13.477 10.219 1 98.94 172 ILE B N 1
ATOM 3455 C CA . ILE B 1 172 ? -3.844 14.727 10.438 1 98.94 172 ILE B CA 1
ATOM 3456 C C . ILE B 1 172 ? -5.332 14.445 10.633 1 98.94 172 ILE B C 1
ATOM 3458 O O . ILE B 1 172 ? -5.945 13.727 9.836 1 98.94 172 ILE B O 1
ATOM 3462 N N . HIS B 1 173 ? -5.902 14.953 11.703 1 98.56 173 HIS B N 1
ATOM 3463 C CA . HIS B 1 173 ? -7.344 14.828 11.914 1 98.56 173 HIS B CA 1
ATOM 3464 C C . HIS B 1 173 ? -8.109 15.859 11.094 1 98.56 173 HI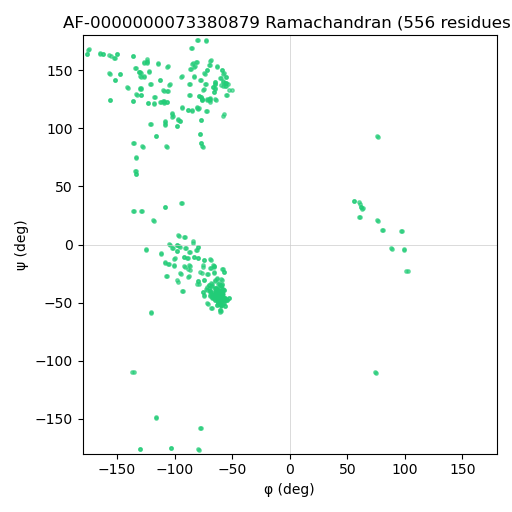S B C 1
ATOM 3466 O O . HIS B 1 173 ? -7.531 16.531 10.234 1 98.56 173 HIS B O 1
ATOM 3472 N N . ALA B 1 174 ? -9.414 15.953 11.219 1 97.62 174 ALA B N 1
ATOM 3473 C CA . ALA B 1 174 ? -10.289 16.875 10.508 1 97.62 174 ALA B CA 1
ATOM 3474 C C . ALA B 1 174 ? -9.883 18.328 10.766 1 97.62 174 ALA B C 1
ATOM 3476 O O . ALA B 1 174 ? -10.094 18.844 11.859 1 97.62 174 ALA B O 1
ATOM 3477 N N . VAL B 1 175 ? -9.367 18.953 9.758 1 98.31 175 VAL B N 1
ATOM 3478 C CA . VAL B 1 175 ? -8.844 20.312 9.891 1 98.31 175 VAL B CA 1
ATOM 3479 C C . VAL B 1 175 ? -10 21.312 9.883 1 98.31 175 VAL B C 1
ATOM 3481 O O . VAL B 1 175 ? -10.711 21.438 8.891 1 98.31 175 VAL B O 1
ATOM 3484 N N . ALA B 1 176 ? -10.156 22 10.945 1 97.12 176 ALA B N 1
ATOM 3485 C CA . ALA B 1 176 ? -11.203 23 11.156 1 97.12 176 ALA B CA 1
ATOM 3486 C C . ALA B 1 176 ? -11.016 23.734 12.477 1 97.12 176 ALA B C 1
ATOM 3488 O O . ALA B 1 176 ? -10.18 23.328 13.297 1 97.12 176 ALA B O 1
ATOM 3489 N N . SER B 1 177 ? -11.781 24.812 12.625 1 96.38 177 SER B N 1
ATOM 3490 C CA . SER B 1 177 ? -11.93 25.312 13.984 1 96.38 177 SER B CA 1
ATOM 3491 C C . SER B 1 177 ? -12.758 24.344 14.828 1 96.38 177 SER B C 1
ATOM 3493 O O . SER B 1 177 ? -13.523 23.547 14.297 1 96.38 177 SER B O 1
ATOM 3495 N N . ARG B 1 178 ? -12.578 24.453 16.109 1 96.06 178 ARG B N 1
ATOM 3496 C CA . ARG B 1 178 ? -13.344 23.578 16.984 1 96.06 178 ARG B CA 1
ATOM 3497 C C . ARG B 1 178 ? -14.844 23.797 16.781 1 96.06 178 ARG B C 1
ATOM 3499 O O . ARG B 1 178 ? -15.609 22.828 16.734 1 96.06 178 ARG B O 1
ATOM 3506 N N . SER B 1 179 ? -15.25 25.078 16.625 1 96.5 179 SER B N 1
ATOM 3507 C CA . SER B 1 179 ? -16.656 25.422 16.469 1 96.5 179 SER B CA 1
ATOM 3508 C C . SER B 1 179 ? -17.234 24.844 15.18 1 96.5 179 SER B C 1
ATOM 3510 O O . SER B 1 179 ? -18.344 24.328 15.164 1 96.5 179 SER B O 1
ATOM 3512 N N . GLU B 1 180 ? -16.484 24.938 14.141 1 96.88 180 GLU B N 1
ATOM 3513 C CA . GLU B 1 180 ? -16.906 24.391 12.867 1 96.88 180 GLU B CA 1
ATOM 3514 C C . GLU B 1 180 ? -17.031 22.859 12.938 1 96.88 180 GLU B C 1
ATOM 3516 O O . GLU B 1 180 ? -18 22.297 12.438 1 96.88 180 GLU B O 1
ATOM 3521 N N . ALA B 1 181 ? -16.047 22.25 13.555 1 96.81 181 ALA B N 1
ATOM 3522 C CA . ALA B 1 181 ? -16.078 20.797 13.719 1 96.81 181 ALA B CA 1
ATOM 3523 C C . ALA B 1 181 ? -17.266 20.375 14.578 1 96.81 181 ALA B C 1
ATOM 3525 O O . ALA B 1 181 ? -17.922 19.375 14.281 1 96.81 181 ALA B O 1
ATOM 3526 N N . GLN B 1 182 ? -17.5 21.109 15.617 1 96.88 182 GLN B N 1
ATOM 3527 C CA . GLN B 1 182 ? -18.609 20.828 16.516 1 96.88 182 GLN B CA 1
ATOM 3528 C C . GLN B 1 182 ? -19.953 20.891 15.773 1 96.88 182 GLN B C 1
ATOM 3530 O O . GLN B 1 182 ? -20.812 20.031 15.961 1 96.88 182 GLN B O 1
ATOM 3535 N N . LYS B 1 183 ? -20.094 21.891 15.008 1 97.56 183 LYS B N 1
ATOM 3536 C CA . LYS B 1 183 ? -21.297 22.047 14.211 1 97.56 183 LYS B CA 1
ATOM 3537 C C . LYS B 1 183 ? -21.469 20.875 13.234 1 97.56 183 LYS B C 1
ATOM 3539 O O . LYS B 1 183 ? -22.562 20.328 13.094 1 97.56 183 LYS B O 1
ATOM 3544 N N . GLY B 1 184 ? -20.406 20.531 12.531 1 96.81 184 GLY B N 1
ATOM 3545 C CA . GLY B 1 184 ? -20.438 19.391 11.625 1 96.81 184 GLY B CA 1
ATOM 3546 C C . GLY B 1 184 ? -20.797 18.094 12.312 1 96.81 184 GLY B C 1
ATOM 3547 O O . GLY B 1 184 ? -21.578 17.297 11.781 1 96.81 184 GLY B O 1
ATOM 3548 N N . HIS B 1 185 ? -20.234 17.875 13.484 1 97.44 185 HIS B N 1
ATOM 3549 C CA . HIS B 1 185 ? -20.516 16.688 14.273 1 97.44 185 HIS B CA 1
ATOM 3550 C C . HIS B 1 185 ? -21.984 16.656 14.695 1 97.44 185 HIS B C 1
ATOM 3552 O O . HIS B 1 185 ? -22.609 15.586 14.703 1 97.44 185 HIS B O 1
ATOM 3558 N N . ALA B 1 186 ? -22.5 17.797 15.062 1 97.38 186 ALA B N 1
ATOM 3559 C CA . ALA B 1 186 ? -23.906 17.875 15.461 1 97.38 186 ALA B CA 1
ATOM 3560 C C . ALA B 1 186 ? -24.812 17.547 14.289 1 97.38 186 ALA B C 1
ATOM 3562 O O . ALA B 1 186 ? -25.859 16.906 14.469 1 97.38 186 ALA B O 1
ATOM 3563 N N . GLU B 1 187 ? -24.469 17.953 13.156 1 97.5 187 GLU B N 1
ATOM 3564 C CA . GLU B 1 187 ? -25.281 17.75 11.953 1 97.5 187 GLU B CA 1
ATOM 3565 C C . GLU B 1 187 ? -25.219 16.312 11.477 1 97.5 187 GLU B C 1
ATOM 3567 O O . GLU B 1 187 ? -26.172 15.812 10.859 1 97.5 187 GLU B O 1
ATOM 3572 N N . ASN B 1 188 ? -24.141 15.68 11.703 1 96.56 188 ASN B N 1
ATOM 3573 C CA . ASN B 1 188 ? -23.922 14.297 11.297 1 96.56 188 ASN B CA 1
ATOM 3574 C C . ASN B 1 188 ? -23.312 13.477 12.438 1 96.56 188 ASN B C 1
ATOM 3576 O O . ASN B 1 188 ? -22.172 13.016 12.344 1 96.56 188 ASN B O 1
ATOM 3580 N N . TRP B 1 189 ? -24.094 13.172 13.352 1 97.56 189 TRP B N 1
ATOM 3581 C CA . TRP B 1 189 ? -23.609 12.617 14.609 1 97.56 189 TRP B CA 1
ATOM 3582 C C . TRP B 1 189 ? -23.031 11.219 14.398 1 97.56 189 TRP B C 1
ATOM 3584 O O . TRP B 1 189 ? -21.859 10.977 14.688 1 97.56 189 TRP B O 1
ATOM 3594 N N . ASP B 1 190 ? -23.828 10.305 13.805 1 95.88 190 ASP B N 1
ATOM 3595 C CA . ASP B 1 190 ? -23.438 8.906 13.688 1 95.88 190 ASP B CA 1
ATOM 3596 C C . ASP B 1 190 ? -22.328 8.727 12.648 1 95.88 190 ASP B C 1
ATOM 3598 O O . ASP B 1 190 ? -21.359 8.016 12.883 1 95.88 190 ASP B O 1
ATOM 3602 N N . SER B 1 191 ? -22.406 9.453 11.547 1 93.81 191 SER B N 1
ATOM 3603 C CA . SER B 1 191 ? -21.516 9.203 10.414 1 93.81 191 SER B CA 1
ATOM 3604 C C . SER B 1 191 ? -20.25 10.039 10.508 1 93.81 191 SER B C 1
ATOM 3606 O O . SER B 1 191 ? -19.234 9.703 9.883 1 93.81 191 SER B O 1
ATOM 3608 N N . SER B 1 192 ? -20.312 11.07 11.297 1 94.69 192 SER B N 1
ATOM 3609 C CA . SER B 1 192 ? -19.125 11.93 11.398 1 94.69 192 SER B CA 1
ATOM 3610 C C . SER B 1 192 ? -18.609 11.984 12.836 1 94.69 192 SER B C 1
ATOM 3612 O O . SER B 1 192 ? -17.5 11.531 13.117 1 94.69 192 SER B O 1
ATOM 3614 N N . ALA B 1 193 ? -19.422 12.391 13.75 1 97.75 193 ALA B N 1
ATOM 3615 C CA . ALA B 1 193 ? -18.969 12.57 15.133 1 97.75 193 ALA B CA 1
ATOM 3616 C C . ALA B 1 193 ? -18.469 11.25 15.719 1 97.75 193 ALA B C 1
ATOM 3618 O O . ALA B 1 193 ? -17.297 11.133 16.078 1 97.75 193 ALA B O 1
ATOM 3619 N N . VAL B 1 194 ? -19.328 10.281 15.734 1 98.31 194 VAL B N 1
ATOM 3620 C CA . VAL B 1 194 ? -19.031 9 16.359 1 98.31 194 VAL B CA 1
ATOM 3621 C C . VAL B 1 194 ? -17.875 8.328 15.625 1 98.31 194 VAL B C 1
ATOM 3623 O O . VAL B 1 194 ? -16.906 7.871 16.25 1 98.31 194 VAL B O 1
ATOM 3626 N N . LYS B 1 195 ? -17.859 8.352 14.297 1 98 195 LYS B N 1
ATOM 3627 C CA . LYS B 1 195 ? -16.891 7.613 13.5 1 98 195 LYS B CA 1
ATOM 3628 C C . LYS B 1 195 ? -15.539 8.328 13.477 1 98 195 LYS B C 1
ATOM 3630 O O . LYS B 1 195 ? -14.508 7.715 13.219 1 98 195 LYS B O 1
ATOM 3635 N N . SER B 1 196 ? -15.531 9.594 13.695 1 98.06 196 SER B N 1
ATOM 3636 C CA . SER B 1 196 ? -14.273 10.328 13.703 1 98.06 196 SER B CA 1
ATOM 3637 C C . SER B 1 196 ? -13.734 10.492 15.125 1 98.06 196 SER B C 1
ATOM 3639 O O . SER B 1 196 ? -12.711 11.141 15.336 1 98.06 196 SER B O 1
ATOM 3641 N N . LEU B 1 197 ? -14.516 9.961 16.109 1 98.69 197 LEU B N 1
ATOM 3642 C CA . LEU B 1 197 ? -14.156 10.039 17.516 1 98.69 197 LEU B CA 1
ATOM 3643 C C . LEU B 1 197 ? -14.109 11.492 17.984 1 98.69 197 LEU B C 1
ATOM 3645 O O . LEU B 1 197 ? -13.242 11.867 18.781 1 98.69 197 LEU B O 1
ATOM 3649 N N . TRP B 1 198 ? -14.914 12.328 17.406 1 98.62 198 TRP B N 1
ATOM 3650 C CA . TRP B 1 198 ? -15.195 13.703 17.812 1 98.62 198 TRP B CA 1
ATOM 3651 C C . TRP B 1 198 ? -13.93 14.555 17.781 1 98.62 198 TRP B C 1
ATOM 3653 O O . TRP B 1 198 ? -13.812 15.531 18.516 1 98.62 198 TRP B O 1
ATOM 3663 N N . GLY B 1 199 ? -12.945 14.156 17 1 98.25 199 GLY B N 1
ATOM 3664 C CA . GLY B 1 199 ? -11.68 14.867 16.969 1 98.25 199 GLY B CA 1
ATOM 3665 C C . GLY B 1 199 ? -11.672 16.031 16 1 98.25 199 GLY B C 1
ATOM 3666 O O . GLY B 1 199 ? -12.625 16.219 15.242 1 98.25 199 GLY B O 1
ATOM 3667 N N . TRP B 1 200 ? -10.672 16.859 16.047 1 98.19 200 TRP B N 1
ATOM 3668 C CA . TRP B 1 200 ? -10.414 18.016 15.203 1 98.19 200 TRP B CA 1
ATOM 3669 C C . TRP B 1 200 ? -8.969 18.484 15.344 1 98.19 200 TRP B C 1
ATOM 3671 O O . TRP B 1 200 ? -8.234 18 16.219 1 98.19 200 TRP B O 1
ATOM 3681 N N . VAL B 1 201 ? -8.508 19.328 14.414 1 98.75 201 VAL B N 1
ATOM 3682 C CA . VAL B 1 201 ? -7.207 19.969 14.539 1 98.75 201 VAL B CA 1
ATOM 3683 C C . VAL B 1 201 ? -7.223 21.312 13.805 1 98.75 201 VAL B C 1
ATOM 3685 O O . VAL B 1 201 ? -7.832 21.422 12.742 1 98.75 201 VAL B O 1
ATOM 3688 N N . SER B 1 202 ? -6.57 22.297 14.391 1 97.94 202 SER B N 1
ATOM 3689 C CA . SER B 1 202 ? -6.52 23.609 13.742 1 97.94 202 SER B CA 1
ATOM 3690 C C . SER B 1 202 ? -5.578 23.594 12.539 1 97.94 202 SER B C 1
ATOM 3692 O O . SER B 1 202 ? -4.559 22.906 12.555 1 97.94 202 SER B O 1
ATOM 3694 N N . ALA B 1 203 ? -5.918 24.375 11.516 1 97.88 203 ALA B N 1
ATOM 3695 C CA . ALA B 1 203 ? -5.059 24.5 10.336 1 97.88 203 ALA B CA 1
ATOM 3696 C C . ALA B 1 203 ? -3.674 25.016 10.727 1 97.88 203 ALA B C 1
ATOM 3698 O O . ALA B 1 203 ? -2.664 24.562 10.188 1 97.88 203 ALA B O 1
ATOM 3699 N N . GLN B 1 204 ? -3.648 25.938 11.68 1 97.5 204 GLN B N 1
ATOM 3700 C CA . GLN B 1 204 ? -2.393 26.516 12.133 1 97.5 204 GLN B CA 1
ATOM 3701 C C . GLN B 1 204 ? -1.528 25.484 12.852 1 97.5 204 GLN B C 1
ATOM 3703 O O . GLN B 1 204 ? -0.319 25.406 12.625 1 97.5 204 GLN B O 1
ATOM 3708 N N . ALA B 1 205 ? -2.176 24.75 13.719 1 98.56 205 ALA B N 1
ATOM 3709 C CA . ALA B 1 205 ? -1.446 23.703 14.422 1 98.56 205 ALA B CA 1
ATOM 3710 C C . ALA B 1 205 ? -0.907 22.656 13.453 1 98.56 205 ALA B C 1
ATOM 3712 O O . ALA B 1 205 ? 0.213 22.156 13.609 1 98.56 205 ALA B O 1
ATOM 3713 N N . THR B 1 206 ? -1.727 22.297 12.492 1 98.81 206 THR B N 1
ATOM 3714 C CA . THR B 1 206 ? -1.316 21.328 11.477 1 98.81 206 THR B CA 1
ATOM 3715 C C . THR B 1 206 ? -0.101 21.844 10.703 1 98.81 206 THR B C 1
ATOM 3717 O O . THR B 1 206 ? 0.86 21.094 10.492 1 98.81 206 THR B O 1
ATOM 3720 N N . ALA B 1 207 ? -0.148 23.078 10.297 1 98.81 207 ALA B N 1
ATOM 3721 C CA . ALA B 1 207 ? 0.949 23.688 9.547 1 98.81 207 ALA B CA 1
ATOM 3722 C C . ALA B 1 207 ? 2.244 23.656 10.352 1 98.81 207 ALA B C 1
ATOM 3724 O O . ALA B 1 207 ? 3.309 23.344 9.82 1 98.81 207 ALA B O 1
ATOM 3725 N N . ARG B 1 208 ? 2.125 24 11.625 1 98.69 208 ARG B N 1
ATOM 3726 C CA . ARG B 1 208 ? 3.301 23.984 12.492 1 98.69 208 ARG B CA 1
ATOM 3727 C C . ARG B 1 208 ? 3.885 22.578 12.602 1 98.69 208 ARG B C 1
ATOM 3729 O O . ARG B 1 208 ? 5.105 22.406 12.609 1 98.69 208 ARG B O 1
ATOM 3736 N N . ALA B 1 209 ? 3.008 21.578 12.711 1 98.88 209 ALA B N 1
ATOM 3737 C CA . ALA B 1 209 ? 3.475 20.188 12.773 1 98.88 209 ALA B CA 1
ATOM 3738 C C . ALA B 1 209 ? 4.254 19.812 11.523 1 98.88 209 ALA B C 1
ATOM 3740 O O . ALA B 1 209 ? 5.324 19.203 11.609 1 98.88 209 ALA B O 1
ATOM 3741 N N . CYS B 1 210 ? 3.748 20.188 10.367 1 98.88 210 CYS B N 1
ATOM 3742 C CA . CYS B 1 210 ? 4.398 19.875 9.094 1 98.88 210 CYS B CA 1
ATOM 3743 C C . CYS B 1 210 ? 5.762 20.547 9 1 98.88 210 CYS B C 1
ATOM 3745 O O . CYS B 1 210 ? 6.738 19.938 8.586 1 98.88 210 CYS B O 1
ATOM 3747 N N . LEU B 1 211 ? 5.781 21.812 9.391 1 98.81 211 LEU B N 1
ATOM 3748 C CA . LEU B 1 211 ? 7.035 22.562 9.312 1 98.81 211 LEU B CA 1
ATOM 3749 C C . LEU B 1 211 ? 8.07 21.984 10.273 1 98.81 211 LEU B C 1
ATOM 3751 O O . LEU B 1 211 ? 9.234 21.812 9.906 1 98.81 211 LEU B O 1
ATOM 3755 N N . LEU B 1 212 ? 7.648 21.656 11.508 1 98.75 212 LEU B N 1
ATOM 3756 C CA . LEU B 1 212 ? 8.547 21.078 12.5 1 98.75 212 LEU B CA 1
ATOM 3757 C C . LEU B 1 212 ? 9.117 19.75 12.008 1 98.75 212 LEU B C 1
ATOM 3759 O O . LEU B 1 212 ? 10.273 19.422 12.289 1 98.75 212 LEU B O 1
ATOM 3763 N N . ALA B 1 213 ? 8.297 18.984 11.266 1 98.75 213 ALA B N 1
ATOM 3764 C CA . ALA B 1 213 ? 8.711 17.688 10.766 1 98.75 213 ALA B CA 1
ATOM 3765 C C . ALA B 1 213 ? 9.938 17.812 9.867 1 98.75 213 ALA B C 1
ATOM 3767 O O . ALA B 1 213 ? 10.828 16.953 9.906 1 98.75 213 ALA B O 1
ATOM 3768 N N . VAL B 1 214 ? 9.992 18.844 9.008 1 98.75 214 VAL B N 1
ATOM 3769 C CA . VAL B 1 214 ? 11.125 18.984 8.094 1 98.75 214 VAL B CA 1
ATOM 3770 C C . VAL B 1 214 ? 12.25 19.766 8.773 1 98.75 214 VAL B C 1
ATOM 3772 O O . VAL B 1 214 ? 13.43 19.516 8.508 1 98.75 214 VAL B O 1
ATOM 3775 N N . GLU B 1 215 ? 11.93 20.641 9.727 1 98.56 215 GLU B N 1
ATOM 3776 C CA . GLU B 1 215 ? 12.945 21.406 10.461 1 98.56 215 GLU B CA 1
ATOM 3777 C C . GLU B 1 215 ? 13.719 20.5 11.422 1 98.56 215 GLU B C 1
ATOM 3779 O O . GLU B 1 215 ? 14.922 20.703 11.625 1 98.56 215 GLU B O 1
ATOM 3784 N N . LYS B 1 216 ? 12.961 19.562 11.992 1 98.19 216 LYS B N 1
ATOM 3785 C CA . LYS B 1 216 ? 13.57 18.672 12.984 1 98.19 216 LYS B CA 1
ATOM 3786 C C . LYS B 1 216 ? 13.742 17.266 12.422 1 98.19 216 LYS B C 1
ATOM 3788 O O . LYS B 1 216 ? 13.656 16.281 13.164 1 98.19 216 LYS B O 1
ATOM 3793 N N . SER B 1 217 ? 13.969 17.219 11.164 1 98.19 217 SER B N 1
ATOM 3794 C CA . SER B 1 217 ? 14.023 15.938 10.461 1 98.19 217 SER B CA 1
ATOM 3795 C C . SER B 1 217 ? 15.109 15.039 11.039 1 98.19 217 SER B C 1
ATOM 3797 O O . SER B 1 217 ? 14.984 13.812 11.031 1 98.19 217 SER B O 1
ATOM 3799 N N . GLU B 1 218 ? 16.172 15.586 11.562 1 96.56 218 GLU B N 1
ATOM 3800 C CA . GLU B 1 218 ? 17.297 14.82 12.109 1 96.56 218 GLU B CA 1
ATOM 3801 C C . GLU B 1 218 ? 16.875 14.023 13.336 1 96.56 218 GLU B C 1
ATOM 3803 O O . GLU B 1 218 ? 17.578 13.102 13.758 1 96.56 218 GLU B O 1
ATOM 3808 N N . LYS B 1 219 ? 15.766 14.406 13.93 1 97.56 219 LYS B N 1
ATOM 3809 C CA . LYS B 1 219 ? 15.273 13.711 15.117 1 97.56 219 LYS B CA 1
ATOM 3810 C C . LYS B 1 219 ? 14.477 12.461 14.734 1 97.56 219 LYS B C 1
ATOM 3812 O O . LYS B 1 219 ? 14.148 11.641 15.594 1 97.56 219 LYS B O 1
ATOM 3817 N N . LEU B 1 220 ? 14.227 12.43 13.477 1 97.06 220 LEU B N 1
ATOM 3818 C CA . LEU B 1 220 ? 13.477 11.273 13.008 1 97.06 220 LEU B CA 1
ATOM 3819 C C . LEU B 1 220 ? 14.398 10.078 12.773 1 97.06 220 LEU B C 1
ATOM 3821 O O . LEU B 1 220 ? 15.586 10.258 12.484 1 97.06 220 LEU B O 1
ATOM 3825 N N . ASN B 1 221 ? 13.977 8.953 13.008 1 92.75 221 ASN B N 1
ATOM 3826 C CA . ASN B 1 221 ? 14.656 7.695 12.719 1 92.75 221 ASN B CA 1
ATOM 3827 C C . ASN B 1 221 ? 13.992 6.957 11.555 1 92.75 221 ASN B C 1
ATOM 3829 O O . ASN B 1 221 ? 13.32 5.949 11.766 1 92.75 221 ASN B O 1
ATOM 3833 N N . GLY B 1 222 ? 14.438 7.383 10.328 1 97.44 222 GLY B N 1
ATOM 3834 C CA . GLY B 1 222 ? 13.797 6.797 9.164 1 97.44 222 GLY B CA 1
ATOM 3835 C C . GLY B 1 222 ? 12.398 7.328 8.922 1 97.44 222 GLY B C 1
ATOM 3836 O O . GLY B 1 222 ? 12.219 8.5 8.578 1 97.44 222 GLY B O 1
ATOM 3837 N N . CYS B 1 223 ? 11.422 6.523 9.133 1 98.69 223 CYS B N 1
ATOM 3838 C CA . CYS B 1 223 ? 10.031 6.91 8.953 1 98.69 223 CYS B CA 1
ATOM 3839 C C . CYS B 1 223 ? 9.266 6.824 10.266 1 98.69 223 CYS B C 1
ATOM 3841 O O . CYS B 1 223 ? 9.305 5.801 10.945 1 98.69 223 CYS B O 1
ATOM 3843 N N . GLU B 1 224 ? 8.609 7.898 10.633 1 98.62 224 GLU B N 1
ATOM 3844 C CA . GLU B 1 224 ? 7.789 7.949 11.836 1 98.62 224 GLU B CA 1
ATOM 3845 C C . GLU B 1 224 ? 6.375 8.43 11.523 1 98.62 224 GLU B C 1
ATOM 3847 O O . GLU B 1 224 ? 6.184 9.297 10.672 1 98.62 224 GLU B O 1
ATOM 3852 N N . VAL B 1 225 ? 5.434 7.875 12.242 1 98.81 225 VAL B N 1
ATOM 3853 C CA . VAL B 1 225 ? 4.039 8.297 12.156 1 98.81 225 VAL B CA 1
ATOM 3854 C C . VAL B 1 225 ? 3.68 9.133 13.383 1 98.81 225 VAL B C 1
ATOM 3856 O O . VAL B 1 225 ? 4.086 8.812 14.5 1 98.81 225 VAL B O 1
ATOM 3859 N N . PHE B 1 226 ? 2.943 10.234 13.195 1 98.94 226 PHE B N 1
ATOM 3860 C CA . PHE B 1 226 ? 2.529 11.109 14.281 1 98.94 226 PHE B CA 1
ATOM 3861 C C . PHE B 1 226 ? 1.032 11.383 14.219 1 98.94 226 PHE B C 1
ATOM 3863 O O . PHE B 1 226 ? 0.496 11.688 13.148 1 98.94 226 PHE B O 1
ATOM 3870 N N . ASN B 1 227 ? 0.378 11.289 15.328 1 98.94 227 ASN B N 1
ATOM 3871 C CA . ASN B 1 227 ? -0.972 11.836 15.43 1 98.94 227 ASN B CA 1
ATOM 3872 C C . ASN B 1 227 ? -0.954 13.352 15.562 1 98.94 227 ASN B C 1
ATOM 3874 O O . ASN B 1 227 ? -0.27 13.898 16.422 1 98.94 227 ASN B O 1
ATOM 3878 N N . ILE B 1 228 ? -1.64 14.008 14.695 1 98.94 228 ILE B N 1
ATOM 3879 C CA . ILE B 1 228 ? -1.799 15.453 14.727 1 98.94 228 ILE B CA 1
ATOM 3880 C C . ILE B 1 228 ? -3.268 15.805 14.953 1 98.94 228 ILE B C 1
ATOM 3882 O O . ILE B 1 228 ? -4.043 15.898 14 1 98.94 228 ILE B O 1
ATOM 3886 N N . VAL B 1 229 ? -3.588 15.984 16.156 1 98.75 229 VAL B N 1
ATOM 3887 C CA . VAL B 1 229 ? -4.965 16.109 16.609 1 98.75 229 VAL B CA 1
ATOM 3888 C C . VAL B 1 229 ? -5.023 17.062 17.812 1 98.75 229 VAL B C 1
ATOM 3890 O O . VAL B 1 229 ? -4.082 17.125 18.609 1 98.75 229 VAL B O 1
ATOM 3893 N N . ALA B 1 230 ? -6.105 17.797 17.922 1 98.62 230 ALA B N 1
ATOM 3894 C CA . ALA B 1 230 ? -6.305 18.656 19.094 1 98.62 230 ALA B CA 1
ATOM 3895 C C . ALA B 1 230 ? -6.406 17.828 20.375 1 98.62 230 ALA B C 1
ATOM 3897 O O . ALA B 1 230 ? -6.809 16.672 20.344 1 98.62 230 ALA B O 1
ATOM 3898 N N . PRO B 1 231 ? -6.059 18.391 21.5 1 97.56 231 PRO B N 1
ATOM 3899 C CA . PRO B 1 231 ? -6.043 17.641 22.766 1 97.56 231 PRO B CA 1
ATOM 3900 C C . PRO B 1 231 ? -7.445 17.375 23.312 1 97.56 231 PRO B C 1
ATOM 3902 O O . PRO B 1 231 ? -7.609 16.578 24.234 1 97.56 231 PRO B O 1
ATOM 3905 N N . THR B 1 232 ? -8.453 18.062 22.766 1 97.25 232 THR B N 1
ATOM 3906 C CA . THR B 1 232 ? -9.82 17.906 23.25 1 97.25 232 THR B CA 1
ATOM 3907 C C . THR B 1 232 ? -10.75 17.5 22.094 1 97.25 232 THR B C 1
ATOM 3909 O O . THR B 1 232 ? -10.453 17.766 20.938 1 97.25 232 THR B O 1
ATOM 3912 N N . THR B 1 233 ? -11.875 16.859 22.453 1 98.06 233 THR B N 1
ATOM 3913 C CA . THR B 1 233 ? -12.93 16.609 21.484 1 98.06 233 THR B CA 1
ATOM 3914 C C . THR B 1 233 ? -13.781 17.859 21.266 1 98.06 233 THR B C 1
ATOM 3916 O O . THR B 1 233 ? -13.57 18.875 21.922 1 98.06 233 THR B O 1
ATOM 3919 N N . THR B 1 234 ? -14.711 17.734 20.344 1 97.56 234 THR B N 1
ATOM 3920 C CA . THR B 1 234 ? -15.641 18.828 20.109 1 97.56 234 THR B CA 1
ATOM 3921 C C . THR B 1 234 ? -16.812 18.781 21.078 1 97.56 234 THR B C 1
ATOM 3923 O O . THR B 1 234 ? -17.719 19.609 21 1 97.56 234 THR B O 1
ATOM 3926 N N . GLN B 1 235 ? -16.797 17.844 21.984 1 97.19 235 GLN B N 1
ATOM 3927 C CA . GLN B 1 235 ? -17.938 17.609 22.875 1 97.19 235 GLN B CA 1
ATOM 3928 C C . GLN B 1 235 ? -17.656 18.094 24.297 1 97.19 235 GLN B C 1
ATOM 3930 O O . GLN B 1 235 ? -16.484 18.109 24.719 1 97.19 235 GLN B O 1
ATOM 3935 N N . ASP B 1 236 ? -18.703 18.438 24.953 1 94.94 236 ASP B N 1
ATOM 3936 C CA . ASP B 1 236 ? -18.578 18.75 26.375 1 94.94 236 ASP B CA 1
ATOM 3937 C C . ASP B 1 236 ? -18.703 17.484 27.234 1 94.94 236 ASP B C 1
ATOM 3939 O O . ASP B 1 236 ? -18.281 17.484 28.391 1 94.94 236 ASP B O 1
ATOM 3943 N N . THR B 1 237 ? -19.312 16.531 26.641 1 97.31 237 THR B N 1
ATOM 3944 C CA . THR B 1 237 ? -19.422 15.242 27.328 1 97.31 237 THR B CA 1
ATOM 3945 C C . THR B 1 237 ? -18.047 14.617 27.516 1 97.31 237 THR B C 1
ATOM 3947 O O . THR B 1 237 ? -17.219 14.602 26.609 1 97.31 237 THR B O 1
ATOM 3950 N N . PRO B 1 238 ? -17.797 14.102 28.781 1 98.38 238 PRO B N 1
ATOM 3951 C CA . PRO B 1 238 ? -16.516 13.43 29 1 98.38 238 PRO B CA 1
ATOM 3952 C C . PRO B 1 238 ? -16.281 12.289 28.016 1 98.38 238 PRO B C 1
ATOM 3954 O O . PRO B 1 238 ? -17.203 11.516 27.719 1 98.38 238 PRO B O 1
ATOM 3957 N N . SER B 1 239 ? -15.047 12.203 27.547 1 98.75 239 SER B N 1
ATOM 3958 C CA . SER B 1 239 ? -14.688 11.219 26.531 1 98.75 239 SER B CA 1
ATOM 3959 C C . SER B 1 239 ? -14.898 9.797 27.031 1 98.75 239 SER B C 1
ATOM 3961 O O . SER B 1 239 ? -15.258 8.906 26.266 1 98.75 239 SER B O 1
ATOM 3963 N N . GLN B 1 240 ? -14.688 9.594 28.281 1 98.38 240 GLN B N 1
ATOM 3964 C CA . GLN B 1 240 ? -14.891 8.266 28.859 1 98.38 240 GLN B CA 1
ATOM 3965 C C . GLN B 1 240 ? -16.344 7.82 28.703 1 98.38 240 GLN B C 1
ATOM 3967 O O . GLN B 1 240 ? -16.609 6.641 28.469 1 98.38 240 GLN B O 1
ATOM 3972 N N . GLU B 1 241 ? -17.266 8.711 28.906 1 98.44 241 GLU B N 1
ATOM 3973 C CA . GLU B 1 241 ? -18.672 8.398 28.734 1 98.44 241 GLU B CA 1
ATOM 3974 C C . GLU B 1 241 ? -19 8.07 27.281 1 98.44 241 GLU B C 1
ATOM 3976 O O . GLU B 1 241 ? -19.766 7.141 27 1 98.44 241 GLU B O 1
ATOM 3981 N N . LEU B 1 242 ? -18.469 8.859 26.391 1 98.56 242 LEU B N 1
ATOM 3982 C CA . LEU B 1 242 ? -18.656 8.594 24.969 1 98.56 242 LEU B CA 1
ATOM 3983 C C . LEU B 1 242 ? -18.109 7.219 24.594 1 98.56 242 LEU B C 1
ATOM 3985 O O . LEU B 1 242 ? -18.75 6.457 23.875 1 98.56 242 LEU B O 1
ATOM 3989 N N . ALA B 1 243 ? -16.891 6.887 25.094 1 98.5 243 ALA B N 1
ATOM 3990 C CA . ALA B 1 243 ? -16.266 5.594 24.828 1 98.5 243 ALA B CA 1
ATOM 3991 C C . ALA B 1 243 ? -17.141 4.445 25.312 1 98.5 243 ALA B C 1
ATOM 3993 O O . ALA B 1 243 ? -17.344 3.457 24.594 1 98.5 243 ALA B O 1
ATOM 3994 N N . LYS B 1 244 ? -17.625 4.551 26.484 1 97.94 244 LYS B N 1
ATOM 3995 C CA . LYS B 1 244 ? -18.469 3.51 27.078 1 97.94 244 LYS B CA 1
ATOM 3996 C C . LYS B 1 244 ? -19.734 3.299 26.25 1 97.94 244 LYS B C 1
ATOM 3998 O O . LYS B 1 244 ? -20.188 2.166 26.094 1 97.94 244 LYS B O 1
ATOM 4003 N N . LYS B 1 245 ? -20.234 4.367 25.812 1 98.25 245 LYS B N 1
ATOM 4004 C CA . LYS B 1 245 ? -21.516 4.316 25.094 1 98.25 245 LYS B CA 1
ATOM 4005 C C . LYS B 1 245 ? -21.328 3.744 23.688 1 98.25 245 LYS B C 1
ATOM 4007 O O . LYS B 1 245 ? -22.141 2.926 23.234 1 98.25 245 LYS B O 1
ATOM 4012 N N . TYR B 1 246 ? -20.359 4.137 22.984 1 98.19 246 TYR B N 1
ATOM 4013 C CA . TYR B 1 246 ? -20.281 3.85 21.547 1 98.19 246 TYR B CA 1
ATOM 4014 C C . TYR B 1 246 ? -19.234 2.783 21.266 1 98.19 246 TYR B C 1
ATOM 4016 O O . TYR B 1 246 ? -19.281 2.107 20.234 1 98.19 246 TYR B O 1
ATOM 4024 N N . TYR B 1 247 ? -18.234 2.688 22.125 1 98.25 247 TYR B N 1
ATOM 4025 C CA . TYR B 1 247 ? -17.156 1.714 21.938 1 98.25 247 TYR B CA 1
ATOM 4026 C C . TYR B 1 247 ? -16.859 0.987 23.25 1 98.25 247 TYR B C 1
ATOM 4028 O O . TYR B 1 247 ? -15.727 0.99 23.719 1 98.25 247 TYR B O 1
ATOM 4036 N N . PRO B 1 248 ? -17.812 0.267 23.75 1 98.06 248 PRO B N 1
ATOM 4037 C CA . PRO B 1 248 ? -17.719 -0.314 25.094 1 98.06 248 PRO B CA 1
ATOM 4038 C C . PRO B 1 248 ? -16.641 -1.384 25.203 1 98.06 248 PRO B C 1
ATOM 4040 O O . PRO B 1 248 ? -16.188 -1.696 26.297 1 98.06 248 PRO B O 1
ATOM 4043 N N . ASP B 1 249 ? -16.156 -1.933 24.078 1 97.94 249 ASP B N 1
ATOM 4044 C CA . ASP B 1 249 ? -15.195 -3.025 24.125 1 97.94 249 ASP B CA 1
ATOM 4045 C C . ASP B 1 249 ? -13.766 -2.49 24.156 1 97.94 249 ASP B C 1
ATOM 4047 O O . ASP B 1 249 ? -12.82 -3.25 24.391 1 97.94 249 ASP B O 1
ATOM 4051 N N . ALA B 1 250 ? -13.578 -1.229 23.906 1 98.31 250 ALA B N 1
ATOM 4052 C CA . ALA B 1 250 ? -12.242 -0.641 23.922 1 98.31 250 ALA B CA 1
ATOM 4053 C C . ALA B 1 250 ? -11.727 -0.464 25.344 1 98.31 250 ALA B C 1
ATOM 4055 O O . ALA B 1 250 ? -12.461 -0.004 26.219 1 98.31 250 ALA B O 1
ATOM 4056 N N . GLU B 1 251 ? -10.523 -0.853 25.562 1 98.5 251 GLU B N 1
ATOM 4057 C CA . GLU B 1 251 ? -9.898 -0.626 26.859 1 98.5 251 GLU B CA 1
ATOM 4058 C C . GLU B 1 251 ? -9.547 0.847 27.047 1 98.5 251 GLU B C 1
ATOM 4060 O O . GLU B 1 251 ? -9.008 1.487 26.141 1 98.5 251 GLU B O 1
ATOM 4065 N N . ILE B 1 252 ? -9.781 1.394 28.203 1 98.19 252 ILE B N 1
ATOM 4066 C CA . ILE B 1 252 ? -9.391 2.764 28.516 1 98.19 252 ILE B CA 1
ATOM 4067 C C . ILE B 1 252 ? -8.039 2.762 29.234 1 98.19 252 ILE B C 1
ATOM 4069 O O . ILE B 1 252 ? -7.949 2.359 30.391 1 98.19 252 ILE B O 1
ATOM 4073 N N . ARG B 1 253 ? -7 3.16 28.578 1 97.12 253 ARG B N 1
ATOM 4074 C CA . ARG B 1 253 ? -5.641 3.104 29.109 1 97.12 253 ARG B CA 1
ATOM 4075 C C . ARG B 1 253 ? -5.195 4.473 29.609 1 97.12 253 ARG B C 1
ATOM 4077 O O . ARG B 1 253 ? -4.184 4.582 30.312 1 97.12 253 ARG B O 1
ATOM 4084 N N . GLY B 1 254 ? -5.898 5.559 29.312 1 95.12 254 GLY B N 1
ATOM 4085 C CA . GLY B 1 254 ? -5.504 6.906 29.688 1 95.12 254 GLY B CA 1
ATOM 4086 C C . GLY B 1 254 ? -6.617 7.691 30.359 1 95.12 254 GLY B C 1
ATOM 4087 O O . GLY B 1 254 ? -7.656 7.125 30.703 1 95.12 254 GLY B O 1
ATOM 4088 N N . ASP B 1 255 ? -6.297 8.961 30.641 1 96.38 255 ASP B N 1
ATOM 4089 C CA . ASP B 1 255 ? -7.281 9.836 31.281 1 96.38 255 ASP B CA 1
ATOM 4090 C C . ASP B 1 255 ? -8.273 10.375 30.25 1 96.38 255 ASP B C 1
ATOM 4092 O O . ASP B 1 255 ? -7.898 11.125 29.344 1 96.38 255 ASP B O 1
ATOM 4096 N N . LEU B 1 256 ? -9.5 10.039 30.406 1 98.12 256 LEU B N 1
ATOM 4097 C CA . LEU B 1 256 ? -10.586 10.508 29.562 1 98.12 256 LEU B CA 1
ATOM 4098 C C . LEU B 1 256 ? -11.727 11.07 30.391 1 98.12 256 LEU B C 1
ATOM 4100 O O . LEU B 1 256 ? -12.891 10.961 30.016 1 98.12 256 LEU B O 1
ATOM 4104 N N . SER B 1 257 ? -11.359 11.586 31.531 1 97.75 257 SER B N 1
ATOM 4105 C CA . SER B 1 257 ? -12.359 12.008 32.5 1 97.75 257 SER B CA 1
ATOM 4106 C C . SER B 1 257 ? -13.016 13.32 32.094 1 97.75 257 SER B C 1
ATOM 4108 O O . SER B 1 257 ? -14.055 13.695 32.625 1 97.75 257 SER B O 1
ATOM 4110 N N . SER B 1 258 ? -12.406 14.039 31.219 1 97.69 258 SER B N 1
ATOM 4111 C CA . SER B 1 258 ? -12.992 15.211 30.578 1 97.69 258 SER B CA 1
ATOM 4112 C C . SER B 1 258 ? -13.156 15 29.078 1 97.69 258 SER B C 1
ATOM 4114 O O . SER B 1 258 ? -13.422 13.883 28.625 1 97.69 258 SER B O 1
ATOM 4116 N N . ASN B 1 259 ? -13.062 16.047 28.281 1 97.88 259 ASN B N 1
ATOM 4117 C CA . ASN B 1 259 ? -13.266 15.914 26.844 1 97.88 259 ASN B CA 1
ATOM 4118 C C . ASN B 1 259 ? -11.945 15.711 26.094 1 97.88 259 ASN B C 1
ATOM 4120 O O . ASN B 1 259 ? -11.734 16.297 25.031 1 97.88 259 ASN B O 1
ATOM 4124 N N . GLN B 1 260 ? -11.07 14.977 26.766 1 98 260 GLN B N 1
ATOM 4125 C CA . GLN B 1 260 ? -9.773 14.688 26.156 1 98 260 GLN B CA 1
ATOM 4126 C C . GLN B 1 260 ? -9.945 13.984 24.812 1 98 260 GLN B C 1
ATOM 4128 O O . GLN B 1 260 ? -10.883 13.203 24.625 1 98 260 GLN B O 1
ATOM 4133 N N . SER B 1 261 ? -9.039 14.258 23.938 1 98.38 261 SER B N 1
ATOM 4134 C CA . SER B 1 261 ? -9.008 13.602 22.625 1 98.38 261 SER B CA 1
ATOM 4135 C C . SER B 1 261 ? -8.883 12.086 22.781 1 98.38 261 SER B C 1
ATOM 4137 O O . SER B 1 261 ? -8.242 11.602 23.719 1 98.38 261 SER B O 1
ATOM 4139 N N . PHE B 1 262 ? -9.414 11.383 21.844 1 98.81 262 PHE B N 1
ATOM 4140 C CA . PHE B 1 262 ? -9.297 9.93 21.797 1 98.81 262 PHE B CA 1
ATOM 4141 C C . PHE B 1 262 ? -7.957 9.508 21.203 1 98.81 262 PHE B C 1
ATOM 4143 O O . PHE B 1 262 ? -7.641 8.32 21.156 1 98.81 262 PHE B O 1
ATOM 4150 N N . PHE B 1 263 ? -7.141 10.43 20.734 1 98.75 263 PHE B N 1
ATOM 4151 C CA . PHE B 1 263 ? -5.793 10.211 20.234 1 98.75 263 PHE B CA 1
ATOM 4152 C C . PHE B 1 263 ? -4.754 10.852 21.141 1 98.75 263 PHE B C 1
ATOM 4154 O O . PHE B 1 263 ? -4.98 11.93 21.688 1 98.75 263 PHE B O 1
ATOM 4161 N N . THR B 1 264 ? -3.67 10.203 21.312 1 98.62 264 THR B N 1
ATOM 4162 C CA . THR B 1 264 ? -2.549 10.836 22 1 98.62 264 THR B CA 1
ATOM 4163 C C . THR B 1 264 ? -1.593 11.469 21 1 98.62 264 THR B C 1
ATOM 4165 O O . THR B 1 264 ? -1.409 10.953 19.891 1 98.62 264 THR B O 1
ATOM 4168 N N . THR B 1 265 ? -1.016 12.602 21.375 1 98.69 265 THR B N 1
ATOM 4169 C CA . THR B 1 265 ? -0.03 13.297 20.547 1 98.69 265 THR B CA 1
ATOM 4170 C C . THR B 1 265 ? 1.316 13.367 21.266 1 98.69 265 THR B C 1
ATOM 4172 O O . THR B 1 265 ? 2.145 14.227 20.953 1 98.69 265 THR B O 1
ATOM 4175 N N . GLU B 1 266 ? 1.501 12.516 22.203 1 98.44 266 GLU B N 1
ATOM 4176 C CA . GLU B 1 266 ? 2.705 12.508 23.031 1 98.44 266 GLU B CA 1
ATOM 4177 C C . GLU B 1 266 ? 3.957 12.312 22.172 1 98.44 266 GLU B C 1
ATOM 4179 O O . GLU B 1 266 ? 4.996 12.922 22.453 1 98.44 266 GLU B O 1
ATOM 4184 N N . LYS B 1 267 ? 3.896 11.453 21.219 1 98.5 267 LYS B N 1
ATOM 4185 C CA . LYS B 1 267 ? 5.043 11.195 20.359 1 98.5 267 LYS B CA 1
ATOM 4186 C C . LYS B 1 267 ? 5.469 12.461 19.609 1 98.5 267 LYS B C 1
ATOM 4188 O O . LYS B 1 267 ? 6.66 12.766 19.516 1 98.5 267 LYS B O 1
ATOM 4193 N N . ALA B 1 268 ? 4.484 13.234 19.047 1 98.81 268 ALA B N 1
ATOM 4194 C CA . ALA B 1 268 ? 4.766 14.484 18.344 1 98.81 268 ALA B CA 1
ATOM 4195 C C . ALA B 1 268 ? 5.422 15.5 19.281 1 98.81 268 ALA B C 1
ATOM 4197 O O . ALA B 1 268 ? 6.344 16.219 18.875 1 98.81 268 ALA B O 1
ATOM 4198 N N . LYS B 1 269 ? 4.934 15.523 20.484 1 98.75 269 LYS B N 1
ATOM 4199 C CA . LYS B 1 269 ? 5.527 16.422 21.484 1 98.75 269 LYS B CA 1
ATOM 4200 C C . LYS B 1 269 ? 6.965 16.016 21.797 1 98.75 269 LYS B C 1
ATOM 4202 O O . LYS B 1 269 ? 7.863 16.859 21.781 1 98.75 269 LYS B O 1
ATOM 4207 N N . ARG B 1 270 ? 7.148 14.773 22.031 1 98.5 270 ARG B N 1
ATOM 4208 C CA . ARG B 1 270 ? 8.445 14.266 22.469 1 98.5 270 ARG B CA 1
ATOM 4209 C C . ARG B 1 270 ? 9.492 14.422 21.359 1 98.5 270 ARG B C 1
ATOM 4211 O O . ARG B 1 270 ? 10.617 14.836 21.625 1 98.5 270 ARG B O 1
ATOM 4218 N N . ILE B 1 271 ? 9.188 14.125 20.141 1 98.56 271 ILE B N 1
ATOM 4219 C CA . ILE B 1 271 ? 10.172 14.023 19.062 1 98.56 271 ILE B CA 1
ATOM 4220 C C . ILE B 1 271 ? 10.289 15.367 18.344 1 98.56 271 ILE B C 1
ATOM 4222 O O . ILE B 1 271 ? 11.391 15.828 18.031 1 98.56 271 ILE B O 1
ATOM 4226 N N . LEU B 1 272 ? 9.141 16.062 18.125 1 98.62 272 LEU B N 1
ATOM 4227 C CA . LEU B 1 272 ? 9.148 17.266 17.281 1 98.62 272 LEU B CA 1
ATOM 4228 C C . LEU B 1 272 ? 9.023 18.516 18.141 1 98.62 272 LEU B C 1
ATOM 4230 O O . LEU B 1 272 ? 9.234 19.625 17.641 1 98.62 272 LEU B O 1
ATOM 4234 N N . GLY B 1 273 ? 8.586 18.328 19.422 1 98.5 273 GLY B N 1
ATOM 4235 C CA . GLY B 1 273 ? 8.25 19.469 20.25 1 98.5 273 GLY B CA 1
ATOM 4236 C C . GLY B 1 273 ? 6.914 20.094 19.891 1 98.5 273 GLY B C 1
ATOM 4237 O O . GLY B 1 273 ? 6.668 21.266 20.203 1 98.5 273 GLY B O 1
ATOM 4238 N N . TRP B 1 274 ? 6.062 19.391 19.25 1 98.75 274 TRP B N 1
ATOM 4239 C CA . TRP B 1 274 ? 4.793 19.938 18.766 1 98.75 274 TRP B CA 1
ATOM 4240 C C . TRP B 1 274 ? 3.715 19.828 19.844 1 98.75 274 TRP B C 1
ATOM 4242 O O . TRP B 1 274 ? 3.582 18.797 20.5 1 98.75 274 TRP B O 1
ATOM 4252 N N . VAL B 1 275 ? 2.941 20.875 19.969 1 98.25 275 VAL B N 1
ATOM 4253 C CA . VAL B 1 275 ? 1.762 20.922 20.828 1 98.25 275 VAL B CA 1
ATOM 4254 C C . VAL B 1 275 ? 0.64 21.688 20.125 1 98.25 275 VAL B C 1
ATOM 4256 O O . VAL B 1 275 ? 0.886 22.703 19.484 1 98.25 275 VAL B O 1
ATOM 4259 N N . HIS B 1 276 ? -0.504 21.141 20.188 1 98.19 276 HIS B N 1
ATOM 4260 C CA . HIS B 1 276 ? -1.664 21.875 19.688 1 98.19 276 HIS B CA 1
ATOM 4261 C C . HIS B 1 276 ? -2.111 22.953 20.672 1 98.19 276 HIS B C 1
ATOM 4263 O O . HIS B 1 276 ? -2.822 22.656 21.641 1 98.19 276 HIS B O 1
ATOM 4269 N N . GLU B 1 277 ? -1.89 24.188 20.391 1 95 277 GLU B N 1
ATOM 4270 C CA . GLU B 1 277 ? -2.125 25.266 21.359 1 95 277 GLU B CA 1
ATOM 4271 C C . GLU B 1 277 ? -3.451 25.969 21.078 1 95 277 GLU B C 1
ATOM 4273 O O . GLU B 1 277 ? -4.008 26.625 21.969 1 95 277 GLU B O 1
ATOM 4278 N N . GLU B 1 278 ? -3.92 25.766 19.906 1 92 278 GLU B N 1
ATOM 4279 C CA . GLU B 1 278 ? -5.133 26.469 19.484 1 92 278 GLU B CA 1
ATOM 4280 C C . GLU B 1 278 ? -6.355 25.953 20.234 1 92 278 GLU B C 1
ATOM 4282 O O . GLU B 1 278 ? -6.52 24.734 20.406 1 92 278 GLU B O 1
ATOM 4287 N N . LYS B 1 279 ? -7.125 26.75 20.906 1 83.31 279 LYS B N 1
ATOM 4288 C CA . LYS B 1 279 ? -8.336 26.375 21.625 1 83.31 279 LYS B CA 1
ATOM 4289 C C . LYS B 1 279 ? -9.586 26.656 20.812 1 83.31 279 LYS B C 1
ATOM 4291 O O . LYS B 1 279 ? -10.656 26.125 21.078 1 83.31 279 LYS B O 1
ATOM 4296 N N . GLU B 1 280 ? -9.445 27.766 19.922 1 70.31 280 GLU B N 1
ATOM 4297 C CA . GLU B 1 280 ? -10.562 28.203 19.094 1 70.31 280 GLU B CA 1
ATOM 4298 C C . GLU B 1 280 ? -10.07 28.734 17.75 1 70.31 280 GLU B C 1
ATOM 4300 O O . GLU B 1 280 ? -8.914 29.141 17.625 1 70.31 280 GLU B O 1
#

Nearest PDB structures (foldseek):
  8skb-assembly1_B-2  TM=6.902E-01  e=8.877E-15  Myrciaria dubia
  3wj7-assembly1_C  TM=7.064E-01  e=3.118E-12  Gluconobacter oxydans 621H
  5mlh-assembly1_A  TM=6.504E-01  e=3.040E-08  Plantago major
  5mlr-assembly1_A-2  TM=6.387E-01  e=7.084E-08  Plantago major
  2v6g-assembly1_A  TM=6.439E-01  e=2.520E-07  Digitalis lanata

Organism: Aspergillus oryzae (strain ATCC 42149 / RIB 40) (NCBI:txid510516)